Protein AF-A0A2E9JC69-F1 (afdb_monomer_lite)

Sequence (501 aa):
MHRLLLLTHRYLGIALGIVFVLWFASGFAIMYTGGMPALTESERLAHLPDLDLSQVQITSQQAAELAGSSAVPRLHSIMDRPAYEFPGRRPRIVFADNGAILESTMVNSRELAARFSGVTADTVTRVGRIEEVDQWTIGLRNELPLEKFSISDEWATEIYVSPGSAQVVLATTRQDRLLAWLGAIPHWLYFVDLRKRGALWSGSVIWLASLGSFLTVLGLVMLFTQMRRVKPFSPSKAIPYRGLMRWHYLSGLIFGVITLTWVFSGLLSMEPYSWNTVRGLSNPRDALQGGQVDLLAFSGFTQTDTQQRLHRIAGEANIKEVNFKRVLDGHFYQLVMSSQDSPWGFDRLLIGATSLLPQSALFSEADIAQRLQLHAGSNTLISAQVLSDYDNYYYSRTSRVAPTAPLPVLRVQFDDPMQTWYYADLRGGELVYQSHRWGRLERWLYNGLHSLDFGFWYRSRPLWDIAVILLLSGGLLLSLLGVTMGLRRLRRDSRRMLRGS

pLDDT: mean 91.63, std 7.27, range [48.66, 98.38]

Secondary structure (DSSP, 8-state):
-HHHHHHHHHHHHHHHHHHHHHHHHHHHHHHHH-SS----HHHHHHSSPP--GGG--S-HHHHHHHHT--SPPEEEEETTEEEEEE-SSS-EEEETTT-PBP-GGG--HHHHHHHHTTS-GGGEEEEEEESS--SS-TT-GGG-SEEEEEE-STT--EEEEETTTTEEEEEE-HHHHHHHHHTHHHHHT--HHHHTSHHHHHHHHHHHHHHHHHHHHHHHHHHHHH----SS--HHHH----HHHHHHHHHHHHHHHHHHHHHHHHHHTT-GGGTT----S--THHHHHTSS--GGGGGGGGSHHHHHHHHHHHTTSPEEEEEEEEETTEEEEEEEEE-SSSTTSEEEEEEETTT--B--SPPPHHHHHHHHHHHHTTSPEEEEEEESS--SSS-----SSSPPPPSSEEEEEE-STT--EEEEETTT-SEEEEE-HHHHHHIIIIIITTT---HHHHTSTTHHHHHHHHHHHHHHHHHHHHHHHHHHHHHHHHHHHTTT-

Radius of gyration: 28.0 Å; chains: 1; bounding box: 66×50×77 Å

Foldseek 3Di:
DVVVLVVLLQVLLQVLLVLLLLQLQQLLLCLPLVAAAWQAPLLQLVLFDFDDLLLQQAFQVLLCVLQVHLAFWKWFDFPNFTWTWGDDLQTWIAGRNPRDTQDLVVAPQLCQVQSSVVHDSVQKAWPAWAQDDDLRCLVVRSLPTWTWIFGPDPFRKIWTARSRRSHTGGIDGPVSVVSNVSHRCSNQVSHPVQSVVVVSSLVVLLVSLVSQLVSLVSLVVCLVVQFDDDPPDDPVNRHPDDDLVSVLSVLSVVQSVLSNLQSVLSSVVSCVVVPLVDDFQPFCQCLQLVHRQDSVLLRCSSPPVLSVLVCVVCPPWGFGMWGWGRGLNFTWTWTWTADPPFPSRTDIWTAGSPVRHTQPDFADQVSLQVSVQVSNPPWDWPDKDWDQDDDLQGFDDPDSHDDGQDDGWIWIWTPTPFGKIWTAHRSRSGTRDIDTNSNVVSSCSHCCSNVVDDPVPPPPPPRSVVVSVVSSVSSSSSSVSSNVVSVVVVVVVVVVVVVVD

Structure (mmCIF, N/CA/C/O backbone):
data_AF-A0A2E9JC69-F1
#
_entry.id   AF-A0A2E9JC69-F1
#
loop_
_atom_site.group_PDB
_atom_site.id
_atom_site.type_symbol
_atom_site.label_atom_id
_atom_site.label_alt_id
_atom_site.label_comp_id
_atom_site.label_asym_id
_atom_site.label_entity_id
_atom_site.label_seq_id
_atom_site.pdbx_PDB_ins_code
_atom_site.Cartn_x
_atom_site.Cartn_y
_atom_site.Cartn_z
_atom_site.occupancy
_atom_site.B_iso_or_equiv
_atom_site.auth_seq_id
_atom_site.auth_comp_id
_atom_site.auth_asym_id
_atom_site.auth_atom_id
_atom_site.pdbx_PDB_model_num
ATOM 1 N N . MET A 1 1 ? 37.980 -0.527 -28.355 1.00 63.38 1 MET A N 1
ATOM 2 C CA . MET A 1 1 ? 36.879 -0.011 -27.502 1.00 63.38 1 MET A CA 1
ATOM 3 C C . MET A 1 1 ? 35.557 0.154 -28.262 1.00 63.38 1 MET A C 1
ATOM 5 O O . MET A 1 1 ? 34.596 -0.502 -27.888 1.00 63.38 1 MET A O 1
ATOM 9 N N . HIS A 1 2 ? 35.496 0.907 -29.372 1.00 80.06 2 HIS A N 1
ATOM 10 C CA . HIS A 1 2 ? 34.248 1.130 -30.137 1.00 80.06 2 HIS A CA 1
ATOM 11 C C . HIS A 1 2 ? 33.534 -0.157 -30.605 1.00 80.06 2 HIS A C 1
ATOM 13 O O . HIS A 1 2 ? 32.319 -0.271 -30.481 1.00 80.06 2 HIS A O 1
ATOM 19 N N . ARG A 1 3 ? 34.275 -1.161 -31.100 1.00 86.62 3 ARG A N 1
ATOM 20 C CA . ARG A 1 3 ? 33.688 -2.438 -31.554 1.00 86.62 3 ARG A CA 1
ATOM 21 C C . ARG A 1 3 ? 33.044 -3.237 -30.417 1.00 86.62 3 ARG A C 1
ATOM 23 O O . ARG A 1 3 ? 31.969 -3.787 -30.620 1.00 86.62 3 ARG A O 1
ATOM 30 N N . LEU A 1 4 ? 33.688 -3.290 -29.249 1.00 90.56 4 LEU A N 1
ATOM 31 C CA . LEU A 1 4 ? 33.164 -3.997 -28.077 1.00 90.56 4 LEU A CA 1
ATOM 32 C C . LEU A 1 4 ? 31.845 -3.364 -27.631 1.00 90.56 4 LEU A C 1
ATOM 34 O O . LEU A 1 4 ? 30.850 -4.062 -27.524 1.00 90.56 4 LEU A O 1
ATOM 38 N N . LEU A 1 5 ? 31.818 -2.036 -27.508 1.00 90.75 5 LEU A N 1
ATOM 39 C CA . LEU A 1 5 ? 30.632 -1.270 -27.129 1.00 90.75 5 LEU A CA 1
ATOM 40 C C . LEU A 1 5 ? 29.435 -1.568 -28.057 1.00 90.75 5 LEU A C 1
ATOM 42 O O . LEU A 1 5 ? 28.357 -1.932 -27.589 1.00 90.75 5 LEU A O 1
ATOM 46 N N . LEU A 1 6 ? 29.656 -1.519 -29.377 1.00 90.25 6 LEU A N 1
ATOM 47 C CA . LEU A 1 6 ? 28.636 -1.840 -30.384 1.00 90.25 6 LEU A CA 1
ATOM 48 C C . LEU A 1 6 ? 28.120 -3.281 -30.285 1.00 90.25 6 LEU A C 1
ATOM 50 O O . LEU A 1 6 ? 26.933 -3.524 -30.502 1.00 90.25 6 LEU A O 1
ATOM 54 N N . LEU A 1 7 ? 29.008 -4.247 -30.037 1.00 92.75 7 LEU A N 1
ATOM 55 C CA . LEU A 1 7 ? 28.636 -5.659 -29.941 1.00 92.75 7 LEU A CA 1
ATOM 56 C C . LEU A 1 7 ? 27.883 -5.943 -28.642 1.00 92.75 7 LEU A C 1
ATOM 58 O O . LEU A 1 7 ? 26.849 -6.604 -28.696 1.00 92.75 7 LEU A O 1
ATOM 62 N N . THR A 1 8 ? 28.349 -5.400 -27.517 1.00 94.38 8 THR A N 1
ATOM 63 C CA . THR A 1 8 ? 27.701 -5.552 -26.212 1.00 94.38 8 THR A CA 1
ATOM 64 C C . THR A 1 8 ? 26.294 -4.971 -26.239 1.00 94.38 8 THR A C 1
ATOM 66 O O . THR A 1 8 ? 25.347 -5.702 -25.970 1.00 94.38 8 THR A O 1
ATOM 69 N N . HIS A 1 9 ? 26.124 -3.709 -26.658 1.00 95.88 9 HIS A N 1
ATOM 70 C CA . HIS A 1 9 ? 24.795 -3.096 -26.760 1.00 95.88 9 HIS A CA 1
ATOM 71 C C . HIS A 1 9 ? 23.875 -3.892 -27.695 1.00 95.88 9 HIS A C 1
ATOM 73 O O . HIS A 1 9 ? 22.715 -4.136 -27.377 1.00 95.88 9 HIS A O 1
ATOM 79 N N . ARG A 1 10 ? 24.400 -4.365 -28.833 1.00 94.44 10 ARG A N 1
ATOM 80 C CA . ARG A 1 10 ? 23.617 -5.148 -29.794 1.00 94.44 10 ARG A CA 1
ATOM 81 C C . ARG A 1 10 ? 23.107 -6.459 -29.207 1.00 94.44 10 ARG A C 1
ATOM 83 O O . ARG A 1 10 ? 21.918 -6.728 -29.316 1.00 94.44 10 ARG A O 1
ATOM 90 N N . TYR A 1 11 ? 23.985 -7.304 -28.673 1.00 94.69 11 TYR A N 1
ATOM 91 C CA . TYR A 1 11 ? 23.576 -8.637 -28.219 1.00 94.69 11 TYR A CA 1
ATOM 92 C C . TYR A 1 11 ? 22.780 -8.579 -26.920 1.00 94.69 11 TYR A C 1
ATOM 94 O O . TYR A 1 11 ? 21.808 -9.317 -26.779 1.00 94.69 11 TYR A O 1
ATOM 102 N N . LEU A 1 12 ? 23.109 -7.639 -26.033 1.00 95.81 12 LEU A N 1
ATOM 103 C CA . LEU A 1 12 ? 22.301 -7.377 -24.850 1.00 95.81 12 LEU A CA 1
ATOM 104 C C . LEU A 1 12 ? 20.908 -6.854 -25.235 1.00 95.81 12 LEU A C 1
ATOM 106 O O . LEU A 1 12 ? 19.908 -7.318 -24.698 1.00 95.81 12 LEU A O 1
ATOM 110 N N . GLY A 1 13 ? 20.824 -5.968 -26.233 1.00 96.38 13 GLY A N 1
ATOM 111 C CA . GLY A 1 13 ? 19.555 -5.478 -26.773 1.00 96.38 13 GLY A CA 1
ATOM 112 C C . GLY A 1 13 ? 18.724 -6.557 -27.470 1.00 96.38 13 GLY A C 1
ATOM 113 O O . GLY A 1 13 ? 17.501 -6.532 -27.380 1.00 96.38 13 GLY A O 1
ATOM 114 N N . ILE A 1 14 ? 19.358 -7.540 -28.119 1.00 95.38 14 ILE A N 1
ATOM 115 C CA . ILE A 1 14 ? 18.657 -8.709 -28.676 1.00 95.38 14 ILE A CA 1
ATOM 116 C C . ILE A 1 14 ? 18.033 -9.550 -27.555 1.00 95.38 14 ILE A C 1
ATOM 118 O O . ILE A 1 14 ? 16.879 -9.947 -27.680 1.00 95.38 14 ILE A O 1
ATOM 122 N N . ALA A 1 15 ? 18.776 -9.801 -26.473 1.00 95.50 15 ALA A N 1
ATOM 123 C CA . ALA A 1 15 ? 18.301 -10.612 -25.355 1.00 95.50 15 ALA A CA 1
ATOM 124 C C . ALA A 1 15 ? 17.185 -9.916 -24.553 1.00 95.50 15 ALA A C 1
ATOM 126 O O . ALA A 1 15 ? 16.165 -10.527 -24.251 1.00 95.50 15 ALA A O 1
ATOM 127 N N . LEU A 1 16 ? 17.359 -8.630 -24.234 1.00 96.88 16 LEU A N 1
ATOM 128 C CA . LEU A 1 16 ? 16.442 -7.880 -23.366 1.00 96.88 16 LEU A CA 1
ATOM 129 C C . LEU A 1 16 ? 15.320 -7.161 -24.116 1.00 96.88 16 LEU A C 1
ATOM 131 O O . LEU A 1 16 ? 14.369 -6.699 -23.491 1.00 96.88 16 LEU A O 1
ATOM 135 N N . GLY A 1 17 ? 15.405 -7.042 -25.442 1.00 96.44 17 GLY A N 1
ATOM 136 C CA . GLY A 1 17 ? 14.480 -6.213 -26.210 1.00 96.44 17 GLY A CA 1
ATOM 137 C C . GLY A 1 17 ? 13.016 -6.616 -26.024 1.00 96.44 17 GLY A C 1
ATOM 138 O O . GLY A 1 17 ? 12.168 -5.745 -25.854 1.00 96.44 17 GLY A O 1
ATOM 139 N N . ILE A 1 18 ? 12.715 -7.921 -26.002 1.00 96.75 18 ILE A N 1
ATOM 140 C CA . ILE A 1 18 ? 11.342 -8.404 -25.788 1.00 96.75 18 ILE A CA 1
ATOM 141 C C . ILE A 1 18 ? 10.844 -8.097 -24.370 1.00 96.75 18 ILE A C 1
ATOM 143 O O . ILE A 1 18 ? 9.685 -7.732 -24.201 1.00 96.75 18 ILE A O 1
ATOM 147 N N . VAL A 1 19 ? 11.733 -8.162 -23.372 1.00 97.31 19 VAL A N 1
ATOM 148 C CA . VAL A 1 19 ? 11.420 -7.813 -21.980 1.00 97.31 19 VAL A CA 1
ATOM 149 C C . VAL A 1 19 ? 11.028 -6.341 -21.897 1.00 97.31 19 VAL A C 1
ATOM 151 O O . VAL A 1 19 ? 9.991 -6.023 -21.333 1.00 97.31 19 VAL A O 1
ATOM 154 N N . PHE A 1 20 ? 11.790 -5.450 -22.536 1.00 97.81 20 PHE A N 1
ATOM 155 C CA . PHE A 1 20 ? 11.480 -4.019 -22.578 1.00 97.81 20 PHE A CA 1
ATOM 156 C C . PHE A 1 20 ? 10.185 -3.712 -23.339 1.00 97.81 20 PHE A C 1
ATOM 158 O O . PHE A 1 20 ? 9.418 -2.859 -22.903 1.00 97.81 20 PHE A O 1
ATOM 165 N N . VAL A 1 21 ? 9.904 -4.416 -24.443 1.00 98.38 21 VAL A N 1
ATOM 166 C CA . VAL A 1 21 ? 8.621 -4.285 -25.156 1.00 98.38 21 VAL A CA 1
ATOM 167 C C . VAL A 1 21 ? 7.455 -4.646 -24.236 1.00 98.38 21 VAL A C 1
ATOM 169 O O . VAL A 1 21 ? 6.520 -3.858 -24.120 1.00 98.38 21 VAL A O 1
ATOM 172 N N . LEU A 1 22 ? 7.519 -5.794 -23.556 1.00 97.88 22 LEU A N 1
ATOM 173 C CA . LEU A 1 22 ? 6.472 -6.230 -22.625 1.00 97.88 22 LEU A CA 1
ATOM 174 C C . LEU A 1 22 ? 6.350 -5.298 -21.414 1.00 97.88 22 LEU A C 1
ATOM 176 O O . LEU A 1 22 ? 5.245 -5.018 -20.958 1.00 97.88 22 LEU A O 1
ATOM 180 N N . TRP A 1 23 ? 7.471 -4.792 -20.908 1.00 97.75 23 TRP A N 1
ATOM 181 C CA . TRP A 1 23 ? 7.516 -3.888 -19.763 1.00 97.75 23 TRP A CA 1
ATOM 182 C C . TRP A 1 23 ? 6.920 -2.506 -20.079 1.00 97.75 23 TRP A C 1
ATOM 184 O O . TRP A 1 23 ? 6.085 -2.013 -19.324 1.00 97.75 23 TRP A O 1
ATOM 194 N N . PHE A 1 24 ? 7.245 -1.909 -21.231 1.00 97.88 24 PHE A N 1
ATOM 195 C CA . PHE A 1 24 ? 6.602 -0.664 -21.666 1.00 97.88 24 PHE A CA 1
ATOM 196 C C . PHE A 1 24 ? 5.127 -0.867 -22.029 1.00 97.88 24 PHE A C 1
ATOM 198 O O . PHE A 1 24 ? 4.294 -0.043 -21.663 1.00 97.88 24 PHE A O 1
ATOM 205 N N . ALA A 1 25 ? 4.784 -1.962 -22.718 1.00 97.69 25 ALA A N 1
ATOM 206 C CA . ALA A 1 25 ? 3.395 -2.265 -23.065 1.00 97.69 25 ALA A CA 1
ATOM 207 C C . ALA A 1 25 ? 2.520 -2.450 -21.814 1.00 97.69 25 ALA A C 1
ATOM 209 O O . ALA A 1 25 ? 1.386 -1.978 -21.776 1.00 97.69 25 ALA A O 1
ATOM 210 N N . SER A 1 26 ? 3.059 -3.075 -20.768 1.00 97.44 26 SER A N 1
ATOM 211 C CA . SER A 1 26 ? 2.329 -3.299 -19.521 1.00 97.44 26 SER A CA 1
ATOM 212 C C . SER A 1 26 ? 2.158 -2.055 -18.656 1.00 97.44 26 SER A C 1
ATOM 214 O O . SER A 1 26 ? 1.175 -1.951 -17.917 1.00 97.44 26 SER A O 1
ATOM 216 N N . GLY A 1 27 ? 3.043 -1.064 -18.807 1.00 95.25 27 GLY A N 1
ATOM 217 C CA . GLY A 1 27 ? 2.911 0.234 -18.146 1.00 95.25 27 GLY A CA 1
ATOM 218 C C . GLY A 1 27 ? 1.597 0.953 -18.479 1.00 95.25 27 GLY A C 1
ATOM 219 O O . GLY A 1 27 ? 1.028 1.601 -17.605 1.00 95.25 27 GLY A O 1
ATOM 220 N N . PHE A 1 28 ? 1.055 0.765 -19.691 1.00 95.06 28 PHE A N 1
ATOM 221 C CA . PHE A 1 28 ? -0.251 1.322 -20.072 1.00 95.06 28 PHE A CA 1
ATOM 222 C C . PHE A 1 28 ? -1.397 0.782 -19.207 1.00 95.06 28 PHE A C 1
ATOM 224 O O . PHE A 1 28 ? -2.288 1.538 -18.835 1.00 95.06 28 PHE A O 1
ATOM 231 N N . ALA A 1 29 ? -1.377 -0.512 -18.872 1.00 92.75 29 ALA A N 1
ATOM 232 C CA . ALA A 1 29 ? -2.428 -1.136 -18.072 1.00 92.75 29 ALA A CA 1
ATOM 233 C C . ALA A 1 29 ? -2.298 -0.781 -16.580 1.00 92.75 29 ALA A C 1
ATOM 235 O O . ALA A 1 29 ? -3.286 -0.391 -15.957 1.00 92.75 29 ALA A O 1
ATOM 236 N N . ILE A 1 30 ? -1.084 -0.843 -16.013 1.00 91.00 30 ILE A N 1
ATOM 237 C CA . ILE A 1 30 ? -0.851 -0.548 -14.581 1.00 91.00 30 ILE A CA 1
ATOM 238 C C . ILE A 1 30 ? -1.218 0.888 -14.224 1.00 91.00 30 ILE A C 1
ATOM 240 O O . ILE A 1 30 ? -1.695 1.137 -13.117 1.00 91.00 30 ILE A O 1
ATOM 244 N N . MET A 1 31 ? -1.050 1.819 -15.167 1.00 88.19 31 MET A N 1
ATOM 245 C CA . MET A 1 31 ? -1.428 3.219 -14.990 1.00 88.19 31 MET A CA 1
ATOM 246 C C . MET A 1 31 ? -2.892 3.396 -14.553 1.00 88.19 31 MET A C 1
ATOM 248 O O . MET A 1 31 ? -3.189 4.346 -13.832 1.00 88.19 31 MET A O 1
ATOM 252 N N . TYR A 1 32 ? -3.782 2.481 -14.955 1.00 84.94 32 TYR A N 1
ATOM 253 C CA . TYR A 1 32 ? -5.210 2.530 -14.634 1.00 84.94 32 TYR A CA 1
ATOM 254 C C . TYR A 1 32 ? -5.650 1.496 -13.597 1.00 84.94 32 TYR A C 1
ATOM 256 O O . TYR A 1 32 ? -6.631 1.726 -12.894 1.00 84.94 32 TYR A O 1
ATOM 264 N N . THR A 1 33 ? -4.960 0.358 -13.494 1.00 82.50 33 THR A N 1
ATOM 265 C CA . THR A 1 33 ? -5.388 -0.729 -12.598 1.00 82.50 33 THR A CA 1
ATOM 266 C C . THR A 1 33 ? -4.821 -0.603 -11.194 1.00 82.50 33 THR A C 1
ATOM 268 O O . THR A 1 33 ? -5.403 -1.134 -10.255 1.00 82.50 33 THR A O 1
ATOM 271 N N . GLY A 1 34 ? -3.675 0.063 -11.032 1.00 74.00 34 GLY A N 1
ATOM 272 C CA . GLY A 1 34 ? -2.994 0.176 -9.741 1.00 74.00 34 GLY A CA 1
ATOM 273 C C . GLY A 1 34 ? -2.299 -1.106 -9.263 1.00 74.00 34 GLY A C 1
ATOM 274 O O . GLY A 1 34 ? -1.665 -1.078 -8.211 1.00 74.00 34 GLY A O 1
ATOM 275 N N . GLY A 1 35 ? -2.351 -2.207 -10.024 1.00 85.62 35 GLY A N 1
ATOM 276 C CA . GLY A 1 35 ? -1.610 -3.433 -9.719 1.00 85.62 35 GLY A CA 1
ATOM 277 C C . GLY A 1 35 ? -2.411 -4.721 -9.895 1.00 85.62 35 GLY A C 1
ATOM 278 O O . GLY A 1 35 ? -3.173 -4.868 -10.852 1.00 85.62 35 GLY A O 1
ATOM 279 N N . MET A 1 36 ? -2.156 -5.677 -8.996 1.00 91.06 36 MET A N 1
ATOM 280 C CA . MET A 1 36 ? -2.915 -6.926 -8.903 1.00 91.06 36 MET A CA 1
ATOM 281 C C . MET A 1 36 ? -4.307 -6.653 -8.316 1.00 91.06 36 MET A C 1
ATOM 283 O O . MET A 1 36 ? -4.424 -5.758 -7.478 1.00 91.06 36 MET A O 1
ATOM 287 N N . PRO A 1 37 ? -5.335 -7.434 -8.691 1.00 90.94 37 PRO A N 1
ATOM 288 C CA . PRO A 1 37 ? -6.652 -7.338 -8.075 1.00 90.94 37 PRO A CA 1
ATOM 289 C C . PRO A 1 37 ? -6.562 -7.611 -6.570 1.00 90.94 37 PRO A C 1
ATOM 291 O O . PRO A 1 37 ? -5.860 -8.531 -6.145 1.00 90.94 37 PRO A O 1
ATOM 294 N N . ALA A 1 38 ? -7.267 -6.813 -5.779 1.00 89.75 38 ALA A N 1
ATOM 295 C CA . ALA A 1 38 ? -7.356 -6.947 -4.333 1.00 89.75 38 ALA A CA 1
ATOM 296 C C . ALA A 1 38 ? -8.722 -6.437 -3.879 1.00 89.75 38 ALA A C 1
ATOM 298 O O . ALA A 1 38 ? -9.250 -5.511 -4.492 1.00 89.75 38 ALA A O 1
ATOM 299 N N . LEU A 1 39 ? -9.258 -7.016 -2.804 1.00 89.56 39 LEU A N 1
ATOM 300 C CA . LEU A 1 39 ? -10.433 -6.464 -2.146 1.00 89.56 39 LEU A CA 1
ATOM 301 C C . LEU A 1 39 ? -10.010 -5.218 -1.366 1.00 89.56 39 LEU A C 1
ATOM 303 O O . LEU A 1 39 ? -9.137 -5.276 -0.497 1.00 89.56 39 LEU A O 1
ATOM 307 N N . THR A 1 40 ? -10.591 -4.084 -1.721 1.00 85.94 40 THR A N 1
ATOM 308 C CA . THR A 1 40 ? -10.295 -2.797 -1.093 1.00 85.94 40 THR A CA 1
ATOM 309 C C . THR A 1 40 ? -11.004 -2.683 0.255 1.00 85.94 40 THR A C 1
ATOM 311 O O . THR A 1 40 ? -12.018 -3.338 0.496 1.00 85.94 40 THR A O 1
ATOM 314 N N . GLU A 1 41 ? -10.505 -1.828 1.148 1.00 84.44 41 GLU A N 1
ATOM 315 C CA . GLU A 1 41 ? -11.139 -1.639 2.461 1.00 84.44 41 GLU A CA 1
ATOM 316 C C . GLU A 1 41 ? -12.565 -1.078 2.339 1.00 84.44 41 GLU A C 1
ATOM 318 O O . GLU A 1 41 ? -13.453 -1.480 3.084 1.00 84.44 41 GLU A O 1
ATOM 323 N N . SER A 1 42 ? -12.803 -0.193 1.366 1.00 84.56 42 SER A N 1
ATOM 324 C CA . SER A 1 42 ? -14.139 0.322 1.053 1.00 84.56 42 SER A CA 1
ATOM 325 C C . SER A 1 42 ? -15.085 -0.767 0.563 1.00 84.56 42 SER A C 1
ATOM 327 O O . SER A 1 42 ? -16.214 -0.830 1.033 1.00 84.56 42 SER A O 1
ATOM 329 N N . GLU A 1 43 ? -14.636 -1.653 -0.332 1.00 87.88 43 GLU A N 1
ATOM 330 C CA . GLU A 1 43 ? -15.454 -2.787 -0.781 1.00 87.88 43 GLU A CA 1
ATOM 331 C C . GLU A 1 43 ? -15.739 -3.735 0.387 1.00 87.88 43 GLU A C 1
ATOM 333 O O . GLU A 1 43 ? -16.885 -4.119 0.606 1.00 87.88 43 GLU A O 1
ATOM 338 N N . ARG A 1 44 ? -14.722 -4.060 1.195 1.00 89.88 44 ARG A N 1
ATOM 339 C CA . ARG A 1 44 ? -14.886 -4.912 2.377 1.00 89.88 44 ARG A CA 1
ATOM 340 C C . ARG A 1 44 ? -15.934 -4.343 3.337 1.00 89.88 44 ARG A C 1
ATOM 342 O O . ARG A 1 44 ? -16.817 -5.081 3.757 1.00 89.88 44 ARG A O 1
ATOM 349 N N . LEU A 1 45 ? -15.856 -3.050 3.659 1.00 89.81 45 LEU A N 1
ATOM 350 C CA . LEU A 1 45 ? -16.805 -2.376 4.552 1.00 89.81 45 LEU A CA 1
ATOM 351 C C . LEU A 1 45 ? -18.208 -2.247 3.942 1.00 89.81 45 LEU A C 1
ATOM 353 O O . LEU A 1 45 ? -19.194 -2.380 4.665 1.00 89.81 45 LEU A O 1
ATOM 357 N N . ALA A 1 46 ? -18.313 -2.023 2.629 1.00 89.12 46 ALA A N 1
ATOM 358 C CA . ALA A 1 46 ? -19.596 -1.954 1.933 1.00 89.12 46 ALA A CA 1
ATOM 359 C C . ALA A 1 46 ? -20.345 -3.297 1.964 1.00 89.12 46 ALA A C 1
ATOM 361 O O . ALA A 1 46 ? -21.562 -3.315 2.134 1.00 89.12 46 ALA A O 1
ATOM 362 N N . HIS A 1 47 ? -19.616 -4.412 1.853 1.00 90.06 47 HIS A N 1
ATOM 363 C CA . HIS A 1 47 ? -20.173 -5.767 1.916 1.00 90.06 47 HIS A CA 1
ATOM 364 C C . HIS A 1 47 ? -20.300 -6.329 3.339 1.00 90.06 47 HIS A C 1
ATOM 366 O O . HIS A 1 47 ? -20.840 -7.422 3.522 1.00 90.06 47 HIS A O 1
ATOM 372 N N . LEU A 1 48 ? -19.805 -5.615 4.350 1.00 90.69 48 LEU A N 1
ATOM 373 C CA . LEU A 1 48 ? -19.914 -6.043 5.737 1.00 90.69 48 LEU A CA 1
ATOM 374 C C . LEU A 1 48 ? -21.355 -5.833 6.234 1.00 90.69 48 LEU A C 1
ATOM 376 O O . LEU A 1 48 ? -21.898 -4.736 6.043 1.00 90.69 48 LEU A O 1
ATOM 380 N N . PRO A 1 49 ? -21.987 -6.830 6.881 1.00 92.25 49 PRO A N 1
ATOM 381 C CA . PRO A 1 49 ? -23.285 -6.632 7.513 1.00 92.25 49 PRO A CA 1
ATOM 382 C C . PRO A 1 49 ? -23.223 -5.537 8.577 1.00 92.25 49 PRO A C 1
ATOM 384 O O . PRO A 1 49 ? -22.171 -5.281 9.166 1.00 92.25 49 PRO A O 1
ATOM 387 N N . ASP A 1 50 ? -24.363 -4.905 8.831 1.00 94.44 50 ASP A N 1
ATOM 388 C CA . ASP A 1 50 ? -24.469 -3.917 9.900 1.00 94.44 50 ASP A CA 1
ATOM 389 C C . ASP A 1 50 ? -24.232 -4.586 11.261 1.00 94.44 50 ASP A C 1
ATOM 391 O O . ASP A 1 50 ? -24.573 -5.753 11.481 1.00 94.44 50 ASP A O 1
ATOM 395 N N . LEU A 1 51 ? -23.591 -3.855 12.167 1.00 96.69 51 LEU A N 1
ATOM 396 C CA . LEU A 1 51 ? -23.262 -4.311 13.507 1.00 96.69 51 LEU A CA 1
ATOM 397 C C . LEU A 1 51 ? -24.375 -3.931 14.480 1.00 96.69 51 LEU A C 1
ATOM 399 O O . LEU A 1 51 ? -24.518 -2.769 14.865 1.00 96.69 51 LEU A O 1
ATOM 403 N N . ASP A 1 52 ? -25.116 -4.938 14.933 1.00 95.94 52 ASP A N 1
ATOM 404 C CA . ASP A 1 52 ? -26.100 -4.782 15.998 1.00 95.94 52 ASP A CA 1
ATOM 405 C C . ASP A 1 52 ? -25.410 -4.784 17.370 1.00 95.94 52 ASP A C 1
ATOM 407 O O . ASP A 1 52 ? -25.040 -5.825 17.920 1.00 95.94 52 ASP A O 1
ATOM 411 N N . LEU A 1 53 ? -25.241 -3.585 17.934 1.00 96.31 53 LEU A N 1
ATOM 412 C CA . LEU A 1 53 ? -24.624 -3.402 19.246 1.00 96.31 53 LEU A CA 1
ATOM 413 C C . LEU A 1 53 ? -25.430 -4.045 20.382 1.00 96.31 53 LEU A C 1
ATOM 415 O O . LEU A 1 53 ? -24.834 -4.406 21.392 1.00 96.31 53 LEU A O 1
ATOM 419 N N . SER A 1 54 ? -26.750 -4.206 20.234 1.00 95.81 54 SER A N 1
ATOM 420 C CA . SER A 1 54 ? -27.615 -4.742 21.297 1.00 95.81 54 SER A CA 1
ATOM 421 C C . SER A 1 54 ? -27.392 -6.234 21.560 1.00 95.81 54 SER A C 1
ATOM 423 O O . SER A 1 54 ? -27.692 -6.740 22.642 1.00 95.81 54 SER A O 1
ATOM 425 N N . GLN A 1 55 ? -26.810 -6.937 20.586 1.00 96.81 55 GLN A N 1
ATOM 426 C CA . GLN A 1 55 ? -26.450 -8.346 20.703 1.00 96.81 55 GLN A CA 1
ATOM 427 C C . GLN A 1 55 ? -25.111 -8.565 21.415 1.00 96.81 55 GLN A C 1
ATOM 429 O O . GLN A 1 55 ? -24.761 -9.706 21.698 1.00 96.81 55 GLN A O 1
ATOM 434 N N . VAL A 1 56 ? -24.349 -7.513 21.725 1.00 97.69 56 VAL A N 1
ATOM 435 C CA . VAL A 1 56 ? -23.051 -7.646 22.398 1.00 97.69 56 VAL A CA 1
ATOM 436 C C . VAL A 1 56 ? -23.259 -7.862 23.897 1.00 97.69 56 VAL A C 1
ATOM 438 O O . VAL A 1 56 ? -23.668 -6.950 24.613 1.00 97.69 56 VAL A O 1
ATOM 441 N N . GLN A 1 57 ? -22.952 -9.069 24.372 1.00 97.56 57 GLN A N 1
ATOM 442 C CA . GLN A 1 57 ? -23.160 -9.508 25.757 1.00 97.56 57 GLN A CA 1
ATOM 443 C C . GLN A 1 57 ? -21.857 -9.686 26.544 1.00 97.56 57 GLN A C 1
ATOM 445 O O . GLN A 1 57 ? -21.856 -9.545 27.767 1.00 97.56 57 GLN A O 1
ATOM 450 N N . ILE A 1 58 ? -20.741 -9.978 25.871 1.00 97.88 58 ILE A N 1
ATOM 451 C CA . ILE A 1 58 ? -19.429 -10.117 26.515 1.00 97.88 58 ILE A CA 1
ATOM 452 C C . ILE A 1 58 ? -18.530 -8.918 26.224 1.00 97.88 58 ILE A C 1
ATOM 454 O O . ILE A 1 58 ? -18.614 -8.286 25.174 1.00 97.88 58 ILE A O 1
ATOM 458 N N . THR A 1 59 ? -17.659 -8.597 27.176 1.00 97.62 59 THR A N 1
ATOM 459 C CA . THR A 1 59 ? -16.697 -7.496 27.048 1.00 97.62 59 THR A CA 1
ATOM 460 C C . THR A 1 59 ? -15.515 -7.884 26.158 1.00 97.62 59 THR A C 1
ATOM 462 O O . THR A 1 59 ? -15.186 -9.064 26.010 1.00 97.62 59 THR A O 1
ATOM 465 N N . SER A 1 60 ? -14.807 -6.885 25.622 1.00 97.06 60 SER A N 1
ATOM 466 C CA . SER A 1 60 ? -13.567 -7.104 24.863 1.00 97.06 60 SER A CA 1
ATOM 467 C C . SER A 1 60 ? -12.488 -7.814 25.691 1.00 97.06 60 SER A C 1
ATOM 469 O O . SER A 1 60 ? -11.763 -8.642 25.147 1.00 97.06 60 SER A O 1
ATOM 471 N N . GLN A 1 61 ? -12.415 -7.551 27.002 1.00 97.19 61 GLN A N 1
ATOM 472 C CA . GLN A 1 61 ? -11.507 -8.242 27.923 1.00 97.19 61 GLN A CA 1
ATOM 473 C C . GLN A 1 61 ? -11.856 -9.732 28.070 1.00 97.19 61 GLN A C 1
ATOM 475 O O . GLN A 1 61 ? -10.983 -10.582 27.921 1.00 97.19 61 GLN A O 1
ATOM 480 N N . GLN A 1 62 ? -13.129 -10.069 28.305 1.00 97.69 62 GLN A N 1
ATOM 481 C CA . GLN A 1 62 ? -13.566 -11.471 28.384 1.00 97.69 62 GLN A CA 1
ATOM 482 C C . GLN A 1 62 ? -13.310 -12.212 27.066 1.00 97.69 62 GLN A C 1
ATOM 484 O O . GLN A 1 62 ? -12.836 -13.346 27.063 1.00 97.69 62 GLN A O 1
ATOM 489 N N . ALA A 1 63 ? -13.576 -11.558 25.932 1.00 97.88 63 ALA A N 1
ATOM 490 C CA . ALA A 1 63 ? -13.268 -12.114 24.621 1.00 97.88 63 ALA A CA 1
ATOM 491 C C . ALA A 1 63 ? -11.759 -12.358 24.437 1.00 97.88 63 ALA A C 1
ATOM 493 O O . ALA A 1 63 ? -11.371 -13.374 23.863 1.00 97.88 63 ALA A O 1
ATOM 494 N N . ALA A 1 64 ? -10.907 -11.465 24.949 1.00 97.44 64 ALA A N 1
ATOM 495 C CA . ALA A 1 64 ? -9.453 -11.598 24.881 1.00 97.44 64 ALA A CA 1
ATOM 496 C C . ALA A 1 64 ? -8.948 -12.801 25.693 1.00 97.44 64 ALA A C 1
ATOM 498 O O . ALA A 1 64 ? -8.105 -13.563 25.212 1.00 97.44 64 ALA A O 1
ATOM 499 N N . GLU A 1 65 ? -9.521 -13.021 26.878 1.00 97.12 65 GLU A N 1
ATOM 500 C CA . GLU A 1 65 ? -9.245 -14.185 27.727 1.00 97.12 65 GLU A CA 1
ATOM 501 C C . GLU A 1 65 ? -9.647 -15.496 27.038 1.00 97.12 65 GLU A C 1
ATOM 503 O O . GLU A 1 65 ? -8.839 -16.422 26.965 1.00 97.12 65 GLU A O 1
ATOM 508 N N . LEU A 1 66 ? -10.847 -15.551 26.449 1.00 97.62 66 LEU A N 1
ATOM 509 C CA . LEU A 1 66 ? -11.322 -16.709 25.678 1.00 97.62 66 LEU A CA 1
ATOM 510 C C . LEU A 1 66 ? -10.450 -16.980 24.443 1.00 97.62 66 LEU A C 1
ATOM 512 O O . LEU A 1 66 ? -10.142 -18.130 24.127 1.00 97.62 66 LEU A O 1
ATOM 516 N N . ALA A 1 67 ? -10.020 -15.925 23.747 1.00 96.00 67 ALA A N 1
ATOM 517 C CA . ALA A 1 67 ? -9.138 -16.034 22.590 1.00 96.00 67 ALA A CA 1
ATOM 518 C C . ALA A 1 67 ? -7.700 -16.440 22.963 1.00 96.00 67 ALA A C 1
ATOM 520 O O . ALA A 1 67 ? -6.965 -16.924 22.093 1.00 96.00 67 ALA A O 1
ATOM 521 N N . GLY A 1 68 ? -7.290 -16.227 24.220 1.00 95.56 68 GLY A N 1
ATOM 522 C CA . GLY A 1 68 ? -5.899 -16.320 24.660 1.00 95.56 68 GLY A CA 1
ATOM 523 C C . GLY A 1 68 ? -5.006 -15.275 23.982 1.00 95.56 68 GLY A C 1
ATOM 524 O O . GLY A 1 68 ? -3.875 -15.585 23.609 1.00 95.56 68 GLY A O 1
ATOM 525 N N . SER A 1 69 ? -5.532 -14.068 23.750 1.00 93.00 69 SER A N 1
ATOM 526 C CA . SER A 1 69 ? -4.868 -12.998 22.999 1.00 93.00 69 SER A CA 1
ATOM 527 C C . SER A 1 69 ? -4.697 -11.745 23.852 1.00 93.00 69 SER A C 1
ATOM 529 O O . SER A 1 69 ? -5.602 -11.356 24.576 1.00 93.00 69 SER A O 1
ATOM 531 N N . SER A 1 70 ? -3.550 -11.078 23.726 1.00 90.00 70 SER A N 1
ATOM 532 C CA . SER A 1 70 ? -3.313 -9.735 24.277 1.00 90.00 70 SER A CA 1
ATOM 533 C C . SER A 1 70 ? -3.453 -8.631 23.224 1.00 90.00 70 SER A C 1
ATOM 535 O O . SER A 1 70 ? -3.185 -7.462 23.501 1.00 90.00 70 SER A O 1
ATOM 537 N N . ALA A 1 71 ? -3.825 -8.992 21.993 1.00 92.75 71 ALA A N 1
ATOM 538 C CA . ALA A 1 71 ? -4.042 -8.027 20.930 1.00 92.75 71 ALA A CA 1
ATOM 539 C C . ALA A 1 71 ? -5.355 -7.263 21.141 1.00 92.75 71 ALA A C 1
ATOM 541 O O . ALA A 1 71 ? -6.309 -7.770 21.725 1.00 92.75 71 ALA A O 1
ATOM 542 N N . VAL A 1 72 ? -5.420 -6.050 20.604 1.00 94.38 72 VAL A N 1
ATOM 543 C CA . VAL A 1 72 ? -6.647 -5.252 20.612 1.00 94.38 72 VAL A CA 1
ATOM 544 C C . VAL A 1 72 ? -7.585 -5.780 19.526 1.00 94.38 72 VAL A C 1
ATOM 546 O O . VAL A 1 72 ? -7.154 -5.852 18.369 1.00 94.38 72 VAL A O 1
ATOM 549 N N . PRO A 1 73 ? -8.831 -6.165 19.856 1.00 96.94 73 PRO A N 1
ATOM 550 C CA . PRO A 1 73 ? -9.747 -6.695 18.864 1.00 96.94 73 PRO A CA 1
ATOM 551 C C . PRO A 1 73 ? -10.377 -5.584 18.025 1.00 96.94 73 PRO A C 1
ATOM 553 O O . PRO A 1 73 ? -10.457 -4.423 18.432 1.00 96.94 73 PRO A O 1
ATOM 556 N N . ARG A 1 74 ? -10.913 -5.979 16.877 1.00 96.94 74 ARG A N 1
ATOM 557 C CA . ARG A 1 74 ? -11.937 -5.235 16.144 1.00 96.94 74 ARG A CA 1
ATOM 558 C C . ARG A 1 74 ? -13.284 -5.900 16.392 1.00 96.94 74 ARG A C 1
ATOM 560 O O . ARG A 1 74 ? -13.373 -7.118 16.294 1.00 96.94 74 ARG A O 1
ATOM 567 N N . LEU A 1 75 ? -14.322 -5.130 16.701 1.00 98.25 75 LEU A N 1
ATOM 568 C CA . LEU A 1 75 ? -15.687 -5.643 16.807 1.00 98.25 75 LEU A CA 1
ATOM 569 C C . LEU A 1 75 ? -16.446 -5.356 15.513 1.00 98.25 75 LEU A C 1
ATOM 571 O O . LEU A 1 75 ? -16.526 -4.205 15.089 1.00 98.25 75 LEU A O 1
ATOM 575 N N . HIS A 1 76 ? -17.004 -6.390 14.897 1.00 97.44 76 HIS A N 1
ATOM 576 C CA . HIS A 1 76 ? -17.765 -6.279 13.657 1.00 97.44 76 HIS A CA 1
ATOM 577 C C . HIS A 1 76 ? -18.645 -7.515 13.435 1.00 97.44 76 HIS A C 1
ATOM 579 O O . HIS A 1 76 ? -18.566 -8.479 14.196 1.00 97.44 76 HIS A O 1
ATOM 585 N N . SER A 1 77 ? -19.509 -7.480 12.421 1.00 96.00 77 SER A N 1
ATOM 586 C CA . SER A 1 77 ? -20.427 -8.583 12.132 1.00 96.00 77 SER A CA 1
ATOM 587 C C . SER A 1 77 ? -19.751 -9.708 11.350 1.00 96.00 77 SER A C 1
ATOM 589 O O . SER A 1 77 ? -19.187 -9.489 10.278 1.00 96.00 77 SER A O 1
ATOM 591 N N . ILE A 1 78 ? -19.868 -10.933 11.859 1.00 94.25 78 ILE A N 1
ATOM 592 C CA . ILE A 1 78 ? -19.455 -12.174 11.200 1.00 94.25 78 ILE A CA 1
ATOM 593 C C . ILE A 1 78 ? -20.644 -13.131 11.228 1.00 94.25 78 ILE A C 1
ATOM 595 O O . ILE A 1 78 ? -21.171 -13.428 12.295 1.00 94.25 78 ILE A O 1
ATOM 599 N N . MET A 1 79 ? -21.071 -13.628 10.062 1.00 91.44 79 MET A N 1
ATOM 600 C CA . MET A 1 79 ? -22.257 -14.498 9.949 1.00 91.44 79 MET A CA 1
ATOM 601 C C . MET A 1 79 ? -23.502 -13.890 10.638 1.00 91.44 79 MET A C 1
ATOM 603 O O . MET A 1 79 ? -24.198 -14.580 11.377 1.00 91.44 79 MET A O 1
ATOM 607 N N . ASP A 1 80 ? -23.729 -12.586 10.429 1.00 91.44 80 ASP A N 1
ATOM 608 C CA . ASP A 1 80 ? -24.793 -11.758 11.038 1.00 91.44 80 ASP A CA 1
ATOM 609 C C . ASP A 1 80 ? -24.781 -11.676 12.573 1.00 91.44 80 ASP A C 1
ATOM 611 O O . ASP A 1 80 ? -25.766 -11.269 13.184 1.00 91.44 80 ASP A O 1
ATOM 615 N N . ARG A 1 81 ? -23.670 -12.053 13.210 1.00 95.81 81 ARG A N 1
ATOM 616 C CA . ARG A 1 81 ? -23.493 -11.997 14.663 1.00 95.81 81 ARG A CA 1
ATOM 617 C C . ARG A 1 81 ? -22.339 -11.060 15.007 1.00 95.81 81 ARG A C 1
ATOM 619 O O . ARG A 1 81 ? -21.333 -11.064 14.292 1.00 95.81 81 ARG A O 1
ATOM 626 N N . PRO A 1 82 ? -22.424 -10.277 16.094 1.00 97.75 82 PRO A N 1
ATOM 627 C CA . PRO A 1 82 ? -21.304 -9.447 16.511 1.00 97.75 82 PRO A CA 1
ATOM 628 C C . PRO A 1 82 ? -20.143 -10.341 16.963 1.00 97.75 82 PRO A C 1
ATOM 630 O O . PRO A 1 82 ? -20.344 -11.310 17.695 1.00 97.75 82 PRO A O 1
ATOM 633 N N . ALA A 1 83 ? -18.919 -10.030 16.545 1.00 98.06 83 ALA A N 1
ATOM 634 C CA . ALA A 1 83 ? -17.739 -10.809 16.893 1.00 98.06 83 ALA A CA 1
ATOM 635 C C . ALA A 1 83 ? -16.496 -9.932 17.082 1.00 98.06 83 ALA A C 1
ATOM 637 O O . ALA A 1 83 ? -16.262 -8.973 16.346 1.00 98.06 83 ALA A O 1
ATOM 638 N N . TYR A 1 84 ? -15.688 -10.289 18.078 1.00 98.38 84 TYR A N 1
ATOM 639 C CA . TYR A 1 84 ? -14.364 -9.731 18.311 1.00 98.38 84 TYR A CA 1
ATOM 640 C C . TYR A 1 84 ? -13.334 -10.498 17.482 1.00 98.38 84 TYR A C 1
ATOM 642 O O . TYR A 1 84 ? -13.060 -11.666 17.761 1.00 98.38 84 TYR A O 1
ATOM 650 N N . GLU A 1 85 ? -12.743 -9.842 16.487 1.00 97.06 85 GLU A N 1
ATOM 651 C CA . GLU A 1 85 ? -11.619 -10.354 15.706 1.00 97.06 85 GLU A CA 1
ATOM 652 C C . GLU A 1 85 ? -10.299 -9.853 16.303 1.00 97.06 85 GLU A C 1
ATOM 654 O O . GLU A 1 85 ? -9.977 -8.663 16.261 1.00 97.06 85 GLU A O 1
ATOM 659 N N . PHE A 1 86 ? -9.513 -10.777 16.850 1.00 96.31 86 PHE A N 1
ATOM 660 C CA . PHE A 1 86 ? -8.166 -10.516 17.339 1.00 96.31 86 PHE A CA 1
ATOM 661 C C . PHE A 1 86 ? -7.152 -10.740 16.213 1.00 96.31 86 PHE A C 1
ATOM 663 O O . PHE A 1 86 ? -7.066 -11.859 15.688 1.00 96.31 86 PHE A O 1
ATOM 670 N N . PRO A 1 87 ? -6.348 -9.721 15.857 1.00 91.75 87 PRO A N 1
ATOM 671 C CA . PRO A 1 87 ? -5.395 -9.838 14.766 1.00 91.75 87 PRO A CA 1
ATOM 672 C C . PRO A 1 87 ? -4.272 -10.819 15.112 1.00 91.75 87 PRO A C 1
ATOM 674 O O . PRO A 1 87 ? -3.840 -10.948 16.257 1.00 91.75 87 PRO A O 1
ATOM 677 N N . GLY A 1 88 ? -3.748 -11.489 14.091 1.00 85.44 88 GLY A N 1
ATOM 678 C CA . GLY A 1 88 ? -2.642 -12.430 14.219 1.00 85.44 88 GLY A CA 1
ATOM 679 C C . GLY A 1 88 ? -2.355 -13.121 12.892 1.00 85.44 88 GLY A C 1
ATOM 680 O O . GLY A 1 88 ? -3.030 -12.878 11.898 1.00 85.44 88 GLY A O 1
ATOM 681 N N . ARG A 1 89 ? -1.364 -14.023 12.862 1.00 78.69 89 ARG A N 1
ATOM 682 C CA . ARG A 1 89 ? -1.095 -14.838 11.658 1.00 78.69 89 ARG A CA 1
ATOM 683 C C . ARG A 1 89 ? -2.310 -15.685 11.258 1.00 78.69 89 ARG A C 1
ATOM 685 O O . ARG A 1 89 ? -2.495 -15.960 10.081 1.00 78.69 89 ARG A O 1
ATOM 692 N N . ARG A 1 90 ? -3.079 -16.132 12.249 1.00 82.06 90 ARG A N 1
ATOM 693 C CA . ARG A 1 90 ? -4.430 -16.667 12.090 1.00 82.06 90 ARG A CA 1
ATOM 694 C C . ARG A 1 90 ? -5.302 -15.884 13.063 1.00 82.06 90 ARG A C 1
ATOM 696 O O . ARG A 1 90 ? -5.027 -15.994 14.263 1.00 82.06 90 ARG A O 1
ATOM 703 N N . PRO A 1 91 ? -6.251 -15.069 12.583 1.00 88.88 91 PRO A N 1
ATOM 704 C CA . PRO A 1 91 ? -7.094 -14.295 13.475 1.00 88.88 91 PRO A CA 1
ATOM 705 C C . PRO A 1 91 ? -7.870 -15.234 14.399 1.00 88.88 91 PRO A C 1
ATOM 707 O O . PRO A 1 91 ? -8.212 -16.361 14.030 1.00 88.88 91 PRO A O 1
ATOM 710 N N . ARG A 1 92 ? -8.095 -14.788 15.634 1.00 95.00 92 ARG A N 1
ATOM 711 C CA . ARG A 1 92 ? -8.955 -15.484 16.594 1.00 95.00 92 ARG A CA 1
ATOM 712 C C . ARG A 1 92 ? -10.238 -14.693 16.707 1.00 95.00 92 ARG A C 1
ATOM 714 O O . ARG A 1 92 ? -10.186 -13.508 17.008 1.00 95.00 92 ARG A O 1
ATOM 721 N N . ILE A 1 93 ? -11.361 -15.342 16.443 1.00 97.12 93 ILE A N 1
ATOM 722 C CA . ILE A 1 93 ? -12.666 -14.693 16.428 1.00 97.12 93 ILE A CA 1
ATOM 723 C C . ILE A 1 93 ? -13.502 -15.273 17.558 1.00 97.12 93 ILE A C 1
ATOM 725 O O . ILE A 1 93 ? -13.638 -16.492 17.667 1.00 97.12 93 ILE A O 1
ATOM 729 N N . VAL A 1 94 ? -14.043 -14.391 18.390 1.00 98.12 94 VAL A N 1
ATOM 730 C CA . VAL A 1 94 ? -14.925 -14.738 19.506 1.00 98.12 94 VAL A CA 1
ATOM 731 C C . VAL A 1 94 ? -16.240 -14.004 19.310 1.00 98.12 94 VAL A C 1
ATOM 733 O O . VAL A 1 94 ? -16.255 -12.775 19.248 1.00 98.12 94 VAL A O 1
ATOM 736 N N . PHE A 1 95 ? -17.344 -14.737 19.201 1.00 98.38 95 PHE A N 1
ATOM 737 C CA . PHE A 1 95 ? -18.661 -14.130 19.073 1.00 98.38 95 PHE A CA 1
ATOM 738 C C . PHE A 1 95 ? -19.020 -13.363 20.350 1.00 98.38 95 PHE A C 1
ATOM 740 O O . PHE A 1 95 ? -18.903 -13.873 21.463 1.00 98.38 95 PHE A O 1
ATOM 747 N N . ALA A 1 96 ? -19.428 -12.112 20.180 1.00 98.12 96 ALA A N 1
ATOM 748 C CA . ALA A 1 96 ? -19.657 -11.166 21.261 1.00 98.12 96 ALA A CA 1
ATOM 749 C C . ALA A 1 96 ? -21.010 -11.376 21.967 1.00 98.12 96 ALA A C 1
ATOM 751 O O . ALA A 1 96 ? -21.232 -10.811 23.034 1.00 98.12 96 ALA A O 1
ATOM 752 N N . ASP A 1 97 ? -21.901 -12.185 21.393 1.00 97.75 97 ASP A N 1
ATOM 753 C CA . ASP A 1 97 ? -23.217 -12.534 21.941 1.00 97.75 97 ASP A CA 1
ATOM 754 C C . ASP A 1 97 ? -23.159 -13.660 22.988 1.00 97.75 97 ASP A C 1
ATOM 756 O O . ASP A 1 97 ? -23.954 -13.669 23.925 1.00 97.75 97 ASP A O 1
ATOM 760 N N . ASN A 1 98 ? -22.226 -14.608 22.856 1.00 97.00 98 ASN A N 1
ATOM 761 C CA . ASN A 1 98 ? -22.156 -15.784 23.728 1.00 97.00 98 ASN A CA 1
ATOM 762 C C . ASN A 1 98 ? -20.741 -16.270 24.082 1.00 97.00 98 ASN A C 1
ATOM 764 O O . ASN A 1 98 ? -20.606 -17.213 24.860 1.00 97.00 98 ASN A O 1
ATOM 768 N N . GLY A 1 99 ? -19.688 -15.669 23.526 1.00 97.38 99 GLY A N 1
ATOM 769 C CA . GLY A 1 99 ? -18.301 -16.068 23.773 1.00 97.38 99 GLY A CA 1
ATOM 770 C C . GLY A 1 99 ? -17.835 -17.323 23.030 1.00 97.38 99 GLY A C 1
ATOM 771 O O . GLY A 1 99 ? -16.730 -17.800 23.285 1.00 97.38 99 GLY A O 1
ATOM 772 N N . ALA A 1 100 ? -18.626 -17.870 22.104 1.00 97.44 100 ALA A N 1
ATOM 773 C CA . ALA A 1 100 ? -18.188 -18.996 21.284 1.00 97.44 100 ALA A CA 1
ATOM 774 C C . ALA A 1 100 ? -17.029 -18.583 20.361 1.00 97.44 100 ALA A C 1
ATOM 776 O O . ALA A 1 100 ? -17.057 -17.520 19.740 1.00 97.44 100 ALA A O 1
ATOM 777 N N . ILE A 1 101 ? -16.018 -19.443 20.242 1.00 96.94 101 ILE A N 1
ATOM 778 C CA . ILE A 1 101 ? -14.893 -19.238 19.323 1.00 96.94 101 ILE A CA 1
ATOM 779 C C . ILE A 1 101 ? -15.305 -19.724 17.932 1.00 96.94 101 ILE A C 1
ATOM 781 O O . ILE A 1 101 ? -15.867 -20.810 17.796 1.00 96.94 101 ILE A O 1
ATOM 785 N N . LEU A 1 102 ? -15.014 -18.935 16.896 1.00 96.00 102 LEU A N 1
ATOM 786 C CA . LEU A 1 102 ? -15.245 -19.347 15.515 1.00 96.00 102 LEU A CA 1
ATOM 787 C C . LEU A 1 102 ? -14.344 -20.533 15.157 1.00 96.00 102 LEU A C 1
ATOM 789 O O . LEU A 1 102 ? -13.116 -20.449 15.227 1.00 96.00 102 LEU A O 1
ATOM 793 N N . GLU A 1 103 ? -14.959 -21.605 14.673 1.00 93.94 103 GLU A N 1
ATOM 794 C CA . GLU A 1 103 ? -14.260 -22.704 14.018 1.00 93.94 103 GLU A CA 1
ATOM 795 C C . GLU A 1 103 ? -14.594 -22.713 12.528 1.00 93.94 103 GLU A C 1
ATOM 797 O O . GLU A 1 103 ? -15.728 -22.455 12.126 1.00 93.94 103 GLU A O 1
ATOM 802 N N . SER A 1 104 ? -13.630 -23.084 11.685 1.00 88.19 104 SER A N 1
ATOM 803 C CA . SER A 1 104 ? -13.838 -23.135 10.231 1.00 88.19 104 SER A CA 1
ATOM 804 C C . SER A 1 104 ? -14.946 -24.106 9.804 1.00 88.19 104 SER A C 1
ATOM 806 O O . SER A 1 104 ? -15.482 -23.983 8.710 1.00 88.19 104 SER A O 1
ATOM 808 N N . THR A 1 105 ? -15.281 -25.083 10.650 1.00 90.94 105 THR A N 1
ATOM 809 C CA . THR A 1 105 ? -16.389 -26.040 10.474 1.00 90.94 105 THR A CA 1
ATOM 810 C C . THR A 1 105 ? -17.765 -25.381 10.568 1.00 90.94 105 THR A C 1
ATOM 812 O O . THR A 1 105 ? -18.718 -25.895 9.990 1.00 90.94 105 THR A O 1
ATOM 815 N N . MET A 1 106 ? -17.871 -24.239 11.255 1.00 92.38 106 MET A N 1
ATOM 816 C CA . MET A 1 106 ? -19.103 -23.450 11.358 1.00 92.38 106 MET A CA 1
ATOM 817 C C . MET A 1 106 ? -19.376 -22.641 10.082 1.00 92.38 106 MET A C 1
ATOM 819 O O . MET A 1 106 ? -20.490 -22.164 9.872 1.00 92.38 106 MET A O 1
ATOM 823 N N . VAL A 1 107 ? -18.361 -22.461 9.232 1.00 93.81 107 VAL A N 1
ATOM 824 C CA . VAL A 1 107 ? -18.408 -21.532 8.104 1.00 93.81 107 VAL A CA 1
ATOM 825 C C . VAL A 1 107 ? -18.936 -22.217 6.851 1.00 93.81 107 VAL A C 1
ATOM 827 O O . VAL A 1 107 ? -18.278 -23.067 6.252 1.00 93.81 107 VAL A O 1
ATOM 830 N N . ASN A 1 108 ? -20.096 -21.765 6.377 1.00 94.88 108 ASN A N 1
ATOM 831 C CA . ASN A 1 108 ? -20.564 -22.089 5.034 1.00 94.88 108 ASN A CA 1
ATOM 832 C C . ASN A 1 108 ? -19.980 -21.089 4.025 1.00 94.88 108 ASN A C 1
ATOM 834 O O . ASN A 1 108 ? -20.553 -20.035 3.752 1.00 94.88 108 ASN A O 1
ATOM 838 N N . SER A 1 109 ? -18.822 -21.421 3.452 1.00 96.12 109 SER A N 1
ATOM 839 C CA . SER A 1 109 ? -18.132 -20.525 2.519 1.00 96.12 109 SER A CA 1
ATOM 840 C C . SER A 1 109 ? -18.922 -20.236 1.238 1.00 96.12 109 SER A C 1
ATOM 842 O O . SER A 1 109 ? -18.769 -19.157 0.672 1.00 96.12 109 SER A O 1
ATOM 844 N N . ARG A 1 110 ? -19.789 -21.157 0.784 1.00 96.19 110 ARG A N 1
ATOM 845 C CA . ARG A 1 110 ? -20.637 -20.914 -0.396 1.00 96.19 110 ARG A CA 1
ATOM 846 C C . ARG A 1 110 ? -21.663 -19.822 -0.110 1.00 96.19 110 ARG A C 1
ATOM 848 O O . ARG A 1 110 ? -21.857 -18.948 -0.945 1.00 96.19 110 ARG A O 1
ATOM 855 N N . GLU A 1 111 ? -22.275 -19.868 1.069 1.00 94.56 111 GLU A N 1
ATOM 856 C CA . GLU A 1 111 ? -23.248 -18.869 1.514 1.00 94.56 111 GLU A CA 1
ATOM 857 C C . GLU A 1 111 ? -22.604 -17.483 1.651 1.00 94.56 111 GLU A C 1
ATOM 859 O O . GLU A 1 111 ? -23.153 -16.496 1.170 1.00 94.56 111 GLU A O 1
ATOM 864 N N . LEU A 1 112 ? -21.395 -17.408 2.220 1.00 94.88 112 LEU A N 1
ATOM 865 C CA . LEU A 1 112 ? -20.641 -16.151 2.298 1.00 94.88 112 LEU A CA 1
ATOM 866 C C . LEU A 1 112 ? -20.337 -15.569 0.912 1.00 94.88 112 LEU A C 1
ATOM 868 O O . LEU A 1 112 ? -20.528 -14.375 0.693 1.00 94.88 112 LEU A O 1
ATOM 872 N N . ALA A 1 113 ? -19.898 -16.408 -0.031 1.00 95.62 113 ALA A N 1
ATOM 873 C CA . ALA A 1 113 ? -19.648 -15.979 -1.405 1.00 95.62 113 ALA A CA 1
ATOM 874 C C . ALA A 1 113 ? -20.933 -15.497 -2.103 1.00 95.62 113 ALA A C 1
ATOM 876 O O . ALA A 1 113 ? -20.912 -14.486 -2.801 1.00 95.62 113 ALA A O 1
ATOM 877 N N . ALA A 1 114 ? -22.054 -16.189 -1.886 1.00 94.62 114 ALA A N 1
ATOM 878 C CA . ALA A 1 114 ? -23.351 -15.835 -2.455 1.00 94.62 114 ALA A CA 1
ATOM 879 C C . ALA A 1 114 ? -23.838 -14.469 -1.959 1.00 94.62 114 ALA A C 1
ATOM 881 O O . ALA A 1 114 ? -24.147 -13.588 -2.763 1.00 94.62 114 ALA A O 1
ATOM 882 N N . ARG A 1 115 ? -23.805 -14.261 -0.638 1.00 92.44 115 ARG A N 1
ATOM 883 C CA . ARG A 1 115 ? -24.185 -12.993 -0.004 1.00 92.44 115 ARG A CA 1
ATOM 884 C C . ARG A 1 115 ? -23.309 -11.837 -0.448 1.00 92.44 115 ARG A C 1
ATOM 886 O O . ARG A 1 115 ? -23.838 -10.781 -0.776 1.00 92.44 115 ARG A O 1
ATOM 893 N N . PHE A 1 116 ? -21.994 -12.045 -0.501 1.00 92.50 116 PHE A N 1
ATOM 894 C CA . PHE A 1 116 ? -21.058 -11.020 -0.957 1.00 92.50 116 PHE A CA 1
ATOM 895 C C . PHE A 1 116 ? -21.410 -10.521 -2.364 1.00 92.50 116 PHE A C 1
ATOM 897 O O . PHE A 1 116 ? -21.395 -9.322 -2.612 1.00 92.50 116 PHE A O 1
ATOM 904 N N . SER A 1 117 ? -21.802 -11.419 -3.268 1.00 91.75 117 SER A N 1
ATOM 905 C CA . SER A 1 117 ? -22.202 -11.050 -4.630 1.00 91.75 117 SER A CA 1
ATOM 906 C C . SER A 1 117 ? -23.677 -10.709 -4.815 1.00 91.75 117 SER A C 1
ATOM 908 O O . SER A 1 117 ? -24.083 -10.432 -5.940 1.00 91.75 117 SER A O 1
ATOM 910 N N . GLY A 1 118 ? -24.487 -10.728 -3.754 1.00 91.81 118 GLY A N 1
ATOM 911 C CA . GLY A 1 118 ? -25.925 -10.469 -3.853 1.00 91.81 118 GLY A CA 1
ATOM 912 C C . GLY A 1 118 ? -26.681 -11.509 -4.689 1.00 91.81 118 GLY A C 1
ATOM 913 O O . GLY A 1 118 ? -27.705 -11.187 -5.287 1.00 91.81 118 GLY A O 1
ATOM 914 N N . VAL A 1 119 ? -26.178 -12.746 -4.757 1.00 92.12 119 VAL A N 1
ATOM 915 C CA . VAL A 1 119 ? -26.788 -13.855 -5.506 1.00 92.12 119 VAL A CA 1
ATOM 916 C C . VAL A 1 119 ? -27.209 -14.987 -4.571 1.00 92.12 119 VAL A C 1
ATOM 918 O O . VAL A 1 119 ? -26.787 -15.066 -3.421 1.00 92.12 119 VAL A O 1
ATOM 921 N N . THR A 1 120 ? -28.035 -15.908 -5.062 1.00 91.25 120 THR A N 1
ATOM 922 C CA . THR A 1 120 ? -28.413 -17.120 -4.319 1.00 91.25 120 THR A CA 1
ATOM 923 C C . THR A 1 120 ? -27.301 -18.166 -4.367 1.00 91.25 120 THR A C 1
ATOM 925 O O . THR A 1 120 ? -26.684 -18.355 -5.421 1.00 91.25 120 THR A O 1
ATOM 928 N N . ALA A 1 121 ? -27.103 -18.918 -3.279 1.00 90.38 121 ALA A N 1
ATOM 929 C CA . ALA A 1 121 ? -26.058 -19.941 -3.164 1.00 90.38 121 ALA A CA 1
ATOM 930 C C . ALA A 1 121 ? -26.055 -20.990 -4.295 1.00 90.38 121 ALA A C 1
ATOM 932 O O . ALA A 1 121 ? -24.988 -21.478 -4.662 1.00 90.38 121 ALA A O 1
ATOM 933 N N . ASP A 1 122 ? -27.208 -21.286 -4.898 1.00 88.06 122 ASP A N 1
ATOM 934 C CA . ASP A 1 122 ? -27.347 -22.256 -5.997 1.00 88.06 122 ASP A CA 1
ATOM 935 C C . ASP A 1 122 ? -26.658 -21.811 -7.298 1.00 88.06 122 ASP A C 1
ATOM 937 O O . ASP A 1 122 ? -26.291 -22.636 -8.132 1.00 88.06 122 ASP A O 1
ATOM 941 N N . THR A 1 123 ? -26.432 -20.503 -7.456 1.00 88.94 123 THR A N 1
ATOM 942 C CA . THR A 1 123 ? -25.717 -19.920 -8.608 1.00 88.94 123 THR A CA 1
ATOM 943 C C . THR A 1 123 ? -24.200 -19.879 -8.408 1.00 88.94 123 THR A C 1
ATOM 945 O O . THR A 1 123 ? -23.446 -19.605 -9.346 1.00 88.94 123 THR A O 1
ATOM 948 N N . VAL A 1 124 ? -23.735 -20.185 -7.192 1.00 95.56 124 VAL A N 1
ATOM 949 C CA . VAL A 1 124 ? -22.325 -20.155 -6.810 1.00 95.56 124 VAL A CA 1
ATOM 950 C C . VAL A 1 124 ? -21.725 -21.549 -6.955 1.00 95.56 124 VAL A C 1
ATOM 952 O O . VAL A 1 124 ? -21.978 -22.464 -6.167 1.00 95.56 124 VAL A O 1
ATOM 955 N N . THR A 1 125 ? -20.862 -21.714 -7.955 1.00 97.19 125 THR A N 1
ATOM 956 C CA . THR A 1 125 ? -20.190 -22.991 -8.212 1.00 97.19 125 THR A CA 1
ATOM 957 C C . THR A 1 125 ? -18.880 -23.056 -7.438 1.00 97.19 125 THR A C 1
ATOM 959 O O . THR A 1 125 ? -18.027 -22.176 -7.550 1.00 97.19 125 THR A O 1
ATOM 962 N N . ARG A 1 126 ? -18.690 -24.115 -6.645 1.00 97.12 126 ARG A N 1
ATOM 963 C CA . ARG A 1 126 ? -17.416 -24.359 -5.956 1.00 97.12 126 ARG A CA 1
ATOM 964 C C . ARG A 1 126 ? -16.368 -24.817 -6.967 1.00 97.12 126 ARG A C 1
ATOM 966 O O . ARG A 1 126 ? -16.546 -25.851 -7.601 1.00 97.12 126 ARG A O 1
ATOM 973 N N . VAL A 1 127 ? -15.265 -24.081 -7.058 1.00 97.31 127 VAL A N 1
ATOM 974 C CA . VAL A 1 127 ? -14.124 -24.419 -7.921 1.00 97.31 127 VAL A CA 1
ATOM 975 C C . VAL A 1 127 ? -13.177 -25.374 -7.199 1.00 97.31 127 VAL A C 1
ATOM 977 O O . VAL A 1 127 ? -12.704 -26.342 -7.788 1.00 97.31 127 VAL A O 1
ATOM 980 N N . GLY A 1 128 ? -12.912 -25.134 -5.913 1.00 96.44 128 GLY A N 1
ATOM 981 C CA . GLY A 1 128 ? -12.056 -26.001 -5.108 1.00 96.44 128 GLY A CA 1
ATOM 982 C C . GLY A 1 128 ? -11.408 -25.283 -3.932 1.00 96.44 128 GLY A C 1
ATOM 983 O O . GLY A 1 128 ? -11.681 -24.112 -3.673 1.00 96.44 128 GLY A O 1
ATOM 984 N N . ARG A 1 129 ? -10.530 -26.004 -3.233 1.00 96.69 129 ARG A N 1
ATOM 985 C CA . ARG A 1 129 ? -9.759 -25.487 -2.101 1.00 96.69 129 ARG A CA 1
ATOM 986 C C . ARG A 1 129 ? -8.351 -25.105 -2.543 1.00 96.69 129 ARG A C 1
ATOM 988 O O . ARG A 1 129 ? -7.700 -25.851 -3.270 1.00 96.69 129 ARG A O 1
ATOM 995 N N . ILE A 1 130 ? -7.892 -23.949 -2.091 1.00 97.12 130 ILE A N 1
ATOM 996 C CA . ILE A 1 130 ? -6.585 -23.373 -2.387 1.00 97.12 130 ILE A CA 1
ATOM 997 C C . ILE A 1 130 ? -5.704 -23.574 -1.155 1.00 97.12 130 ILE A C 1
ATOM 999 O O . ILE A 1 130 ? -5.826 -22.855 -0.165 1.00 97.12 130 ILE A O 1
ATOM 1003 N N . GLU A 1 131 ? -4.847 -24.591 -1.211 1.00 95.50 131 GLU A N 1
ATOM 1004 C CA . GLU A 1 131 ? -3.900 -24.943 -0.136 1.00 95.50 131 GLU A CA 1
ATOM 1005 C C . GLU A 1 131 ? -2.571 -24.182 -0.272 1.00 95.50 131 GLU A C 1
ATOM 1007 O O . GLU A 1 131 ? -1.893 -23.879 0.709 1.00 95.50 131 GLU A O 1
ATOM 1012 N N . GLU A 1 132 ? -2.208 -23.826 -1.504 1.00 94.50 132 GLU A N 1
ATOM 1013 C CA . GLU A 1 132 ? -1.055 -22.994 -1.824 1.00 94.50 132 GLU A CA 1
ATOM 1014 C C . GLU A 1 132 ? -1.493 -21.793 -2.651 1.00 94.50 132 GLU A C 1
ATOM 1016 O O . GLU A 1 132 ? -2.414 -21.902 -3.455 1.00 94.50 132 GLU A O 1
ATOM 1021 N N . VAL A 1 133 ? -0.774 -20.674 -2.515 1.00 94.44 133 VAL A N 1
ATOM 1022 C CA . VAL A 1 133 ? -1.055 -19.467 -3.302 1.00 94.44 133 VAL A CA 1
ATOM 1023 C C . VAL A 1 133 ? -1.108 -19.778 -4.801 1.00 94.44 133 VAL A C 1
ATOM 1025 O O . VAL A 1 133 ? -0.203 -20.409 -5.361 1.00 94.44 133 VAL A O 1
ATOM 1028 N N . ASP A 1 134 ? -2.164 -19.298 -5.441 1.00 95.44 134 ASP A N 1
ATOM 1029 C CA . ASP A 1 134 ? -2.333 -19.263 -6.887 1.00 95.44 134 ASP A CA 1
ATOM 1030 C C . ASP A 1 134 ? -1.931 -17.885 -7.448 1.00 95.44 134 ASP A C 1
ATOM 1032 O O . ASP A 1 134 ? -1.342 -17.054 -6.751 1.00 95.44 134 ASP A O 1
ATOM 1036 N N . GLN A 1 135 ? -2.222 -17.635 -8.728 1.00 95.75 135 GLN A N 1
ATOM 1037 C CA . GLN A 1 135 ? -1.867 -16.384 -9.405 1.00 95.75 135 GLN A CA 1
ATOM 1038 C C . GLN A 1 135 ? -2.491 -15.135 -8.756 1.00 95.75 135 GLN A C 1
ATOM 1040 O O . GLN A 1 135 ? -1.920 -14.049 -8.870 1.00 95.75 135 GLN A O 1
ATOM 1045 N N . TRP A 1 136 ? -3.627 -15.279 -8.072 1.00 95.56 136 TRP A N 1
ATOM 1046 C CA . TRP A 1 136 ? -4.408 -14.165 -7.525 1.00 95.56 136 TRP A CA 1
ATOM 1047 C C . TRP A 1 136 ? -4.206 -13.997 -6.016 1.00 95.56 136 TRP A C 1
ATOM 1049 O O . TRP A 1 136 ? -4.307 -12.896 -5.488 1.00 95.56 136 TRP A O 1
ATOM 1059 N N . THR A 1 137 ? -3.815 -15.066 -5.327 1.00 95.12 137 THR A N 1
ATOM 1060 C CA . THR A 1 137 ? -3.672 -15.117 -3.863 1.00 95.12 137 THR A CA 1
ATOM 1061 C C . THR A 1 137 ? -2.219 -14.993 -3.380 1.00 95.12 137 THR A C 1
ATOM 1063 O O . THR A 1 137 ? -1.924 -15.250 -2.215 1.00 95.12 137 THR A O 1
ATOM 1066 N N . ILE A 1 138 ? -1.287 -14.537 -4.233 1.00 92.31 138 ILE A N 1
ATOM 1067 C CA . ILE A 1 138 ? 0.146 -14.345 -3.900 1.00 92.31 138 ILE A CA 1
ATOM 1068 C C . ILE A 1 138 ? 0.338 -13.480 -2.638 1.00 92.31 138 ILE A C 1
ATOM 1070 O O . ILE A 1 138 ? 1.241 -13.749 -1.842 1.00 92.31 138 ILE A O 1
ATOM 1074 N N . GLY A 1 139 ? -0.507 -12.459 -2.448 1.00 88.75 139 GLY A N 1
ATOM 1075 C CA . GLY A 1 139 ? -0.508 -11.572 -1.276 1.00 88.75 139 GLY A CA 1
ATOM 1076 C C . GLY A 1 139 ? -1.267 -12.108 -0.054 1.00 88.75 139 GLY A C 1
ATOM 1077 O O . GLY A 1 139 ? -1.175 -11.517 1.014 1.00 88.75 139 GLY A O 1
ATOM 1078 N N . LEU A 1 140 ? -1.972 -13.234 -0.186 1.00 92.06 140 LEU A N 1
ATOM 1079 C CA . LEU A 1 140 ? -2.904 -13.775 0.812 1.00 92.06 140 LEU A CA 1
ATOM 1080 C C . LEU A 1 140 ? -2.390 -15.070 1.456 1.00 92.06 140 LEU A C 1
ATOM 1082 O O . LEU A 1 140 ? -3.158 -15.895 1.935 1.00 92.06 140 LEU A O 1
ATOM 1086 N N . ARG A 1 141 ? -1.066 -15.269 1.495 1.00 90.31 141 ARG A N 1
ATOM 1087 C CA . ARG A 1 141 ? -0.452 -16.488 2.053 1.00 90.31 141 ARG A CA 1
ATOM 1088 C C . ARG A 1 141 ? -0.852 -16.758 3.512 1.00 90.31 141 ARG A C 1
ATOM 1090 O O . ARG A 1 141 ? -0.883 -17.916 3.915 1.00 90.31 141 ARG A O 1
ATOM 1097 N N . ASN A 1 142 ? -1.128 -15.710 4.289 1.00 89.31 142 ASN A N 1
ATOM 1098 C CA . ASN A 1 142 ? -1.542 -15.833 5.690 1.00 89.31 142 ASN A CA 1
ATOM 1099 C C . ASN A 1 142 ? -3.016 -16.244 5.852 1.00 89.31 142 ASN A C 1
ATOM 1101 O O . ASN A 1 142 ? -3.367 -16.756 6.907 1.00 89.31 142 ASN A O 1
ATOM 1105 N N . GLU A 1 143 ? -3.832 -16.093 4.806 1.00 90.94 143 GLU A N 1
ATOM 1106 C CA . GLU A 1 143 ? -5.255 -16.466 4.800 1.00 90.94 143 GLU A CA 1
ATOM 1107 C C . GLU A 1 143 ? -5.490 -17.927 4.385 1.00 90.94 143 GLU A C 1
ATOM 1109 O O . GLU A 1 143 ? -6.607 -18.426 4.458 1.00 90.94 143 GLU A O 1
ATOM 1114 N N . LEU A 1 144 ? -4.451 -18.632 3.921 1.00 92.25 144 LEU A N 1
ATOM 1115 C CA . LEU A 1 144 ? -4.587 -20.013 3.462 1.00 92.25 144 LEU A CA 1
ATOM 1116 C C . LEU A 1 144 ? -4.932 -20.976 4.620 1.00 92.25 144 LEU A C 1
ATOM 1118 O O . LEU A 1 144 ? -4.364 -20.857 5.716 1.00 92.25 144 LEU A O 1
ATOM 1122 N N . PRO A 1 145 ? -5.763 -22.006 4.365 1.00 94.69 145 PRO A N 1
ATOM 1123 C CA . PRO A 1 145 ? -6.357 -22.362 3.070 1.00 94.69 145 PRO A CA 1
ATOM 1124 C C . PRO A 1 145 ? -7.621 -21.557 2.731 1.00 94.69 145 PRO A C 1
ATOM 1126 O O . PRO A 1 145 ? -8.383 -21.190 3.621 1.00 94.69 145 PRO A O 1
ATOM 1129 N N . LEU A 1 146 ? -7.876 -21.353 1.435 1.00 96.94 146 LEU A N 1
ATOM 1130 C CA . LEU A 1 146 ? -9.043 -20.613 0.930 1.00 96.94 146 LEU A CA 1
ATOM 1131 C C . LEU A 1 146 ? -10.011 -21.525 0.172 1.00 96.94 146 LEU A C 1
ATOM 1133 O O . LEU A 1 146 ? -9.596 -22.476 -0.487 1.00 96.94 146 LEU A O 1
ATOM 1137 N N . GLU A 1 147 ? -11.297 -21.203 0.204 1.00 97.75 147 GLU A N 1
ATOM 1138 C CA . GLU A 1 147 ? -12.318 -21.814 -0.648 1.00 97.75 147 GLU A CA 1
ATOM 1139 C C . GLU A 1 147 ? -12.595 -20.900 -1.844 1.00 97.75 147 GLU A C 1
ATOM 1141 O O . GLU A 1 147 ? -12.905 -19.719 -1.675 1.00 97.75 147 GLU A O 1
ATOM 1146 N N . LYS A 1 148 ? -12.462 -21.441 -3.058 1.00 98.12 148 LYS A N 1
ATOM 1147 C CA . LYS A 1 148 ? -12.657 -20.704 -4.305 1.00 98.12 148 LYS A CA 1
ATOM 1148 C C . LYS A 1 148 ? -14.009 -21.031 -4.924 1.00 98.12 148 LYS A C 1
ATOM 1150 O O . LYS A 1 148 ? -14.352 -22.200 -5.129 1.00 98.12 148 LYS A O 1
ATOM 1155 N N . PHE A 1 149 ? -14.717 -19.984 -5.322 1.00 98.19 149 PHE A N 1
ATOM 1156 C CA . PHE A 1 149 ? -16.004 -20.056 -5.994 1.00 98.19 149 PHE A CA 1
ATOM 1157 C C . PHE A 1 149 ? -15.994 -19.257 -7.296 1.00 98.19 149 PHE A C 1
ATOM 1159 O O . PHE A 1 149 ? -15.254 -18.284 -7.437 1.00 98.19 149 PHE A O 1
ATOM 1166 N N . SER A 1 150 ? -16.829 -19.676 -8.240 1.00 97.38 150 SER A N 1
ATOM 1167 C CA . SER A 1 150 ? -17.108 -18.971 -9.487 1.00 97.38 150 SER A CA 1
ATOM 1168 C C . SER A 1 150 ? -18.595 -18.669 -9.586 1.00 97.38 150 SER A C 1
ATOM 1170 O O . SER A 1 150 ? -19.424 -19.536 -9.286 1.00 97.38 150 SER A O 1
ATOM 1172 N N . ILE A 1 151 ? -18.919 -17.473 -10.058 1.00 95.38 151 ILE A N 1
ATOM 1173 C CA . ILE A 1 151 ? -20.285 -17.016 -10.293 1.00 95.38 151 ILE A CA 1
ATOM 1174 C C . ILE A 1 151 ? -20.492 -16.914 -11.800 1.00 95.38 151 ILE A C 1
ATOM 1176 O O . ILE A 1 151 ? -19.637 -16.403 -12.523 1.00 95.38 151 ILE A O 1
ATOM 1180 N N . SER A 1 152 ? -21.620 -17.439 -12.276 1.00 88.69 152 SER A N 1
ATOM 1181 C CA . SER A 1 152 ? -21.992 -17.396 -13.697 1.00 88.69 152 SER A CA 1
ATOM 1182 C C . SER A 1 152 ? -22.684 -16.073 -14.044 1.00 88.69 152 SER A C 1
ATOM 1184 O O . SER A 1 152 ? -23.811 -16.068 -14.531 1.00 88.69 152 SER A O 1
ATOM 1186 N N . ASP A 1 153 ? -22.028 -14.956 -13.738 1.00 91.50 153 ASP A N 1
ATOM 1187 C CA . ASP A 1 153 ? -22.464 -13.602 -14.085 1.00 91.50 153 ASP A CA 1
ATOM 1188 C C . ASP A 1 153 ? -21.791 -13.111 -15.382 1.00 91.50 153 ASP A C 1
ATOM 1190 O O . ASP A 1 153 ? -20.945 -13.785 -15.978 1.00 91.50 153 ASP A O 1
ATOM 1194 N N . GLU A 1 154 ? -22.161 -11.914 -15.842 1.00 93.06 154 GLU A N 1
ATOM 1195 C CA . GLU A 1 154 ? -21.581 -11.315 -17.052 1.00 93.06 154 GLU A CA 1
ATOM 1196 C C . GLU A 1 154 ? -20.084 -10.978 -16.913 1.00 93.06 154 GLU A C 1
ATOM 1198 O O . GLU A 1 154 ? -19.360 -10.893 -17.911 1.00 93.06 154 GLU A O 1
ATOM 1203 N N . TRP A 1 155 ? -19.594 -10.844 -15.678 1.00 93.94 155 TRP A N 1
ATOM 1204 C CA . TRP A 1 155 ? -18.208 -10.497 -15.364 1.00 93.94 155 TRP A CA 1
ATOM 1205 C C . TRP A 1 155 ? -17.304 -11.716 -15.136 1.00 93.94 155 TRP A C 1
ATOM 1207 O O . TRP A 1 155 ? -16.083 -11.552 -15.029 1.00 93.94 155 TRP A O 1
ATOM 1217 N N . ALA A 1 156 ? -17.869 -12.927 -15.109 1.00 94.62 156 ALA A N 1
ATOM 1218 C CA . ALA A 1 156 ? -17.219 -14.168 -14.696 1.00 94.62 156 ALA A CA 1
ATOM 1219 C C . ALA A 1 156 ? -16.469 -14.004 -13.362 1.00 94.62 156 ALA A C 1
ATOM 1221 O O . ALA A 1 156 ? -15.242 -14.167 -13.286 1.00 94.62 156 ALA A O 1
ATOM 1222 N N . THR A 1 157 ? -17.200 -13.612 -12.322 1.00 96.06 157 THR A N 1
ATOM 1223 C CA . THR A 1 157 ? -16.649 -13.316 -10.999 1.00 96.06 157 THR A CA 1
ATOM 1224 C C . THR A 1 157 ? -16.090 -14.572 -10.325 1.00 96.06 157 THR A C 1
ATOM 1226 O O . THR A 1 157 ? -16.708 -15.637 -10.307 1.00 96.06 157 THR A O 1
ATOM 1229 N N . GLU A 1 158 ? -14.892 -14.447 -9.753 1.00 97.19 158 GLU A N 1
ATOM 1230 C CA . GLU A 1 158 ? -14.250 -15.463 -8.916 1.00 97.19 158 GLU A CA 1
ATOM 1231 C C . GLU A 1 158 ? -14.053 -14.905 -7.506 1.00 97.19 158 GLU A C 1
ATOM 1233 O O . GLU A 1 158 ? -13.479 -13.825 -7.349 1.00 97.19 158 GLU A O 1
ATOM 1238 N N . ILE A 1 159 ? -14.490 -15.655 -6.493 1.00 97.38 159 ILE A N 1
ATOM 1239 C CA . ILE A 1 159 ? -14.453 -15.263 -5.078 1.00 97.38 159 ILE A CA 1
ATOM 1240 C C . ILE A 1 159 ? -13.607 -16.245 -4.287 1.00 97.38 159 ILE A C 1
ATOM 1242 O O . ILE A 1 159 ? -13.707 -17.460 -4.468 1.00 97.38 159 ILE A O 1
ATOM 1246 N N . TYR A 1 160 ? -12.813 -15.704 -3.373 1.00 97.81 160 TYR A N 1
ATOM 1247 C CA . TYR A 1 160 ? -12.013 -16.448 -2.418 1.00 97.81 160 TYR A CA 1
ATOM 1248 C C . TYR A 1 160 ? -12.500 -16.138 -1.009 1.00 97.81 160 TYR A C 1
ATOM 1250 O O . TYR A 1 160 ? -12.473 -14.990 -0.561 1.00 97.81 160 TYR A O 1
ATOM 1258 N N . VAL A 1 161 ? -12.924 -17.183 -0.311 1.00 97.00 161 VAL A N 1
ATOM 1259 C CA . VAL A 1 161 ? -13.399 -17.115 1.069 1.00 97.00 161 VAL A CA 1
ATOM 1260 C C . VAL A 1 161 ? -12.353 -17.742 1.973 1.00 97.00 161 VAL A C 1
ATOM 1262 O O . VAL A 1 161 ? -11.878 -18.841 1.689 1.00 97.00 161 VAL A O 1
ATOM 1265 N N . SER A 1 162 ? -12.011 -17.063 3.063 1.00 95.12 162 SER A N 1
ATOM 1266 C CA . SER A 1 162 ? -11.205 -17.612 4.152 1.00 95.12 162 SER A CA 1
ATOM 1267 C C . SER A 1 162 ? -12.137 -18.233 5.193 1.00 95.12 162 SER A C 1
ATOM 1269 O O . SER A 1 162 ? -12.856 -17.507 5.884 1.00 95.12 162 SER A O 1
ATOM 1271 N N . PRO A 1 163 ? -12.164 -19.572 5.345 1.00 93.44 163 P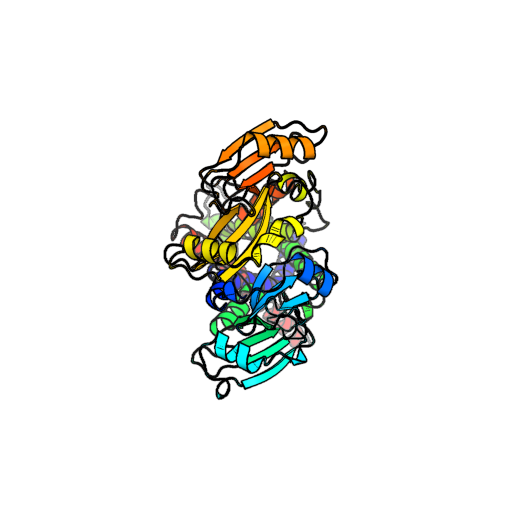RO A N 1
ATOM 1272 C CA . PRO A 1 163 ? -12.951 -20.211 6.397 1.00 93.44 163 PRO A CA 1
ATOM 1273 C C . PRO A 1 163 ? -12.422 -19.889 7.799 1.00 93.44 163 PRO A C 1
ATOM 1275 O O . PRO A 1 163 ? -13.157 -20.021 8.768 1.00 93.44 163 PRO A O 1
ATOM 1278 N N . GLY A 1 164 ? -11.149 -19.491 7.922 1.00 90.56 164 GLY A N 1
ATOM 1279 C CA . GLY A 1 164 ? -10.536 -19.142 9.205 1.00 90.56 164 GLY A CA 1
ATOM 1280 C C . GLY A 1 164 ? -11.007 -17.797 9.760 1.00 90.56 164 GLY A C 1
ATOM 1281 O O . GLY A 1 164 ? -11.098 -17.653 10.974 1.00 90.56 164 GLY A O 1
ATOM 1282 N N . SER A 1 165 ? -11.328 -16.840 8.885 1.00 90.19 165 SER A N 1
ATOM 1283 C CA . SER A 1 165 ? -11.867 -15.528 9.266 1.00 90.19 165 SER A CA 1
ATOM 1284 C C . SER A 1 165 ? -13.356 -15.353 8.951 1.00 90.19 165 SER A C 1
ATOM 1286 O O . SER A 1 165 ? -13.923 -14.316 9.277 1.00 90.19 165 SER A O 1
ATOM 1288 N N . ALA A 1 166 ? -13.992 -16.356 8.330 1.00 93.25 166 ALA A N 1
ATOM 1289 C CA . ALA A 1 166 ? -15.367 -16.294 7.824 1.00 93.25 166 ALA A CA 1
ATOM 1290 C C . ALA A 1 166 ? -15.626 -15.071 6.919 1.00 93.25 166 ALA A C 1
ATOM 1292 O O . ALA A 1 166 ? -16.707 -14.483 6.942 1.00 93.25 166 ALA A O 1
ATOM 1293 N N . GLN A 1 167 ? -14.633 -14.697 6.108 1.00 92.19 167 GLN A N 1
ATOM 1294 C CA . GLN A 1 167 ? -14.671 -13.502 5.264 1.00 92.19 167 GLN A CA 1
ATOM 1295 C C . GLN A 1 167 ? -14.308 -13.807 3.813 1.00 92.19 167 GLN A C 1
ATOM 1297 O O . GLN A 1 167 ? -13.505 -14.695 3.512 1.00 92.19 167 GLN A O 1
ATOM 1302 N N . VAL A 1 168 ? -14.877 -13.018 2.903 1.00 95.62 168 VAL A N 1
ATOM 1303 C CA . VAL A 1 168 ? -14.363 -12.895 1.538 1.00 95.62 168 VAL A CA 1
ATOM 1304 C C . VAL A 1 168 ? -13.092 -12.056 1.591 1.00 95.62 168 VAL A C 1
ATOM 1306 O O . VAL A 1 168 ? -13.113 -10.925 2.063 1.00 95.62 168 VAL A O 1
ATOM 1309 N N . VAL A 1 169 ? -11.987 -12.616 1.104 1.00 94.56 169 VAL A N 1
ATOM 1310 C CA . VAL A 1 169 ? -10.667 -11.960 1.126 1.00 94.56 169 VAL A CA 1
ATOM 1311 C C . VAL A 1 169 ? -10.236 -11.457 -0.251 1.00 94.56 169 VAL A C 1
ATOM 1313 O O . VAL A 1 169 ? -9.318 -10.647 -0.363 1.00 94.56 169 VAL A O 1
ATOM 1316 N N . LEU A 1 170 ? -10.884 -11.942 -1.313 1.00 95.81 170 LEU A N 1
ATOM 1317 C CA . LEU A 1 170 ? -10.638 -11.510 -2.683 1.00 95.81 170 LEU A CA 1
ATOM 1318 C C . LEU A 1 170 ? -11.854 -11.804 -3.562 1.00 95.81 170 LEU A C 1
ATOM 1320 O O . LEU A 1 170 ? -12.375 -12.918 -3.551 1.00 95.81 170 LEU A O 1
ATOM 1324 N N . ALA A 1 171 ? -12.232 -10.831 -4.382 1.00 95.56 171 ALA A N 1
ATOM 1325 C CA . ALA A 1 171 ? -13.140 -11.005 -5.506 1.00 95.56 171 ALA A CA 1
ATOM 1326 C C . ALA A 1 171 ? -12.460 -10.460 -6.767 1.00 95.56 171 ALA A C 1
ATOM 1328 O O . ALA A 1 171 ? -11.783 -9.434 -6.715 1.00 95.56 171 ALA A O 1
ATOM 1329 N N . THR A 1 172 ? -12.581 -11.166 -7.890 1.00 95.44 172 THR A N 1
ATOM 1330 C CA . THR A 1 172 ? -12.013 -10.720 -9.170 1.00 95.44 172 THR A CA 1
ATOM 1331 C C . THR A 1 172 ? -12.980 -10.959 -10.313 1.00 95.44 172 THR A C 1
ATOM 1333 O O . THR A 1 172 ? -13.612 -12.013 -10.387 1.00 95.44 172 THR A O 1
ATOM 1336 N N . THR A 1 173 ? -13.022 -10.034 -11.264 1.00 95.50 173 THR A N 1
ATOM 1337 C CA . THR A 1 173 ? -13.726 -10.207 -12.539 1.00 95.50 173 THR A CA 1
ATOM 1338 C C . THR A 1 173 ? -12.770 -10.649 -13.648 1.00 95.50 173 THR A C 1
ATOM 1340 O O . THR A 1 173 ? -11.542 -10.559 -13.535 1.00 95.50 173 THR A O 1
ATOM 1343 N N . ARG A 1 174 ? -13.315 -11.092 -14.785 1.00 95.50 174 ARG A N 1
ATOM 1344 C CA . ARG A 1 174 ? -12.531 -11.374 -15.996 1.00 95.50 174 ARG A CA 1
ATOM 1345 C C . ARG A 1 174 ? -11.725 -10.161 -16.453 1.00 95.50 174 ARG A C 1
ATOM 1347 O O . ARG A 1 174 ? -10.605 -10.334 -16.936 1.00 95.50 174 ARG A O 1
ATOM 1354 N N . GLN A 1 175 ? -12.279 -8.957 -16.313 1.00 94.44 175 GLN A N 1
ATOM 1355 C CA . GLN A 1 175 ? -11.598 -7.723 -16.690 1.00 94.44 175 GLN A CA 1
ATOM 1356 C C . GLN A 1 175 ? -10.401 -7.455 -15.774 1.00 94.44 175 GLN A C 1
ATOM 1358 O O . GLN A 1 175 ? -9.315 -7.185 -16.285 1.00 94.44 175 GLN A O 1
ATOM 1363 N N . ASP A 1 176 ? -10.559 -7.620 -14.459 1.00 93.31 176 ASP A N 1
ATOM 1364 C CA . ASP A 1 176 ? -9.457 -7.464 -13.500 1.00 93.31 176 ASP A CA 1
ATOM 1365 C C . ASP A 1 176 ? -8.316 -8.433 -13.815 1.00 93.31 176 ASP A C 1
ATOM 1367 O O . ASP A 1 176 ? -7.148 -8.042 -13.905 1.00 93.31 176 ASP A O 1
ATOM 1371 N N . ARG A 1 177 ? -8.662 -9.702 -14.070 1.00 95.50 177 ARG A N 1
ATOM 1372 C CA . ARG A 1 177 ? -7.695 -10.747 -14.421 1.00 95.50 177 ARG A CA 1
ATOM 1373 C C . ARG A 1 177 ? -6.989 -10.451 -15.748 1.00 95.50 177 ARG A C 1
ATOM 1375 O O . ARG A 1 177 ? -5.769 -10.587 -15.827 1.00 95.50 177 ARG A O 1
ATOM 1382 N N . LEU A 1 178 ? -7.716 -10.018 -16.782 1.00 95.62 178 LEU A N 1
ATOM 1383 C CA . LEU A 1 178 ? -7.136 -9.652 -18.080 1.00 95.62 178 LEU A CA 1
ATOM 1384 C C . LEU A 1 178 ? -6.180 -8.461 -17.954 1.00 95.62 178 LEU A C 1
ATOM 1386 O O . LEU A 1 178 ? -5.062 -8.504 -18.465 1.00 95.62 178 LEU A O 1
ATOM 1390 N N . LEU A 1 179 ? -6.603 -7.406 -17.259 1.00 94.88 179 LEU A N 1
ATOM 1391 C CA . LEU A 1 179 ? -5.795 -6.208 -17.076 1.00 94.88 179 LEU A CA 1
ATOM 1392 C C . LEU A 1 179 ? -4.542 -6.482 -16.234 1.00 94.88 179 LEU A C 1
ATOM 1394 O O . LEU A 1 179 ? -3.482 -5.933 -16.530 1.00 94.88 179 LEU A O 1
ATOM 1398 N N . ALA A 1 180 ? -4.613 -7.380 -15.250 1.00 95.19 180 ALA A N 1
ATOM 1399 C CA . ALA A 1 180 ? -3.441 -7.839 -14.509 1.00 95.19 180 ALA A CA 1
ATOM 1400 C C . ALA A 1 180 ? -2.447 -8.606 -15.401 1.00 95.19 180 ALA A C 1
ATOM 1402 O O . ALA A 1 180 ? -1.241 -8.366 -15.310 1.00 95.19 180 ALA A O 1
ATOM 1403 N N . TRP A 1 181 ? -2.936 -9.470 -16.302 1.00 96.31 181 TRP A N 1
ATOM 1404 C CA . TRP A 1 181 ? -2.111 -10.187 -17.287 1.00 96.31 181 TRP A CA 1
ATOM 1405 C C . TRP A 1 181 ? -1.462 -9.272 -18.324 1.00 96.31 181 TRP A C 1
ATOM 1407 O O . TRP A 1 181 ? -0.354 -9.555 -18.775 1.00 96.31 181 TRP A O 1
ATOM 1417 N N . LEU A 1 182 ? -2.124 -8.175 -18.688 1.00 96.56 182 LEU A N 1
ATOM 1418 C CA . LEU A 1 182 ? -1.558 -7.159 -19.574 1.00 96.56 182 LEU A CA 1
ATOM 1419 C C . LEU A 1 182 ? -0.647 -6.176 -18.829 1.00 96.56 182 LEU A C 1
ATOM 1421 O O . LEU A 1 182 ? 0.238 -5.602 -19.451 1.00 96.56 182 LEU A O 1
ATOM 1425 N N . GLY A 1 183 ? -0.850 -5.991 -17.523 1.00 96.06 183 GLY A N 1
ATOM 1426 C CA . GLY A 1 183 ? -0.194 -4.988 -16.688 1.00 96.06 183 GLY A CA 1
ATOM 1427 C C . GLY A 1 183 ? 0.739 -5.577 -15.632 1.00 96.06 183 GLY A C 1
ATOM 1428 O O . GLY A 1 183 ? 1.898 -5.887 -15.904 1.00 96.06 183 GLY A O 1
ATOM 1429 N N . ALA A 1 184 ? 0.242 -5.685 -14.398 1.00 94.31 184 ALA A N 1
ATOM 1430 C CA . ALA A 1 184 ? 1.032 -6.006 -13.204 1.00 94.31 184 ALA A CA 1
ATOM 1431 C C . ALA A 1 184 ? 1.912 -7.257 -13.357 1.00 94.31 184 ALA A C 1
ATOM 1433 O O . ALA A 1 184 ? 3.079 -7.245 -12.958 1.00 94.31 184 ALA A O 1
ATOM 1434 N N . ILE A 1 185 ? 1.379 -8.321 -13.967 1.00 96.56 185 ILE A N 1
ATOM 1435 C CA . ILE A 1 185 ? 2.070 -9.608 -14.084 1.00 96.56 185 ILE A CA 1
ATOM 1436 C C . ILE A 1 185 ? 3.351 -9.496 -14.927 1.00 96.56 185 ILE A C 1
ATOM 1438 O O . ILE A 1 185 ? 4.420 -9.793 -14.387 1.00 96.56 185 ILE A O 1
ATOM 1442 N N . PRO A 1 186 ? 3.315 -9.055 -16.199 1.00 96.44 186 PRO A N 1
ATOM 1443 C CA . PRO A 1 186 ? 4.529 -8.904 -16.999 1.00 96.44 186 PRO A CA 1
ATOM 1444 C C . PRO A 1 186 ? 5.438 -7.761 -16.530 1.00 96.44 186 PRO A C 1
ATOM 1446 O O . PRO A 1 186 ? 6.650 -7.864 -16.702 1.00 96.44 186 PRO A O 1
ATOM 1449 N N . HIS A 1 187 ? 4.898 -6.692 -15.934 1.00 96.44 187 HIS A N 1
ATOM 1450 C CA . HIS A 1 187 ? 5.711 -5.549 -15.506 1.00 96.44 187 HIS A CA 1
ATOM 1451 C C . HIS A 1 187 ? 6.575 -5.863 -14.280 1.00 96.44 187 HIS A C 1
ATOM 1453 O O . HIS A 1 187 ? 7.747 -5.495 -14.239 1.00 96.44 187 HIS A O 1
ATOM 1459 N N . TRP A 1 188 ? 6.004 -6.557 -13.288 1.00 94.88 188 TRP A N 1
ATOM 1460 C CA . TRP A 1 188 ? 6.685 -6.919 -12.039 1.00 94.88 188 TRP A CA 1
ATOM 1461 C C . TRP A 1 188 ? 7.157 -8.378 -12.001 1.00 94.88 188 TRP A C 1
ATOM 1463 O O . TRP A 1 188 ? 7.716 -8.819 -10.998 1.00 94.88 188 TRP A O 1
ATOM 1473 N N . LEU A 1 189 ? 6.936 -9.144 -13.075 1.00 95.88 189 LEU A N 1
ATOM 1474 C CA . LEU A 1 189 ? 7.214 -10.583 -13.163 1.00 95.88 189 LEU A CA 1
ATOM 1475 C C . LEU A 1 189 ? 6.490 -11.393 -12.074 1.00 95.88 189 LEU A C 1
ATOM 1477 O O . LEU A 1 189 ? 7.056 -12.310 -11.477 1.00 95.88 189 LEU A O 1
ATOM 1481 N N . TYR A 1 190 ? 5.222 -11.065 -11.810 1.00 94.94 190 TYR A N 1
ATOM 1482 C CA . TYR A 1 190 ? 4.396 -11.699 -10.771 1.00 94.94 190 TYR A CA 1
ATOM 1483 C C . TYR A 1 190 ? 3.845 -13.079 -11.163 1.00 94.94 190 TYR A C 1
ATOM 1485 O O . TYR A 1 190 ? 2.786 -13.490 -10.697 1.00 94.94 190 TYR A O 1
ATOM 1493 N N . PHE A 1 191 ? 4.566 -13.832 -11.990 1.00 96.19 191 PHE A N 1
ATOM 1494 C CA . PHE A 1 191 ? 4.218 -15.216 -12.300 1.00 96.19 191 PHE A CA 1
ATOM 1495 C C . PHE A 1 191 ? 4.268 -16.061 -11.023 1.00 96.19 191 PHE A C 1
ATOM 1497 O O . PHE A 1 191 ? 5.268 -16.027 -10.299 1.00 96.19 191 PHE A O 1
ATOM 1504 N N . VAL A 1 192 ? 3.202 -16.814 -10.741 1.00 95.44 192 VAL A N 1
ATOM 1505 C CA . VAL A 1 192 ? 3.041 -17.540 -9.469 1.00 95.44 192 VAL A CA 1
ATOM 1506 C C . VAL A 1 192 ? 4.236 -18.441 -9.124 1.00 95.44 192 VAL A C 1
ATOM 1508 O O . VAL A 1 192 ? 4.748 -18.362 -8.007 1.00 95.44 192 VAL A O 1
ATOM 1511 N N . ASP A 1 193 ? 4.758 -19.217 -10.076 1.00 94.31 193 ASP A N 1
ATOM 1512 C CA . ASP A 1 193 ? 5.879 -20.143 -9.837 1.00 94.31 193 ASP A CA 1
ATOM 1513 C C . ASP A 1 193 ? 7.174 -19.421 -9.445 1.00 94.31 193 ASP A C 1
ATOM 1515 O O . ASP A 1 193 ? 7.965 -19.919 -8.637 1.00 94.31 193 ASP A O 1
ATOM 1519 N N . LEU A 1 194 ? 7.363 -18.210 -9.975 1.00 95.50 194 LEU A N 1
ATOM 1520 C CA . LEU A 1 194 ? 8.474 -17.337 -9.625 1.00 95.50 194 LEU A CA 1
ATOM 1521 C C . LEU A 1 194 ? 8.223 -16.661 -8.270 1.00 95.50 194 LEU A C 1
ATOM 1523 O O . LEU A 1 194 ? 9.093 -16.684 -7.401 1.00 95.50 194 LEU A O 1
ATOM 1527 N N . ARG A 1 195 ? 7.022 -16.112 -8.038 1.00 93.12 195 ARG A N 1
ATOM 1528 C CA . ARG A 1 195 ? 6.677 -15.390 -6.797 1.00 93.12 195 ARG A CA 1
ATOM 1529 C C . ARG A 1 195 ? 6.558 -16.275 -5.568 1.00 93.12 195 ARG A C 1
ATOM 1531 O O . ARG A 1 195 ? 6.779 -1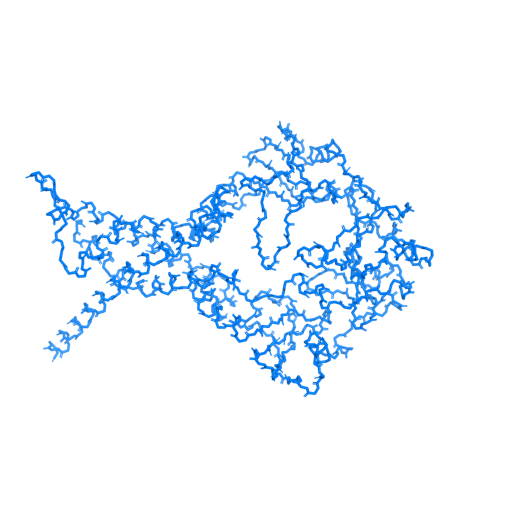5.770 -4.466 1.00 93.12 195 ARG A O 1
ATOM 1538 N N . LYS A 1 196 ? 6.282 -17.573 -5.730 1.00 92.19 196 LYS A N 1
ATOM 1539 C CA . LYS A 1 196 ? 6.422 -18.567 -4.653 1.00 92.19 196 LYS A CA 1
ATOM 1540 C C . LYS A 1 196 ? 7.855 -18.597 -4.103 1.00 92.19 196 LYS A C 1
ATOM 1542 O O . LYS A 1 196 ? 8.042 -18.879 -2.924 1.00 92.19 196 LYS A O 1
ATOM 1547 N N . ARG A 1 197 ? 8.855 -18.250 -4.922 1.00 94.06 197 ARG A N 1
ATOM 1548 C CA . ARG A 1 197 ? 10.285 -18.219 -4.582 1.00 94.06 197 ARG A CA 1
ATOM 1549 C C . ARG A 1 197 ? 10.780 -16.772 -4.497 1.00 94.06 197 ARG A C 1
ATOM 1551 O O . ARG A 1 197 ? 11.475 -16.293 -5.388 1.00 94.06 197 ARG A O 1
ATOM 1558 N N . GLY A 1 198 ? 10.442 -16.078 -3.407 1.00 91.88 198 GLY A N 1
ATOM 1559 C CA . GLY A 1 198 ? 10.681 -14.633 -3.249 1.00 91.88 198 GLY A CA 1
ATOM 1560 C C . GLY A 1 198 ? 12.108 -14.163 -3.576 1.00 91.88 198 GLY A C 1
ATOM 1561 O O . GLY A 1 198 ? 12.271 -13.171 -4.281 1.00 91.88 198 GLY A O 1
ATOM 1562 N N . ALA A 1 199 ? 13.135 -14.906 -3.150 1.00 93.38 199 ALA A N 1
ATOM 1563 C CA . ALA A 1 199 ? 14.533 -14.581 -3.454 1.00 93.38 199 ALA A CA 1
ATOM 1564 C C . ALA A 1 199 ? 14.872 -14.712 -4.952 1.00 93.38 199 ALA A C 1
ATOM 1566 O O . ALA A 1 199 ? 15.556 -13.855 -5.507 1.00 93.38 199 ALA A O 1
ATOM 1567 N N . LEU A 1 200 ? 14.359 -15.753 -5.622 1.00 96.06 200 LEU A N 1
ATOM 1568 C CA . LEU A 1 200 ? 14.553 -15.950 -7.061 1.00 96.06 200 LEU A CA 1
ATOM 1569 C C . LEU A 1 200 ? 13.837 -14.861 -7.863 1.00 96.06 200 LEU A C 1
ATOM 1571 O O . LEU A 1 200 ? 14.407 -14.326 -8.813 1.00 96.06 200 LEU A O 1
ATOM 1575 N N . TRP A 1 201 ? 12.608 -14.517 -7.468 1.00 95.94 201 TRP A N 1
ATOM 1576 C CA . TRP A 1 201 ? 11.856 -13.416 -8.064 1.00 95.94 201 TRP A CA 1
ATOM 1577 C C . TRP A 1 201 ? 12.617 -12.091 -7.945 1.00 95.94 201 TRP A C 1
ATOM 1579 O O . TRP A 1 201 ? 12.928 -11.479 -8.966 1.00 95.94 201 TRP A O 1
ATOM 1589 N N . SER A 1 202 ? 12.977 -11.694 -6.719 1.00 94.69 202 SER A N 1
ATOM 1590 C CA . SER A 1 202 ? 13.679 -10.432 -6.463 1.00 94.69 202 SER A CA 1
ATOM 1591 C C . SER A 1 202 ? 15.009 -10.371 -7.222 1.00 94.69 202 SER A C 1
ATOM 1593 O O . SER A 1 202 ? 15.259 -9.420 -7.963 1.00 94.69 202 SER A O 1
ATOM 1595 N N . GLY A 1 203 ? 15.812 -11.441 -7.159 1.00 95.62 203 GLY A N 1
ATOM 1596 C CA . GLY A 1 203 ? 17.063 -11.538 -7.909 1.00 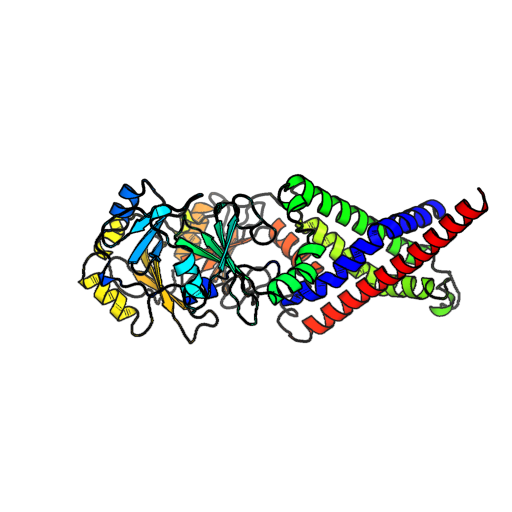95.62 203 GLY A CA 1
ATOM 1597 C C . GLY A 1 203 ? 16.871 -11.415 -9.424 1.00 95.62 203 GLY A C 1
ATOM 1598 O O . GLY A 1 203 ? 17.644 -10.722 -10.080 1.00 95.62 203 GLY A O 1
ATOM 1599 N N . SER A 1 204 ? 15.823 -12.026 -9.986 1.00 96.12 204 SER A N 1
ATOM 1600 C CA . SER A 1 204 ? 15.526 -11.944 -11.425 1.00 96.12 204 SER A CA 1
ATOM 1601 C C . SER A 1 204 ? 15.204 -10.514 -11.859 1.00 96.12 204 SER A C 1
ATOM 1603 O O . SER A 1 204 ? 15.745 -10.044 -12.861 1.00 96.12 204 SER A O 1
ATOM 1605 N N . VAL A 1 205 ? 14.369 -9.805 -11.092 1.00 96.19 205 VAL A N 1
ATOM 1606 C CA . VAL A 1 205 ? 14.027 -8.400 -11.364 1.00 96.19 205 VAL A CA 1
ATOM 1607 C C . VAL A 1 205 ? 15.275 -7.519 -11.265 1.00 96.19 205 VAL A C 1
ATOM 1609 O O . VAL A 1 205 ? 15.553 -6.756 -12.189 1.00 96.19 205 VAL A O 1
ATOM 1612 N N . ILE A 1 206 ? 16.073 -7.673 -10.201 1.00 95.81 206 ILE A N 1
ATOM 1613 C CA . ILE A 1 206 ? 17.312 -6.907 -9.990 1.00 95.81 206 ILE A CA 1
ATOM 1614 C C . ILE A 1 206 ? 18.293 -7.118 -11.149 1.00 95.81 206 ILE A C 1
ATOM 1616 O O . ILE A 1 206 ? 18.819 -6.143 -11.690 1.00 95.81 206 ILE A O 1
ATOM 1620 N N . TRP A 1 207 ? 18.530 -8.363 -11.574 1.00 96.25 207 TRP A N 1
ATOM 1621 C CA . TRP A 1 207 ? 19.443 -8.658 -12.682 1.00 96.25 207 TRP A CA 1
ATOM 1622 C C . TRP A 1 207 ? 18.943 -8.098 -14.015 1.00 96.25 207 TRP A C 1
ATOM 1624 O O . TRP A 1 207 ? 19.717 -7.465 -14.737 1.00 96.25 207 TRP A O 1
ATOM 1634 N N . LEU A 1 208 ? 17.660 -8.280 -14.337 1.00 96.94 208 LEU A N 1
ATOM 1635 C CA . LEU A 1 208 ? 17.073 -7.753 -15.571 1.00 96.94 208 LEU A CA 1
ATOM 1636 C C . LEU A 1 208 ? 17.115 -6.222 -15.610 1.00 96.94 208 LEU A C 1
ATOM 1638 O O . LEU A 1 208 ? 17.524 -5.652 -16.623 1.00 96.94 208 LEU A O 1
ATOM 1642 N N . ALA A 1 209 ? 16.767 -5.554 -14.508 1.00 96.88 209 ALA A N 1
ATOM 1643 C CA . ALA A 1 209 ? 16.794 -4.098 -14.418 1.00 96.88 209 ALA A CA 1
ATOM 1644 C C . ALA A 1 209 ? 18.230 -3.541 -14.418 1.00 96.88 209 ALA A C 1
ATOM 1646 O O . ALA A 1 209 ? 18.494 -2.518 -15.053 1.00 96.88 209 ALA A O 1
ATOM 1647 N N . SER A 1 210 ? 19.192 -4.238 -13.802 1.00 97.19 210 SER A N 1
ATOM 1648 C CA . SER A 1 210 ? 20.619 -3.873 -13.846 1.00 97.19 210 SER A CA 1
ATOM 1649 C C . SER A 1 210 ? 21.184 -3.973 -15.261 1.00 97.19 210 SER A C 1
ATOM 1651 O O . SER A 1 210 ? 21.790 -3.026 -15.767 1.00 97.19 210 SER A O 1
ATOM 1653 N N . LEU A 1 211 ? 20.941 -5.095 -15.945 1.00 97.94 211 LEU A N 1
ATOM 1654 C CA . LEU A 1 211 ? 21.367 -5.283 -17.330 1.00 97.94 211 LEU A CA 1
ATOM 1655 C C . LEU A 1 211 ? 20.643 -4.320 -18.283 1.00 97.94 211 LEU A C 1
ATOM 1657 O O . LEU A 1 211 ? 21.258 -3.815 -19.221 1.00 97.94 211 LEU A O 1
ATOM 1661 N N . GLY A 1 212 ? 19.370 -4.012 -18.030 1.00 97.75 212 GLY A N 1
ATOM 1662 C CA . GLY A 1 212 ? 18.602 -3.009 -18.768 1.00 97.75 212 GLY A CA 1
ATOM 1663 C C . GLY A 1 212 ? 19.129 -1.581 -18.579 1.00 97.75 212 GLY A C 1
ATOM 1664 O O . GLY A 1 212 ? 19.284 -0.835 -19.549 1.00 97.75 212 GLY A O 1
ATOM 1665 N N . SER A 1 213 ? 19.489 -1.213 -17.350 1.00 97.69 213 SER A N 1
ATOM 1666 C CA . SER A 1 213 ? 20.155 0.061 -17.040 1.00 97.69 213 SER A CA 1
ATOM 1667 C C . SER A 1 213 ? 21.500 0.153 -17.761 1.00 97.69 213 SER A C 1
ATOM 1669 O O . SER A 1 213 ? 21.801 1.140 -18.426 1.00 97.69 213 SER A O 1
ATOM 1671 N N . PHE A 1 214 ? 22.292 -0.920 -17.735 1.00 98.00 214 PHE A N 1
ATOM 1672 C CA . PHE A 1 214 ? 23.555 -0.969 -18.464 1.00 98.00 214 PHE A CA 1
ATOM 1673 C C . PHE A 1 214 ? 23.356 -0.865 -19.987 1.00 98.00 214 PHE A C 1
ATOM 1675 O O . PHE A 1 214 ? 24.044 -0.090 -20.653 1.00 98.00 214 PHE A O 1
ATOM 1682 N N . LEU A 1 215 ? 22.376 -1.582 -20.549 1.00 98.00 215 LEU A N 1
ATOM 1683 C CA . LEU A 1 215 ? 22.024 -1.529 -21.971 1.00 98.00 215 LEU A CA 1
ATOM 1684 C C . LEU A 1 215 ? 21.684 -0.105 -22.430 1.00 98.00 215 LEU A C 1
ATOM 1686 O O . LEU A 1 215 ? 22.154 0.333 -23.487 1.00 98.00 215 LEU A O 1
ATOM 1690 N N . THR A 1 216 ? 20.872 0.603 -21.646 1.00 97.44 216 THR A N 1
ATOM 1691 C CA . THR A 1 216 ? 20.425 1.969 -21.948 1.00 97.44 216 THR A CA 1
ATOM 1692 C C . THR A 1 216 ? 21.567 2.974 -21.824 1.00 97.44 216 THR A C 1
ATOM 1694 O O . THR A 1 216 ? 21.736 3.788 -22.732 1.00 97.44 216 THR A O 1
ATOM 1697 N N . VAL A 1 217 ? 22.435 2.850 -20.810 1.00 97.81 217 VAL A N 1
ATOM 1698 C CA . VAL A 1 217 ? 23.681 3.636 -20.704 1.00 97.81 217 VAL A CA 1
ATOM 1699 C C . VAL A 1 217 ? 24.562 3.440 -21.937 1.00 97.81 217 VAL A C 1
ATOM 1701 O O . VAL A 1 217 ? 24.997 4.423 -22.540 1.00 97.81 217 VAL A O 1
ATOM 1704 N N . LEU A 1 218 ? 24.790 2.195 -22.372 1.00 97.00 218 LEU A N 1
ATOM 1705 C CA . LEU A 1 218 ? 25.558 1.927 -23.592 1.00 97.00 218 LEU A CA 1
ATOM 1706 C C . LEU A 1 218 ? 24.923 2.596 -24.818 1.00 97.00 218 LEU A C 1
ATOM 1708 O O . LEU A 1 218 ? 25.637 3.185 -25.628 1.00 97.00 218 LEU A O 1
ATOM 1712 N N . GLY A 1 219 ? 23.594 2.540 -24.936 1.00 95.94 219 GLY A N 1
ATOM 1713 C CA . GLY A 1 219 ? 22.850 3.202 -26.008 1.00 95.94 219 GLY A CA 1
ATOM 1714 C C . GLY A 1 219 ? 23.049 4.719 -26.006 1.00 95.94 219 GLY A C 1
ATOM 1715 O O . GLY A 1 219 ? 23.362 5.296 -27.045 1.00 95.94 219 GLY A O 1
ATOM 1716 N N . LEU A 1 220 ? 22.958 5.359 -24.837 1.00 95.94 220 LEU A N 1
ATOM 1717 C CA . LEU A 1 220 ? 23.175 6.799 -24.681 1.00 95.94 220 LEU A CA 1
ATOM 1718 C C . LEU A 1 220 ? 24.614 7.208 -25.018 1.00 95.94 220 LEU A C 1
ATOM 1720 O O 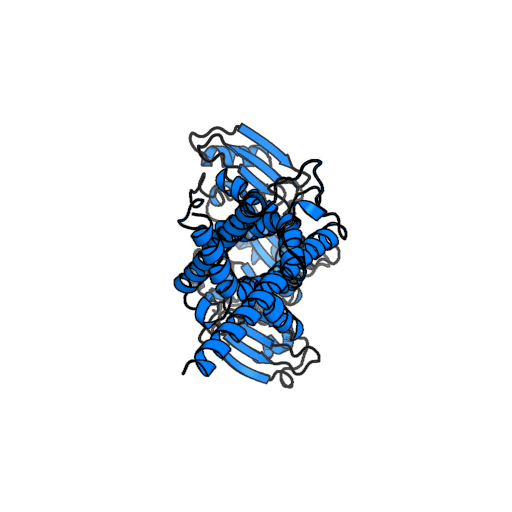. LEU A 1 220 ? 24.824 8.158 -25.769 1.00 95.94 220 LEU A O 1
ATOM 1724 N N . VAL A 1 221 ? 25.616 6.454 -24.557 1.00 95.19 221 VAL A N 1
ATOM 1725 C CA . VAL A 1 221 ? 27.025 6.674 -24.935 1.00 95.19 221 VAL A CA 1
ATOM 1726 C C . VAL A 1 221 ? 27.221 6.501 -26.449 1.00 95.19 221 VAL A C 1
ATOM 1728 O O . VAL A 1 221 ? 27.988 7.237 -27.081 1.00 95.19 221 VAL A O 1
ATOM 1731 N N . MET A 1 222 ? 26.502 5.562 -27.075 1.00 92.50 222 MET A N 1
ATOM 1732 C CA . MET A 1 222 ? 26.524 5.372 -28.529 1.00 92.50 222 MET A CA 1
ATOM 1733 C C . MET A 1 222 ? 25.961 6.554 -29.308 1.00 92.50 222 MET A C 1
ATOM 1735 O O . MET A 1 222 ? 26.454 6.806 -30.407 1.00 92.50 222 MET A O 1
ATOM 1739 N N . LEU A 1 223 ? 24.992 7.298 -28.768 1.00 90.62 223 LEU A N 1
ATOM 1740 C CA . LEU A 1 223 ? 24.490 8.505 -29.428 1.00 90.62 223 LEU A CA 1
ATOM 1741 C C . LEU A 1 223 ? 25.635 9.498 -29.661 1.00 90.62 223 LEU A C 1
ATOM 1743 O O . LEU A 1 223 ? 25.858 9.952 -30.776 1.00 90.62 223 LEU A O 1
ATOM 1747 N N . PHE A 1 224 ? 26.449 9.772 -28.646 1.00 88.31 224 PHE A N 1
ATOM 1748 C CA . PHE A 1 224 ? 27.527 10.754 -28.783 1.00 88.31 224 PHE A CA 1
ATOM 1749 C C . PHE A 1 224 ? 28.719 10.227 -29.585 1.00 88.31 224 PHE A C 1
ATOM 1751 O O . PHE A 1 224 ? 29.291 10.955 -30.394 1.00 88.31 224 PHE A O 1
ATOM 1758 N N . THR A 1 225 ? 29.085 8.956 -29.402 1.00 87.88 225 THR A N 1
ATOM 1759 C CA . THR A 1 225 ? 30.260 8.370 -30.075 1.00 87.88 225 THR A CA 1
ATOM 1760 C C . THR A 1 225 ? 30.028 8.059 -31.555 1.00 87.88 225 THR A C 1
ATOM 1762 O O . THR A 1 225 ? 30.984 8.029 -32.325 1.00 87.88 225 THR A O 1
ATOM 1765 N N . GLN A 1 226 ? 28.779 7.834 -31.977 1.00 87.00 226 GLN A N 1
ATOM 1766 C CA . GLN A 1 226 ? 28.442 7.551 -33.378 1.00 87.00 226 GLN A CA 1
ATOM 1767 C C . GLN A 1 226 ? 28.040 8.803 -34.169 1.00 87.00 226 GLN A C 1
ATOM 1769 O O . GLN A 1 226 ? 27.948 8.745 -35.396 1.00 87.00 226 GLN A O 1
ATOM 1774 N N . MET A 1 227 ? 27.806 9.937 -33.504 1.00 87.06 227 MET A N 1
ATOM 1775 C CA . MET A 1 227 ? 27.476 11.188 -34.178 1.00 87.06 227 MET A CA 1
ATOM 1776 C C . MET A 1 227 ? 28.657 11.681 -35.026 1.00 87.06 227 MET A C 1
ATOM 1778 O O . MET A 1 227 ? 29.779 11.846 -34.545 1.00 87.06 227 MET A O 1
ATOM 1782 N N . ARG A 1 228 ? 28.408 11.957 -36.310 1.00 84.62 228 ARG A N 1
ATOM 1783 C CA . ARG A 1 228 ? 29.414 12.535 -37.205 1.00 84.62 228 ARG A CA 1
ATOM 1784 C C . ARG A 1 228 ? 29.620 14.006 -36.868 1.00 84.62 228 ARG A C 1
ATOM 1786 O O . ARG A 1 228 ? 28.666 14.779 -36.806 1.00 84.62 228 ARG A O 1
ATOM 1793 N N . ARG A 1 229 ? 30.882 14.412 -36.737 1.00 83.44 229 ARG A N 1
ATOM 1794 C CA . ARG A 1 229 ? 31.258 15.827 -36.661 1.00 83.44 229 ARG A CA 1
ATOM 1795 C C . ARG A 1 229 ? 31.137 16.437 -38.059 1.00 83.44 229 ARG A C 1
ATOM 1797 O O . ARG A 1 229 ? 31.893 16.074 -38.953 1.00 83.44 229 ARG A O 1
ATOM 1804 N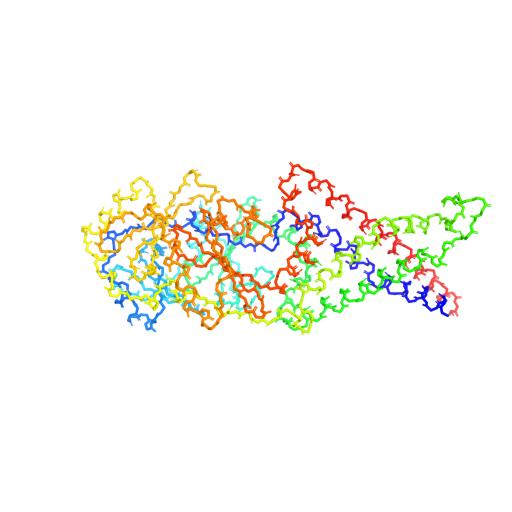 N . VAL A 1 230 ? 30.173 17.335 -38.247 1.00 84.50 230 VAL A N 1
ATOM 1805 C CA . VAL A 1 230 ? 29.916 18.043 -39.514 1.00 84.50 230 VAL A CA 1
ATOM 1806 C C . VAL A 1 230 ? 29.969 19.556 -39.284 1.00 84.50 230 VAL A C 1
ATOM 1808 O O . VAL A 1 230 ? 29.498 20.032 -38.252 1.00 84.50 230 VAL A O 1
ATOM 1811 N N . LYS A 1 231 ? 30.555 20.308 -40.225 1.00 81.50 231 LYS A N 1
ATOM 1812 C CA . LYS A 1 231 ? 30.608 21.781 -40.212 1.00 81.50 231 LYS A CA 1
ATOM 1813 C C . LYS A 1 231 ? 30.091 22.330 -41.560 1.00 81.50 231 LYS A C 1
ATOM 1815 O O . LYS A 1 231 ? 30.628 21.905 -42.581 1.00 81.50 231 LYS A O 1
ATOM 1820 N N . PRO A 1 232 ? 29.085 23.233 -41.586 1.00 84.69 232 PRO A N 1
ATOM 1821 C CA . PRO A 1 232 ? 28.255 23.664 -40.454 1.00 84.69 232 PRO A CA 1
ATOM 1822 C C . PRO A 1 232 ? 27.420 22.504 -39.883 1.00 84.69 232 PRO A C 1
ATOM 1824 O O . PRO A 1 232 ? 27.168 21.506 -40.567 1.00 84.69 232 PRO A O 1
ATOM 1827 N N . PHE A 1 233 ? 27.021 22.611 -38.612 1.00 83.94 233 PHE A N 1
ATOM 1828 C CA . PHE A 1 233 ? 26.246 21.559 -37.958 1.00 83.94 233 PHE A CA 1
ATOM 1829 C C . PHE A 1 233 ? 24.880 21.397 -38.634 1.00 83.94 233 PHE A C 1
ATOM 1831 O O . PHE A 1 233 ? 24.141 22.360 -38.816 1.00 83.94 233 PHE A O 1
ATOM 1838 N N . SER A 1 234 ? 24.535 20.163 -38.995 1.00 83.88 234 SER A N 1
ATOM 1839 C CA . SER A 1 234 ? 23.205 19.815 -39.490 1.00 83.88 234 SER A CA 1
ATOM 1840 C C . SER A 1 234 ? 22.785 18.475 -38.885 1.00 83.88 234 SER A C 1
ATOM 1842 O O . SER A 1 234 ? 23.462 17.476 -39.152 1.00 83.88 234 SER A O 1
ATOM 1844 N N . PRO A 1 235 ? 21.668 18.401 -38.132 1.00 77.44 235 PRO A N 1
ATOM 1845 C CA . PRO A 1 235 ? 21.197 17.153 -37.523 1.00 77.44 235 PRO A CA 1
ATOM 1846 C C . PRO A 1 235 ? 21.011 16.023 -38.544 1.00 77.44 235 PRO A C 1
ATOM 1848 O O . PRO A 1 235 ? 21.334 14.864 -38.287 1.00 77.44 235 PRO A O 1
ATOM 1851 N N . SER A 1 236 ? 20.547 16.366 -39.751 1.00 80.06 236 SER A N 1
ATOM 1852 C CA . SER A 1 236 ? 20.345 15.404 -40.838 1.00 80.06 236 SER A CA 1
ATOM 1853 C C . SER A 1 236 ? 21.647 14.735 -41.299 1.00 80.06 236 SER A C 1
ATOM 1855 O O . SER A 1 236 ? 21.633 13.533 -41.569 1.00 80.06 236 SER A O 1
ATOM 1857 N N . LYS A 1 237 ? 22.756 15.493 -41.327 1.00 79.44 237 LYS A N 1
ATOM 1858 C CA . LYS A 1 237 ? 24.096 15.061 -41.763 1.00 79.44 237 LYS A CA 1
ATOM 1859 C C . LYS A 1 237 ? 24.933 14.466 -40.623 1.00 79.44 237 LYS A C 1
ATOM 1861 O O . LYS A 1 237 ? 25.796 13.628 -40.879 1.00 79.44 237 LYS A O 1
ATOM 1866 N N . ALA A 1 238 ? 24.679 14.886 -39.383 1.00 84.31 238 ALA A N 1
ATOM 1867 C CA . ALA A 1 238 ? 25.368 14.404 -38.187 1.00 84.31 238 ALA A CA 1
ATOM 1868 C C . ALA A 1 238 ? 24.963 12.965 -37.814 1.00 84.31 238 ALA A C 1
ATOM 1870 O O . ALA A 1 238 ? 25.792 12.198 -37.329 1.00 84.31 238 ALA A O 1
ATOM 1871 N N . ILE A 1 239 ? 23.712 12.568 -38.074 1.00 86.81 239 ILE A N 1
ATOM 1872 C CA . ILE A 1 239 ? 23.226 11.205 -37.812 1.00 86.81 239 ILE A CA 1
ATOM 1873 C C . ILE A 1 239 ? 23.640 10.281 -38.976 1.00 86.81 239 ILE A C 1
ATOM 1875 O O . ILE A 1 239 ? 23.098 10.420 -40.075 1.00 86.81 239 ILE A O 1
ATOM 1879 N N . PRO A 1 240 ? 24.554 9.307 -38.773 1.00 83.50 240 PRO A N 1
ATOM 1880 C CA . PRO A 1 240 ? 25.120 8.494 -39.858 1.00 83.50 240 PRO A CA 1
ATOM 1881 C C . PRO A 1 240 ? 24.169 7.413 -40.400 1.00 83.50 240 PRO A C 1
ATOM 1883 O O . PRO A 1 240 ? 24.499 6.738 -41.376 1.00 83.50 240 PRO A O 1
ATOM 1886 N N . TYR A 1 241 ? 23.022 7.204 -39.750 1.00 88.50 241 TYR A N 1
ATOM 1887 C CA . TYR A 1 241 ? 22.131 6.070 -39.983 1.00 88.50 241 TYR A CA 1
ATOM 1888 C C . TYR A 1 241 ? 20.953 6.405 -40.912 1.00 88.50 241 TYR A C 1
ATOM 1890 O O . TYR A 1 241 ? 20.481 7.544 -40.980 1.00 88.50 241 TYR A O 1
ATOM 1898 N N . ARG A 1 242 ? 20.443 5.374 -41.604 1.00 87.94 242 ARG A N 1
ATOM 1899 C CA . ARG A 1 242 ? 19.249 5.406 -42.473 1.00 87.94 242 ARG A CA 1
ATOM 1900 C C . ARG A 1 242 ? 18.252 4.307 -42.074 1.00 87.94 242 ARG A C 1
ATOM 1902 O O . ARG A 1 242 ? 18.615 3.363 -41.371 1.00 87.94 242 ARG A O 1
ATOM 1909 N N . GLY A 1 243 ? 17.004 4.422 -42.533 1.00 92.56 243 GLY A N 1
ATOM 1910 C CA . GLY A 1 243 ? 15.945 3.434 -42.283 1.00 92.56 243 GLY A CA 1
ATOM 1911 C C . GLY A 1 243 ? 15.630 3.251 -40.793 1.00 92.56 243 GLY A C 1
ATOM 1912 O O . GLY A 1 243 ? 15.686 4.208 -40.025 1.00 92.56 243 GLY A O 1
ATOM 1913 N N . LEU A 1 244 ? 15.338 2.014 -40.373 1.00 93.56 244 LEU A N 1
ATOM 1914 C CA . LEU A 1 244 ? 14.979 1.699 -38.979 1.00 93.56 244 LEU A CA 1
ATOM 1915 C C . LEU A 1 244 ? 16.053 2.106 -37.965 1.00 93.56 244 LEU A C 1
ATOM 1917 O O . LEU A 1 244 ? 15.718 2.565 -36.881 1.00 93.56 244 LEU A O 1
ATOM 1921 N N . MET A 1 245 ? 17.335 2.004 -38.325 1.00 93.44 245 MET A N 1
ATOM 1922 C CA . MET A 1 245 ? 18.427 2.388 -37.426 1.00 93.44 245 MET A CA 1
ATOM 1923 C C . MET A 1 245 ? 18.453 3.900 -37.174 1.00 93.44 245 MET A C 1
ATOM 1925 O O . MET A 1 245 ? 18.818 4.336 -36.088 1.00 93.44 245 MET A O 1
ATOM 1929 N N . ARG A 1 246 ? 18.030 4.710 -38.157 1.00 93.19 246 ARG A N 1
ATOM 1930 C CA . ARG A 1 246 ? 17.873 6.160 -37.971 1.00 93.19 246 ARG A CA 1
ATOM 1931 C C . ARG A 1 246 ? 16.765 6.462 -36.971 1.00 93.19 246 ARG A C 1
ATOM 1933 O O . ARG A 1 246 ? 16.966 7.293 -36.094 1.00 93.19 246 ARG A O 1
ATOM 1940 N N . TRP A 1 247 ? 15.628 5.782 -37.102 1.00 95.31 247 TRP A N 1
ATOM 1941 C CA . TRP A 1 247 ? 14.507 5.941 -36.181 1.00 95.31 247 TRP A CA 1
ATOM 1942 C C . TRP A 1 247 ? 14.859 5.468 -34.777 1.00 95.31 247 TRP A C 1
ATOM 1944 O O . TRP A 1 247 ? 14.598 6.202 -33.839 1.00 95.31 247 TRP A O 1
ATOM 1954 N N . HIS A 1 248 ? 15.542 4.329 -34.642 1.00 95.75 248 HIS A N 1
ATOM 1955 C CA . HIS A 1 248 ? 16.008 3.828 -33.349 1.00 95.75 248 HIS A CA 1
ATOM 1956 C C . HIS A 1 248 ? 16.993 4.798 -32.685 1.00 95.75 248 HIS A C 1
ATOM 1958 O O . HIS A 1 248 ? 16.912 5.049 -31.488 1.00 95.75 248 HIS A O 1
ATOM 1964 N N . TYR A 1 249 ? 17.896 5.391 -33.471 1.00 94.38 249 TYR A N 1
ATOM 1965 C CA . TYR A 1 249 ? 18.815 6.416 -32.984 1.00 94.38 249 TYR A CA 1
ATOM 1966 C C . TYR A 1 249 ? 18.072 7.680 -32.525 1.00 94.38 249 TYR A C 1
ATOM 1968 O O . TYR A 1 249 ? 18.364 8.208 -31.458 1.00 94.38 249 TYR A O 1
ATOM 1976 N N . LEU A 1 250 ? 17.103 8.167 -33.308 1.00 93.12 250 LEU A N 1
ATOM 1977 C CA . LEU A 1 250 ? 16.343 9.376 -32.976 1.00 93.12 250 LEU A CA 1
ATOM 1978 C C . LEU A 1 250 ? 15.420 9.162 -31.769 1.00 93.12 250 LEU A C 1
ATOM 1980 O O . LEU A 1 250 ? 15.395 9.995 -30.867 1.00 93.12 250 LEU A O 1
ATOM 1984 N N . SER A 1 251 ? 14.710 8.032 -31.712 1.00 95.75 251 SER A N 1
ATOM 1985 C CA . SER A 1 251 ? 13.919 7.660 -30.539 1.00 95.75 251 SER A CA 1
ATOM 1986 C C . SER A 1 251 ? 14.816 7.440 -29.324 1.00 95.75 251 SER A C 1
ATOM 1988 O O . SER A 1 251 ? 14.437 7.813 -28.225 1.00 95.75 251 SER A O 1
ATOM 1990 N N . GLY A 1 252 ? 16.022 6.896 -29.504 1.00 95.88 252 GLY A N 1
ATOM 1991 C CA . GLY A 1 252 ? 17.008 6.740 -28.434 1.00 95.88 252 GLY A CA 1
ATOM 1992 C C . GLY A 1 252 ? 17.522 8.080 -27.910 1.00 95.88 252 GLY A C 1
ATOM 1993 O O . GLY A 1 252 ? 17.719 8.228 -26.711 1.00 95.88 252 GLY A O 1
ATOM 1994 N N . LEU A 1 253 ? 17.675 9.079 -28.782 1.00 92.62 253 LEU A N 1
ATOM 1995 C CA . LEU A 1 253 ? 18.056 10.436 -28.390 1.00 92.62 253 LEU A CA 1
ATOM 1996 C C . LEU A 1 253 ? 16.995 11.114 -27.518 1.00 92.62 253 LEU A C 1
ATOM 1998 O O . LEU A 1 253 ? 17.348 11.776 -26.549 1.00 92.62 253 LEU A O 1
ATOM 2002 N N . ILE A 1 254 ? 15.717 10.937 -27.853 1.00 91.62 254 ILE A N 1
ATOM 2003 C CA . ILE A 1 254 ? 14.603 11.581 -27.143 1.00 91.62 254 ILE A CA 1
ATOM 2004 C C . ILE A 1 254 ? 14.210 10.779 -25.893 1.00 91.62 254 ILE A C 1
ATOM 2006 O O . ILE A 1 254 ? 14.113 11.326 -24.800 1.00 91.62 254 ILE A O 1
ATOM 2010 N N . PHE A 1 255 ? 14.013 9.469 -26.040 1.00 97.38 255 PHE A N 1
ATOM 2011 C CA . PHE A 1 255 ? 13.436 8.600 -25.010 1.00 97.38 255 PHE A CA 1
ATOM 2012 C C . PHE A 1 255 ? 14.464 7.734 -24.280 1.00 97.38 255 PHE A C 1
ATOM 2014 O O . PHE A 1 255 ? 14.110 7.075 -23.307 1.00 97.38 255 PHE A O 1
ATOM 2021 N N . GLY A 1 256 ? 15.732 7.709 -24.700 1.00 97.00 256 GLY A N 1
ATOM 2022 C CA . GLY A 1 256 ? 16.763 6.894 -24.048 1.00 97.00 256 GLY A CA 1
ATOM 2023 C C . GLY A 1 256 ? 17.054 7.337 -22.616 1.00 97.00 256 GLY A C 1
ATOM 2024 O O . GLY A 1 256 ? 17.225 6.487 -21.748 1.00 97.00 256 GLY A O 1
ATOM 2025 N N . VAL A 1 257 ? 17.043 8.651 -22.352 1.00 96.06 257 VAL A N 1
ATOM 2026 C CA . VAL A 1 257 ? 17.194 9.193 -20.990 1.00 96.06 257 VAL A CA 1
ATOM 2027 C C . VAL A 1 257 ? 16.005 8.784 -20.129 1.00 96.06 257 VAL A C 1
ATOM 2029 O O . VAL A 1 257 ? 16.209 8.262 -19.045 1.00 96.06 257 VAL A O 1
ATOM 2032 N N . ILE A 1 258 ? 14.780 8.917 -20.643 1.00 96.06 258 ILE A N 1
ATOM 2033 C CA . ILE A 1 258 ? 13.562 8.489 -19.939 1.00 96.06 258 ILE A CA 1
ATOM 2034 C C . ILE A 1 258 ? 13.588 6.987 -19.654 1.00 96.06 258 ILE A C 1
ATOM 2036 O O . ILE A 1 258 ? 13.313 6.562 -18.539 1.00 96.06 258 ILE A O 1
ATOM 2040 N N . THR A 1 259 ? 13.994 6.187 -20.641 1.00 97.75 259 THR A N 1
ATOM 2041 C CA . THR A 1 259 ? 14.127 4.735 -20.494 1.00 97.75 259 THR A CA 1
ATOM 2042 C C . THR A 1 259 ? 15.132 4.393 -19.396 1.00 97.75 259 THR A C 1
ATOM 2044 O O . THR A 1 259 ? 14.821 3.565 -18.545 1.00 97.75 259 THR A O 1
ATOM 2047 N N . LEU A 1 260 ? 16.305 5.046 -19.382 1.00 97.56 260 LEU A N 1
ATOM 2048 C CA . LEU A 1 260 ? 17.303 4.886 -18.323 1.00 97.56 260 LEU A CA 1
ATOM 2049 C C . LEU A 1 260 ? 16.726 5.289 -16.964 1.00 97.56 260 LEU A C 1
ATOM 2051 O O . LEU A 1 260 ? 16.818 4.526 -16.011 1.00 97.56 260 LEU A O 1
ATOM 2055 N N . THR A 1 261 ? 16.106 6.464 -16.883 1.00 96.12 261 THR A N 1
ATOM 2056 C CA . THR A 1 261 ? 15.491 6.985 -15.664 1.00 96.12 261 THR A CA 1
ATOM 2057 C C . THR A 1 261 ? 14.463 6.008 -15.100 1.00 96.12 261 THR A C 1
ATOM 2059 O O . THR A 1 261 ? 14.496 5.731 -13.905 1.00 96.12 261 THR A O 1
ATOM 2062 N N . TRP A 1 262 ? 13.592 5.430 -15.928 1.00 97.06 262 TRP A N 1
ATOM 2063 C CA . TRP A 1 262 ? 12.567 4.490 -15.475 1.00 97.06 262 TRP A CA 1
ATOM 2064 C C . TRP A 1 262 ? 13.128 3.119 -15.087 1.00 97.06 262 TRP A C 1
ATOM 2066 O O . TRP A 1 262 ? 12.792 2.611 -14.021 1.00 97.06 262 TRP A O 1
ATOM 2076 N N . VAL A 1 263 ? 14.011 2.516 -15.892 1.00 97.44 263 VAL A N 1
ATOM 2077 C CA . VAL A 1 263 ? 14.576 1.200 -15.535 1.00 97.44 263 VAL A CA 1
ATOM 2078 C C . VAL A 1 263 ? 15.487 1.290 -14.307 1.00 97.44 263 VAL A C 1
ATOM 2080 O O . VAL A 1 263 ? 15.446 0.413 -13.448 1.00 97.44 263 VAL A O 1
ATOM 2083 N N . PHE A 1 264 ? 16.262 2.370 -14.178 1.00 96.25 264 PHE A N 1
ATOM 2084 C CA . PHE A 1 264 ? 17.145 2.583 -13.034 1.00 96.25 264 PHE A CA 1
ATOM 2085 C C . PHE A 1 264 ? 16.360 2.914 -11.761 1.00 96.25 264 PHE A C 1
ATOM 2087 O O . PHE A 1 264 ? 16.654 2.370 -10.703 1.00 96.25 264 PHE A O 1
ATOM 2094 N N . SER A 1 265 ? 15.322 3.749 -11.848 1.00 95.38 265 SER A N 1
ATOM 2095 C CA . SER A 1 265 ? 14.441 4.011 -10.700 1.00 95.38 265 SER A CA 1
ATOM 2096 C C . SER A 1 265 ? 13.706 2.758 -10.225 1.00 95.38 265 SER A C 1
ATOM 2098 O O . SER A 1 265 ? 13.640 2.521 -9.022 1.00 95.38 265 SER A O 1
ATOM 2100 N N . GLY A 1 266 ? 13.220 1.923 -11.151 1.00 93.31 266 GLY A N 1
ATOM 2101 C CA . GLY A 1 266 ? 12.609 0.632 -10.820 1.00 93.31 266 GLY A CA 1
ATOM 2102 C C . GLY A 1 266 ? 13.608 -0.378 -10.240 1.00 93.31 266 GLY A C 1
ATOM 2103 O O . GLY A 1 266 ? 13.248 -1.190 -9.395 1.00 93.31 266 GLY A O 1
ATOM 2104 N N . LEU A 1 267 ? 14.886 -0.316 -10.636 1.00 94.50 267 LEU A N 1
ATOM 2105 C CA . LEU A 1 267 ? 15.950 -1.082 -9.978 1.00 94.50 267 LEU A CA 1
ATOM 2106 C C . LEU A 1 267 ? 16.129 -0.634 -8.523 1.00 94.50 267 LEU A C 1
ATOM 2108 O O . LEU A 1 267 ? 16.240 -1.477 -7.640 1.00 94.50 267 LEU A O 1
ATOM 2112 N N . LEU A 1 268 ? 16.160 0.674 -8.262 1.00 91.75 268 LEU A N 1
ATOM 2113 C CA . LEU A 1 268 ? 16.383 1.201 -6.914 1.00 91.75 268 LEU A CA 1
ATOM 2114 C C . LEU A 1 268 ? 15.238 0.887 -5.946 1.00 91.75 268 LEU A C 1
ATOM 2116 O O . LEU A 1 268 ? 15.518 0.664 -4.768 1.00 91.75 268 LEU A O 1
ATOM 2120 N N . SER A 1 269 ? 13.993 0.805 -6.431 1.00 88.50 269 SER A N 1
ATOM 2121 C CA . SER A 1 269 ? 12.831 0.411 -5.618 1.00 88.50 269 SER A CA 1
ATOM 2122 C C . SER A 1 269 ? 12.829 -1.063 -5.213 1.00 88.50 269 SER A C 1
ATOM 2124 O O . SER A 1 269 ? 12.050 -1.462 -4.359 1.00 88.50 269 SER A O 1
ATOM 2126 N N . MET A 1 270 ? 13.683 -1.889 -5.826 1.00 90.25 270 MET A N 1
ATOM 2127 C CA . MET A 1 270 ? 13.927 -3.263 -5.372 1.00 90.25 270 MET A CA 1
ATOM 2128 C C . MET A 1 270 ? 14.933 -3.328 -4.214 1.00 90.25 270 MET A C 1
ATOM 2130 O O . MET A 1 270 ? 15.298 -4.425 -3.796 1.00 90.25 270 MET A O 1
ATOM 2134 N N . GLU A 1 271 ? 15.411 -2.171 -3.737 1.00 85.81 271 GLU A N 1
ATOM 2135 C CA . GLU A 1 271 ? 16.373 -2.028 -2.642 1.00 85.81 271 GLU A CA 1
ATOM 2136 C C . GLU A 1 271 ? 17.598 -2.951 -2.790 1.00 85.81 271 GLU A C 1
ATOM 2138 O O . GLU A 1 271 ? 17.914 -3.733 -1.886 1.00 85.81 271 GLU A O 1
ATOM 2143 N N . PRO A 1 272 ? 18.325 -2.901 -3.928 1.00 79.38 272 PRO A N 1
ATOM 2144 C CA . PRO A 1 272 ? 19.481 -3.761 -4.124 1.00 79.38 272 PRO A CA 1
ATOM 2145 C C . PRO A 1 272 ? 20.501 -3.499 -3.013 1.00 79.38 272 PRO A C 1
ATOM 2147 O O . PRO A 1 272 ? 20.868 -2.352 -2.749 1.00 79.38 272 PRO A O 1
ATOM 2150 N N . TYR A 1 273 ? 20.940 -4.572 -2.352 1.00 77.62 273 TYR A N 1
ATOM 2151 C CA . TYR A 1 273 ? 21.865 -4.523 -1.213 1.00 77.62 273 TYR A CA 1
ATOM 2152 C C . TYR A 1 273 ? 21.352 -3.721 -0.005 1.00 77.62 273 TYR A C 1
ATOM 2154 O O . TYR A 1 273 ? 22.156 -3.292 0.819 1.00 77.62 273 TYR A O 1
ATOM 2162 N N . SER A 1 274 ? 20.032 -3.522 0.107 1.00 79.00 274 SER A N 1
ATOM 2163 C CA . SER A 1 274 ? 19.397 -2.876 1.262 1.00 79.00 274 SER A CA 1
ATOM 2164 C C . SER A 1 274 ? 19.904 -1.445 1.517 1.00 79.00 274 SER A C 1
ATOM 2166 O O . SER A 1 274 ? 20.077 -1.012 2.654 1.00 79.00 274 SER A O 1
ATOM 2168 N N . TRP A 1 275 ? 20.156 -0.690 0.442 1.00 78.81 275 TRP A N 1
ATOM 2169 C CA . TRP A 1 275 ? 20.797 0.633 0.486 1.00 78.81 275 TRP A CA 1
ATOM 2170 C C . TRP A 1 275 ? 20.042 1.698 1.311 1.00 78.81 275 TRP A C 1
ATOM 2172 O O . TRP A 1 275 ? 20.644 2.685 1.732 1.00 78.81 275 TRP A O 1
ATOM 2182 N N . ASN A 1 276 ? 18.744 1.507 1.552 1.00 74.12 276 ASN A N 1
ATOM 2183 C CA . ASN A 1 276 ? 17.851 2.414 2.278 1.00 74.12 276 ASN A CA 1
ATOM 2184 C C . ASN A 1 276 ? 17.290 1.816 3.588 1.00 74.12 276 ASN A C 1
ATOM 2186 O O . ASN A 1 276 ? 16.558 2.518 4.283 1.00 74.12 276 ASN A O 1
ATOM 2190 N N . THR A 1 277 ? 17.645 0.583 3.989 1.00 66.31 277 THR A N 1
ATOM 2191 C CA . THR A 1 277 ? 17.039 -0.111 5.154 1.00 66.31 277 THR A CA 1
ATOM 2192 C C . THR A 1 277 ? 17.510 0.407 6.520 1.00 66.31 277 THR A C 1
ATOM 2194 O O . THR A 1 277 ? 17.392 -0.279 7.540 1.00 66.31 277 THR A O 1
ATOM 2197 N N . VAL A 1 278 ? 18.069 1.614 6.572 1.00 66.88 278 VAL A N 1
ATOM 2198 C CA . VAL A 1 278 ? 18.474 2.254 7.823 1.00 66.88 278 VAL A CA 1
ATOM 2199 C C . VAL A 1 278 ? 17.227 2.815 8.492 1.00 66.88 278 VAL A C 1
ATOM 2201 O O . VAL A 1 278 ? 16.611 3.758 7.994 1.00 66.88 278 VAL A O 1
ATOM 2204 N N . ARG A 1 279 ? 16.852 2.226 9.629 1.00 64.00 279 ARG A N 1
ATOM 2205 C CA . ARG A 1 279 ? 15.735 2.716 10.436 1.00 64.00 279 ARG A CA 1
ATOM 2206 C C . ARG A 1 279 ? 16.147 4.040 11.084 1.00 64.00 279 ARG A C 1
ATOM 2208 O O . ARG A 1 279 ? 17.230 4.126 11.657 1.00 64.00 279 ARG A O 1
ATOM 2215 N N . GLY A 1 280 ? 15.303 5.063 10.949 1.00 68.62 280 GLY A N 1
ATOM 2216 C CA . GLY A 1 280 ? 15.411 6.285 11.748 1.00 68.62 280 GLY A CA 1
ATOM 2217 C C . GLY A 1 280 ? 15.038 6.014 13.205 1.00 68.62 280 GLY A C 1
ATOM 2218 O O . GLY A 1 280 ? 15.194 4.896 13.702 1.00 68.62 280 GLY A O 1
ATOM 2219 N N . LEU A 1 281 ? 14.483 7.016 13.882 1.00 76.69 281 LEU A N 1
ATOM 2220 C CA . LEU A 1 281 ? 13.860 6.794 15.188 1.00 76.69 281 LEU A CA 1
ATOM 2221 C C . LEU A 1 281 ? 12.806 5.666 15.100 1.00 76.69 281 LEU A C 1
ATOM 2223 O O . LEU A 1 281 ? 12.154 5.481 14.068 1.00 76.69 281 LEU A O 1
ATOM 2227 N N . SER A 1 282 ? 12.669 4.861 16.156 1.00 79.50 282 SER A N 1
ATOM 2228 C CA . SER A 1 282 ? 11.694 3.761 16.186 1.00 79.50 282 SER A CA 1
ATOM 2229 C C . SER A 1 282 ? 10.267 4.295 16.058 1.00 79.50 282 SER A C 1
ATOM 2231 O O . SER A 1 282 ? 9.997 5.420 16.460 1.00 79.50 282 SER A O 1
ATOM 2233 N N . ASN A 1 283 ? 9.344 3.496 15.517 1.00 77.31 283 ASN A N 1
ATOM 2234 C CA . ASN A 1 283 ? 7.956 3.914 15.328 1.00 77.31 283 ASN A CA 1
ATOM 2235 C C . ASN A 1 283 ? 7.284 4.226 16.691 1.00 77.31 283 ASN A C 1
ATOM 2237 O O . ASN A 1 283 ? 7.094 3.299 17.479 1.00 77.31 283 ASN A O 1
ATOM 2241 N N . PRO A 1 284 ? 6.888 5.484 16.964 1.00 76.31 284 PRO A N 1
ATOM 2242 C CA . PRO A 1 284 ? 6.339 5.928 18.245 1.00 76.31 284 PRO A CA 1
ATOM 2243 C C . PRO A 1 284 ? 4.850 5.596 18.422 1.00 76.31 284 PRO A C 1
ATOM 2245 O O . PRO A 1 284 ? 4.166 6.297 19.166 1.00 76.31 284 PRO A O 1
ATOM 2248 N N . ARG A 1 285 ? 4.303 4.577 17.739 1.00 76.00 285 ARG A N 1
ATOM 2249 C CA . ARG A 1 285 ? 2.882 4.193 17.884 1.00 76.00 285 ARG A CA 1
ATOM 2250 C C . ARG A 1 285 ? 2.485 4.060 19.353 1.00 76.00 285 ARG A C 1
ATOM 2252 O O . ARG A 1 285 ? 1.504 4.672 19.761 1.00 76.00 285 ARG A O 1
ATOM 2259 N N . ASP A 1 286 ? 3.306 3.382 20.144 1.00 75.69 286 ASP A N 1
ATOM 2260 C CA . ASP A 1 286 ? 3.065 3.202 21.578 1.00 75.69 286 ASP A CA 1
ATOM 2261 C C . ASP A 1 286 ? 3.148 4.530 22.354 1.00 75.69 286 ASP A C 1
ATOM 2263 O O . ASP A 1 286 ? 2.406 4.738 23.314 1.00 75.69 286 ASP A O 1
ATOM 2267 N N . ALA A 1 287 ? 4.003 5.464 21.918 1.00 79.75 287 ALA A N 1
ATOM 2268 C CA . ALA A 1 287 ? 4.173 6.766 22.564 1.00 79.75 287 ALA A CA 1
ATOM 2269 C C . ALA A 1 287 ? 2.950 7.679 22.381 1.00 79.75 287 ALA A C 1
ATOM 2271 O O . ALA A 1 287 ? 2.575 8.379 23.320 1.00 79.75 287 ALA A O 1
ATOM 2272 N N . LEU A 1 288 ? 2.304 7.653 21.208 1.00 86.06 288 LEU A N 1
ATOM 2273 C CA . LEU A 1 288 ? 1.052 8.390 20.977 1.00 86.06 288 LEU A CA 1
ATOM 2274 C C . LEU A 1 288 ? -0.168 7.684 21.578 1.00 86.06 288 LEU A C 1
ATOM 2276 O O . LEU A 1 288 ? -1.099 8.351 22.026 1.00 86.06 288 LEU A O 1
ATOM 2280 N N . GLN A 1 289 ? -0.153 6.351 21.649 1.00 83.75 289 GLN A N 1
ATOM 2281 C CA . GLN A 1 289 ? -1.185 5.599 22.366 1.00 83.75 289 GLN A CA 1
ATOM 2282 C C . GLN A 1 289 ? -1.120 5.836 23.884 1.00 83.75 289 GLN A C 1
ATOM 2284 O O . GLN A 1 289 ? -2.145 5.783 24.558 1.00 83.75 289 GLN A O 1
ATOM 2289 N N . GLY A 1 290 ? 0.060 6.150 24.430 1.00 77.56 290 GLY A N 1
ATOM 2290 C CA . GLY A 1 290 ? 0.274 6.248 25.877 1.00 77.56 290 GLY A CA 1
ATOM 2291 C C . GLY A 1 290 ? 0.489 4.881 26.540 1.00 77.56 290 GLY A C 1
ATOM 2292 O O . GLY A 1 290 ? 0.268 4.725 27.736 1.00 77.56 290 GLY A O 1
ATOM 2293 N N . GLY A 1 291 ? 0.917 3.878 25.768 1.00 82.38 291 GLY A N 1
ATOM 2294 C CA . GLY A 1 291 ? 1.092 2.495 26.211 1.00 82.38 291 GLY A CA 1
ATOM 2295 C C . GLY A 1 291 ? 0.035 1.542 25.653 1.00 82.38 291 GLY A C 1
ATOM 2296 O O . GLY A 1 291 ? -0.726 1.888 24.750 1.00 82.38 291 GLY A O 1
ATOM 2297 N N . GLN A 1 292 ? 0.006 0.318 26.187 1.00 86.00 292 GLN A N 1
ATOM 2298 C CA . GLN A 1 292 ? -0.939 -0.705 25.740 1.00 86.00 292 GLN A CA 1
ATOM 2299 C C . GLN A 1 292 ? -2.388 -0.273 25.998 1.00 86.00 292 GLN A C 1
ATOM 2301 O O . GLN A 1 292 ? -2.698 0.400 26.987 1.00 86.00 292 GLN A O 1
ATOM 2306 N N . VAL A 1 293 ? -3.273 -0.663 25.083 1.00 89.31 293 VAL A N 1
ATOM 2307 C CA . VAL A 1 293 ? -4.714 -0.458 25.229 1.00 89.31 293 VAL A CA 1
ATOM 2308 C C . VAL A 1 293 ? -5.210 -1.356 26.359 1.00 89.31 293 VAL A C 1
ATOM 2310 O O . VAL A 1 293 ? -5.115 -2.577 26.261 1.00 89.31 293 VAL A O 1
ATOM 2313 N N . ASP A 1 294 ? -5.737 -0.748 27.419 1.00 92.25 294 ASP A N 1
ATOM 2314 C CA . ASP A 1 294 ? -6.358 -1.481 28.517 1.00 92.25 294 ASP A CA 1
ATOM 2315 C C . ASP A 1 294 ? -7.796 -1.847 28.132 1.00 92.25 294 ASP A C 1
ATOM 2317 O O . ASP A 1 294 ? -8.668 -0.982 28.026 1.00 92.25 294 ASP A O 1
ATOM 2321 N N . LEU A 1 295 ? -8.050 -3.135 27.889 1.00 94.38 295 LEU A N 1
ATOM 2322 C CA . LEU A 1 295 ? -9.379 -3.603 27.497 1.00 94.38 295 LEU A CA 1
ATOM 2323 C C . LEU A 1 295 ? -10.407 -3.469 28.633 1.00 94.38 295 LEU A C 1
ATOM 2325 O O . LEU A 1 295 ? -11.601 -3.335 28.353 1.00 94.38 295 LEU A O 1
ATOM 2329 N N . LEU A 1 296 ? -9.971 -3.420 29.899 1.00 94.62 296 LEU A N 1
ATOM 2330 C CA . LEU A 1 296 ? -10.861 -3.209 31.046 1.00 94.62 296 LEU A CA 1
ATOM 2331 C C . LEU A 1 296 ? -11.516 -1.824 31.024 1.00 94.62 296 LEU A C 1
ATOM 2333 O O . LEU A 1 296 ? -12.656 -1.678 31.479 1.00 94.62 296 LEU A O 1
ATOM 2337 N N . ALA A 1 297 ? -10.855 -0.828 30.425 1.00 94.56 297 ALA A N 1
ATOM 2338 C CA . ALA A 1 297 ? -11.399 0.518 30.250 1.00 94.56 297 ALA A CA 1
ATOM 2339 C C . ALA A 1 297 ? -12.652 0.556 29.350 1.00 94.56 297 ALA A C 1
ATOM 2341 O O . ALA A 1 297 ? -13.388 1.542 29.356 1.00 94.56 297 ALA A O 1
ATOM 2342 N N . PHE A 1 298 ? -12.926 -0.522 28.607 1.00 96.50 298 PHE A N 1
ATOM 2343 C CA . PHE A 1 298 ? -14.091 -0.668 27.728 1.00 96.50 298 PHE A CA 1
ATOM 2344 C C . PHE A 1 298 ? -15.152 -1.630 28.281 1.00 96.50 298 PHE A C 1
ATOM 2346 O O . PHE A 1 298 ? -16.092 -1.995 27.577 1.00 96.50 298 PHE A O 1
ATOM 2353 N N . SER A 1 299 ? -15.037 -2.040 29.548 1.00 94.00 299 SER A N 1
ATOM 2354 C CA . SER A 1 299 ? -15.998 -2.940 30.207 1.00 94.00 299 SER A CA 1
ATOM 2355 C C . SER A 1 299 ? -17.439 -2.411 30.205 1.00 94.00 299 SER A C 1
ATOM 2357 O O . SER A 1 299 ? -18.380 -3.197 30.168 1.00 94.00 299 SER A O 1
ATOM 2359 N N . GLY A 1 300 ? -17.626 -1.088 30.164 1.00 93.44 300 GLY A N 1
ATOM 2360 C CA . GLY A 1 300 ? -18.943 -0.453 30.058 1.00 93.44 300 GLY A CA 1
ATOM 2361 C C . GLY A 1 300 ? -19.661 -0.670 28.719 1.00 93.44 300 GLY A C 1
ATOM 2362 O O . GLY A 1 300 ? -20.838 -0.329 28.614 1.00 93.44 300 GLY A O 1
ATOM 2363 N N . PHE A 1 301 ? -18.998 -1.230 27.700 1.00 95.56 301 PHE A N 1
ATOM 2364 C CA . PHE A 1 301 ? -19.576 -1.429 26.366 1.00 95.56 301 PHE A CA 1
ATOM 2365 C C . PHE A 1 301 ? -20.758 -2.408 26.341 1.00 95.56 301 PHE A C 1
ATOM 2367 O O . PHE A 1 301 ? -21.646 -2.266 25.507 1.00 95.56 301 PHE A O 1
ATOM 2374 N N . THR A 1 302 ? -20.799 -3.386 27.251 1.00 95.38 302 THR A N 1
ATOM 2375 C CA . THR A 1 302 ? -21.907 -4.357 27.352 1.00 95.38 302 THR A CA 1
ATOM 2376 C C . THR A 1 302 ? -23.138 -3.793 28.063 1.00 95.38 302 THR A C 1
ATOM 2378 O O . THR A 1 302 ? -24.181 -4.439 28.110 1.00 95.38 302 THR A O 1
ATOM 2381 N N . GLN A 1 303 ? -23.051 -2.587 28.630 1.00 96.25 303 GLN A N 1
ATOM 2382 C CA . GLN A 1 303 ? -24.196 -1.944 29.263 1.00 96.25 303 GLN A CA 1
ATOM 2383 C C . GLN A 1 303 ? -25.155 -1.409 28.196 1.00 96.25 303 GLN A C 1
ATOM 2385 O O . GLN A 1 303 ? -24.750 -0.679 27.288 1.00 96.25 303 GLN A O 1
ATOM 2390 N N . THR A 1 304 ? -26.447 -1.697 28.354 1.00 95.31 304 THR A N 1
ATOM 2391 C CA . THR A 1 304 ? -27.485 -1.286 27.399 1.00 95.31 304 THR A CA 1
ATOM 2392 C C . THR A 1 304 ? -27.522 0.232 27.173 1.00 95.31 304 THR A C 1
ATOM 2394 O O . THR A 1 304 ? -27.685 0.666 26.036 1.00 95.31 304 THR A O 1
ATOM 2397 N N . ASP A 1 305 ? -27.313 1.056 28.211 1.00 96.06 305 ASP A N 1
ATOM 2398 C CA . ASP A 1 305 ? -27.271 2.524 28.060 1.00 96.06 305 ASP A CA 1
ATOM 2399 C C . ASP A 1 305 ? -26.100 2.973 27.169 1.00 96.06 305 ASP A C 1
ATOM 2401 O O . ASP A 1 305 ? -26.280 3.831 26.303 1.00 96.06 305 ASP A O 1
ATOM 2405 N N . THR A 1 306 ? -24.922 2.351 27.307 1.00 96.25 306 THR A N 1
ATOM 2406 C CA . THR A 1 306 ? -23.757 2.625 26.452 1.00 96.25 306 THR A CA 1
ATOM 2407 C C . THR A 1 306 ? -24.063 2.303 24.994 1.00 96.25 306 THR A C 1
ATOM 2409 O O . THR A 1 306 ? -23.889 3.158 24.127 1.00 96.25 306 THR A O 1
ATOM 2412 N N . GLN A 1 307 ? -24.578 1.103 24.717 1.00 96.50 307 GLN A N 1
ATOM 2413 C CA . GLN A 1 307 ? -24.921 0.662 23.359 1.00 96.50 307 GLN A CA 1
ATOM 2414 C C . GLN A 1 307 ? -25.972 1.579 22.721 1.00 96.50 307 GLN A C 1
ATOM 2416 O O . GLN A 1 307 ? -25.802 2.032 21.589 1.00 96.50 307 GLN A O 1
ATOM 2421 N N . GLN A 1 308 ? -27.016 1.941 23.474 1.00 95.69 308 GLN A N 1
ATOM 2422 C CA . GLN A 1 308 ? -28.050 2.871 23.020 1.00 95.69 308 GLN A CA 1
ATOM 2423 C C . GLN A 1 308 ? -27.513 4.289 22.791 1.00 95.69 308 GLN A C 1
ATOM 2425 O O . GLN A 1 308 ? -27.986 4.984 21.892 1.00 95.69 308 GLN A O 1
ATOM 2430 N N . ARG A 1 309 ? -26.548 4.766 23.588 1.00 96.00 309 ARG A N 1
ATOM 2431 C CA . ARG A 1 309 ? -25.884 6.061 23.351 1.00 96.00 309 ARG A CA 1
ATOM 2432 C C . ARG A 1 309 ? -25.040 6.036 22.089 1.00 96.00 309 ARG A C 1
ATOM 2434 O O . ARG A 1 309 ? -25.156 6.962 21.296 1.00 96.00 309 ARG A O 1
ATOM 2441 N N . LEU A 1 310 ? -24.241 4.990 21.881 1.00 96.00 310 LEU A N 1
ATOM 2442 C CA . LEU A 1 310 ? -23.435 4.836 20.667 1.00 96.00 310 LEU A CA 1
ATOM 2443 C C . LEU A 1 310 ? -24.319 4.784 19.418 1.00 96.00 310 LEU A C 1
ATOM 2445 O O . LEU A 1 310 ? -24.046 5.496 18.456 1.00 96.00 310 LEU A O 1
ATOM 2449 N N . HIS A 1 311 ? -25.426 4.040 19.470 1.00 94.62 311 HIS A N 1
ATOM 2450 C CA . HIS A 1 311 ? -26.415 4.019 18.393 1.00 94.62 311 HIS A CA 1
ATOM 2451 C C . HIS A 1 311 ? -27.048 5.402 18.161 1.00 94.62 311 HIS A C 1
ATOM 2453 O O . HIS A 1 311 ? -27.217 5.823 17.021 1.00 94.62 311 HIS A O 1
ATOM 2459 N N . ARG A 1 312 ? -27.382 6.152 19.221 1.00 94.88 312 ARG A N 1
ATOM 2460 C CA . ARG A 1 312 ? -27.908 7.524 19.083 1.00 94.88 312 ARG A CA 1
ATOM 2461 C C . ARG A 1 312 ? -26.891 8.493 18.483 1.00 94.88 312 ARG A C 1
ATOM 2463 O O . ARG A 1 312 ? -27.289 9.373 17.731 1.00 94.88 312 ARG A O 1
ATOM 2470 N N . ILE A 1 313 ? -25.609 8.345 18.815 1.00 94.62 313 ILE A N 1
ATOM 2471 C CA . ILE A 1 313 ? -24.523 9.158 18.249 1.00 94.62 313 ILE A CA 1
ATOM 2472 C C . ILE A 1 313 ? -24.326 8.843 16.763 1.00 94.62 313 ILE A C 1
ATOM 2474 O O . ILE A 1 313 ? -24.105 9.766 15.984 1.00 94.62 313 ILE A O 1
ATOM 2478 N N . ALA A 1 314 ? -24.423 7.569 16.372 1.00 92.62 314 ALA A N 1
ATOM 2479 C CA . ALA A 1 314 ? -24.372 7.163 14.967 1.00 92.62 314 ALA A CA 1
ATOM 2480 C C . ALA A 1 314 ? -25.568 7.697 14.154 1.00 92.62 314 ALA A C 1
ATOM 2482 O O . ALA A 1 314 ? -25.441 7.951 12.957 1.00 92.62 314 ALA A O 1
ATOM 2483 N N . GLY A 1 315 ? -26.712 7.926 14.807 1.00 92.12 315 GLY A N 1
ATOM 2484 C CA . GLY A 1 315 ? -27.903 8.481 14.172 1.00 92.12 315 GLY A CA 1
ATOM 2485 C C . GLY A 1 315 ? -28.514 7.493 13.180 1.00 92.12 315 GLY A C 1
ATOM 2486 O O . GLY A 1 315 ? -28.843 6.370 13.553 1.00 92.12 315 GLY A O 1
ATOM 2487 N N . GLU A 1 316 ? -28.677 7.924 11.929 1.00 89.69 316 GLU A N 1
ATOM 2488 C CA . GLU A 1 316 ? -29.182 7.092 10.824 1.00 89.69 316 GLU A CA 1
ATOM 2489 C C . GLU A 1 316 ? -28.074 6.287 10.124 1.00 89.69 316 GLU A C 1
ATOM 2491 O O . GLU A 1 316 ? -28.362 5.467 9.255 1.00 89.69 316 GLU A O 1
ATOM 2496 N N . ALA A 1 317 ? -26.803 6.518 10.468 1.00 92.25 317 ALA A N 1
ATOM 2497 C CA . ALA A 1 317 ? -25.692 5.809 9.851 1.00 92.25 317 ALA A CA 1
ATOM 2498 C C . ALA A 1 317 ? -25.568 4.386 10.412 1.00 92.25 317 ALA A C 1
ATOM 2500 O O . ALA A 1 317 ? -25.542 4.176 11.628 1.00 92.25 317 ALA A O 1
ATOM 2501 N N . ASN A 1 318 ? -25.398 3.404 9.526 1.00 93.31 318 ASN A N 1
ATOM 2502 C CA . ASN A 1 318 ? -25.191 2.023 9.937 1.00 93.31 318 ASN A CA 1
ATOM 2503 C C . ASN A 1 318 ? -23.767 1.839 10.463 1.00 93.31 318 ASN A C 1
ATOM 2505 O O . ASN A 1 318 ? -22.786 2.103 9.760 1.00 93.31 318 ASN A O 1
ATOM 2509 N N . ILE A 1 319 ? -23.642 1.344 11.692 1.00 96.38 319 ILE A N 1
ATOM 2510 C CA . ILE A 1 319 ? -22.349 0.991 12.279 1.00 96.38 319 ILE A CA 1
ATOM 2511 C C . ILE A 1 319 ? -21.872 -0.302 11.617 1.00 96.38 319 ILE A C 1
ATOM 2513 O O . ILE A 1 319 ? -22.565 -1.312 11.650 1.00 96.38 319 ILE A O 1
ATOM 2517 N N . LYS A 1 320 ? -20.685 -0.277 11.015 1.00 95.75 320 LYS A N 1
ATOM 2518 C CA . LYS A 1 320 ? -20.045 -1.441 10.390 1.00 95.75 320 LYS A CA 1
ATOM 2519 C C . LYS A 1 320 ? -19.044 -2.099 11.332 1.00 95.75 320 LYS A C 1
ATOM 2521 O O . LYS A 1 320 ? -18.988 -3.321 11.426 1.00 95.75 320 LYS A O 1
ATOM 2526 N N . GLU A 1 321 ? -18.259 -1.290 12.044 1.00 97.00 321 GLU A N 1
ATOM 2527 C CA . GLU A 1 321 ? -17.223 -1.772 12.962 1.00 97.00 321 GLU A CA 1
ATOM 2528 C C . GLU A 1 321 ? -17.066 -0.847 14.171 1.00 97.00 321 GLU A C 1
ATOM 2530 O O . GLU A 1 321 ? -17.302 0.361 14.091 1.00 97.00 321 GLU A O 1
ATOM 2535 N N . VAL A 1 322 ? -16.578 -1.406 15.277 1.00 98.00 322 VAL A N 1
ATOM 2536 C CA . VAL A 1 322 ? -16.094 -0.664 16.441 1.00 98.00 322 VAL A CA 1
ATOM 2537 C C . VAL A 1 322 ? -14.658 -1.085 16.730 1.00 98.00 322 VAL A C 1
ATOM 2539 O O . VAL A 1 322 ? -14.375 -2.256 16.983 1.00 98.00 322 VAL A O 1
ATOM 2542 N N . ASN A 1 323 ? -13.740 -0.119 16.716 1.00 96.88 323 ASN A N 1
ATOM 2543 C CA . ASN A 1 323 ? -12.357 -0.325 17.140 1.00 96.88 323 ASN A CA 1
ATOM 2544 C C . ASN A 1 323 ? -12.136 0.269 18.533 1.00 96.88 323 ASN A C 1
ATOM 2546 O O . ASN A 1 323 ? -12.659 1.337 18.852 1.00 96.88 323 ASN A O 1
ATOM 2550 N N . PHE A 1 324 ? -11.312 -0.391 19.341 1.00 96.38 324 PHE A N 1
ATOM 2551 C CA . PHE A 1 324 ? -10.943 0.067 20.680 1.00 96.38 324 PHE A CA 1
ATOM 2552 C C . PHE A 1 324 ? -9.595 0.775 20.593 1.00 96.38 324 PHE A C 1
ATOM 2554 O O . PHE A 1 324 ? -8.595 0.171 20.208 1.00 96.38 324 PHE A O 1
ATOM 2561 N N . LYS A 1 325 ? -9.557 2.073 20.889 1.00 94.38 325 LYS A N 1
ATOM 2562 C CA . LYS A 1 325 ? -8.345 2.884 20.752 1.00 94.38 325 LYS A CA 1
ATOM 2563 C C . LYS A 1 325 ? -7.948 3.512 22.073 1.00 94.38 325 LYS A C 1
ATOM 2565 O O . LYS A 1 325 ? -8.792 3.959 22.842 1.00 94.38 325 LYS A O 1
ATOM 2570 N N . ARG A 1 326 ? -6.639 3.600 22.289 1.00 93.75 326 ARG A N 1
ATOM 2571 C CA . ARG A 1 326 ? -6.041 4.452 23.311 1.00 93.75 326 ARG A CA 1
ATOM 2572 C C . ARG A 1 326 ? -5.250 5.548 22.609 1.00 93.75 326 ARG A C 1
ATOM 2574 O O . ARG A 1 326 ? -4.489 5.247 21.691 1.00 93.75 326 ARG A O 1
ATOM 2581 N N . VAL A 1 327 ? -5.486 6.798 22.983 1.00 92.31 327 VAL A N 1
ATOM 2582 C CA . VAL A 1 327 ? -4.893 7.983 22.355 1.00 92.31 327 VAL A CA 1
ATOM 2583 C C . VAL A 1 327 ? -4.580 8.991 23.450 1.00 92.31 327 VAL A C 1
ATOM 2585 O O . VAL A 1 327 ? -5.491 9.402 24.165 1.00 92.31 327 VAL A O 1
ATOM 2588 N N . LEU A 1 328 ? -3.309 9.377 23.593 1.00 89.81 328 LEU A N 1
ATOM 2589 C CA . LEU A 1 328 ? -2.838 10.302 24.634 1.00 89.81 328 LEU A CA 1
ATOM 2590 C C . LEU A 1 328 ? -3.395 9.959 26.032 1.00 89.81 328 LEU A C 1
ATOM 2592 O O . LEU A 1 328 ? -3.904 10.824 26.735 1.00 89.81 328 LEU A O 1
ATOM 2596 N N . ASP A 1 329 ? -3.336 8.677 26.410 1.00 88.31 329 ASP A N 1
ATOM 2597 C CA . ASP A 1 329 ? -3.883 8.107 27.660 1.00 88.31 329 ASP A CA 1
ATOM 2598 C C . ASP A 1 329 ? -5.416 8.057 27.791 1.00 88.31 329 ASP A C 1
ATOM 2600 O O . ASP A 1 329 ? -5.932 7.383 28.685 1.00 88.31 329 ASP A O 1
ATOM 2604 N N . GLY A 1 330 ? -6.159 8.680 26.877 1.00 92.69 330 GLY A N 1
ATOM 2605 C CA . GLY A 1 330 ? -7.607 8.533 26.775 1.00 92.69 330 GLY A CA 1
ATOM 2606 C C . GLY A 1 330 ? -8.008 7.230 26.083 1.00 92.69 330 GLY A C 1
ATOM 2607 O O . GLY A 1 330 ? -7.331 6.768 25.166 1.00 92.69 330 GLY A O 1
ATOM 2608 N N . HIS A 1 331 ? -9.138 6.655 26.492 1.00 95.50 331 HIS A N 1
ATOM 2609 C CA . HIS A 1 331 ? -9.729 5.467 25.870 1.00 95.50 331 HIS A CA 1
ATOM 2610 C C . HIS A 1 331 ? -10.929 5.879 25.017 1.00 95.50 331 HIS A C 1
ATOM 2612 O O . HIS A 1 331 ? -11.775 6.651 25.470 1.00 95.50 331 HIS A O 1
ATOM 2618 N N . PHE A 1 332 ? -11.007 5.365 23.791 1.00 96.50 332 PHE A N 1
ATOM 2619 C CA . PHE A 1 332 ? -12.001 5.756 22.797 1.00 96.50 332 PHE A CA 1
ATOM 2620 C C . PHE A 1 332 ? -12.567 4.550 22.045 1.00 96.50 332 PHE A C 1
ATOM 2622 O O . PHE A 1 332 ? -11.826 3.657 21.630 1.00 96.50 332 PHE A O 1
ATOM 2629 N N . TYR A 1 333 ? -13.874 4.567 21.799 1.00 97.31 333 TYR A N 1
ATOM 2630 C CA . TYR A 1 333 ? -14.493 3.770 20.745 1.00 97.31 333 TYR A CA 1
ATOM 2631 C C . TYR A 1 333 ? -14.329 4.519 19.423 1.00 97.31 333 TYR A C 1
ATOM 2633 O O . TYR A 1 333 ? -14.715 5.683 19.323 1.00 97.31 333 TYR A O 1
ATOM 2641 N N . GLN A 1 334 ? -13.770 3.876 18.403 1.00 96.56 334 GLN A N 1
ATOM 2642 C CA . GLN A 1 334 ? -13.818 4.379 17.034 1.00 96.56 334 GLN A CA 1
ATOM 2643 C C . GLN A 1 334 ? -14.912 3.636 16.275 1.00 96.56 334 GLN A C 1
ATOM 2645 O O . GLN A 1 334 ? -14.719 2.477 15.902 1.00 96.56 334 GLN A O 1
ATOM 2650 N N . LEU A 1 335 ? -16.034 4.307 16.030 1.00 96.38 335 LEU A N 1
ATOM 2651 C CA . LEU A 1 335 ? -17.084 3.789 15.161 1.00 96.38 335 LEU A CA 1
ATOM 2652 C C . LEU A 1 335 ? -16.657 3.958 13.703 1.00 96.38 335 LEU A C 1
ATOM 2654 O O . LEU A 1 335 ? -16.210 5.037 13.309 1.00 96.38 335 LEU A O 1
ATOM 2658 N N . VAL A 1 336 ? -16.803 2.898 12.914 1.00 95.25 336 VAL A N 1
ATOM 2659 C CA . VAL A 1 336 ? -16.737 2.931 11.451 1.00 95.25 336 VAL A CA 1
ATOM 2660 C C . VAL A 1 336 ? -18.164 2.790 10.952 1.00 95.25 336 VAL A C 1
ATOM 2662 O O . VAL A 1 336 ? -18.807 1.777 11.225 1.00 95.25 336 VAL A O 1
ATOM 2665 N N . MET A 1 337 ? -18.675 3.809 10.272 1.00 94.19 337 MET A N 1
ATOM 2666 C CA . MET A 1 337 ? -20.092 3.913 9.914 1.00 94.19 337 MET A CA 1
ATOM 2667 C C . MET A 1 337 ? -20.243 4.135 8.416 1.00 94.19 337 MET A C 1
ATOM 2669 O O . MET A 1 337 ? -19.395 4.787 7.813 1.00 94.19 337 MET A O 1
ATOM 2673 N N . SER A 1 338 ? -21.317 3.627 7.816 1.00 90.94 338 SER A N 1
ATOM 2674 C CA . SER A 1 338 ? -21.649 3.923 6.421 1.00 90.94 338 SER A CA 1
ATOM 2675 C C . SER A 1 338 ? -21.879 5.422 6.227 1.00 90.94 338 SER A C 1
ATOM 2677 O O . SER A 1 338 ? -22.573 6.043 7.030 1.00 90.94 338 SER A O 1
ATOM 2679 N N . SER A 1 339 ? -21.356 5.988 5.145 1.00 87.88 339 SER A N 1
ATOM 2680 C CA . SER A 1 339 ? -21.504 7.406 4.818 1.00 87.88 339 SER A CA 1
ATOM 2681 C C . SER A 1 339 ? -21.672 7.588 3.318 1.00 87.88 339 SER A C 1
ATOM 2683 O O . SER A 1 339 ? -20.872 7.072 2.541 1.00 87.88 339 SER A O 1
ATOM 2685 N N . GLN A 1 340 ? -22.711 8.319 2.912 1.00 80.19 340 GLN A N 1
ATOM 2686 C CA . GLN A 1 340 ? -22.944 8.655 1.503 1.00 80.19 340 GLN A CA 1
ATOM 2687 C C . GLN A 1 340 ? -22.100 9.853 1.047 1.00 80.19 340 GLN A C 1
ATOM 2689 O O . GLN A 1 340 ? -21.784 9.964 -0.135 1.00 80.19 340 GLN A O 1
ATOM 2694 N N . ASP A 1 341 ? -21.705 10.717 1.985 1.00 80.62 341 ASP A N 1
ATOM 2695 C CA . ASP A 1 341 ? -20.908 11.916 1.710 1.00 80.62 341 ASP A CA 1
ATOM 2696 C C . ASP A 1 341 ? -19.406 11.608 1.628 1.00 80.62 341 ASP A C 1
ATOM 2698 O O . ASP A 1 341 ? -18.627 12.355 1.030 1.00 80.62 341 ASP A O 1
ATOM 2702 N N . SER A 1 342 ? -18.984 10.485 2.216 1.00 77.56 342 SER A N 1
ATOM 2703 C CA . SER A 1 342 ? -17.610 10.009 2.133 1.00 77.56 342 SER A CA 1
ATOM 2704 C C . SER A 1 342 ? -17.321 9.415 0.749 1.00 77.56 342 SER A C 1
ATOM 2706 O O . SER A 1 342 ? -17.997 8.470 0.335 1.00 77.56 342 SER A O 1
ATOM 2708 N N . PRO A 1 343 ? -16.240 9.839 0.064 1.00 68.88 343 PRO A N 1
ATOM 2709 C CA . PRO A 1 343 ? -15.790 9.217 -1.186 1.00 68.88 343 PRO A CA 1
ATOM 2710 C C . PRO A 1 343 ? -15.501 7.712 -1.077 1.00 68.88 343 PRO A C 1
ATOM 2712 O O . PRO A 1 343 ? -15.379 7.035 -2.095 1.00 68.88 343 PRO A O 1
ATOM 2715 N N . TRP A 1 344 ? -15.352 7.198 0.147 1.00 71.38 344 TRP A N 1
ATOM 2716 C CA . TRP A 1 344 ? -15.040 5.801 0.442 1.00 71.38 344 TRP A CA 1
ATOM 2717 C C . TRP A 1 344 ? -16.251 4.999 0.921 1.00 71.38 344 TRP A C 1
ATOM 2719 O O . TRP A 1 344 ? -16.122 3.801 1.159 1.00 71.38 344 TRP A O 1
ATOM 2729 N N . GLY A 1 345 ? -17.411 5.645 1.074 1.00 81.19 345 GLY A N 1
ATOM 2730 C CA . GLY A 1 345 ? -18.636 5.018 1.567 1.00 81.19 345 GLY A CA 1
ATOM 2731 C C . GLY A 1 345 ? -18.713 4.880 3.091 1.00 81.19 345 GLY A C 1
ATOM 2732 O O . GLY A 1 345 ? -19.651 4.264 3.597 1.00 81.19 345 GLY A O 1
ATOM 2733 N N . PHE A 1 346 ? -17.736 5.409 3.839 1.00 87.69 346 PHE A N 1
ATOM 2734 C CA . PHE A 1 346 ? -17.704 5.311 5.299 1.00 87.69 346 PHE A CA 1
ATOM 2735 C C . PHE A 1 346 ? -17.011 6.493 5.982 1.00 87.69 346 PHE A C 1
ATOM 2737 O O . PHE A 1 346 ? -16.071 7.077 5.439 1.00 87.69 346 PHE A O 1
ATOM 2744 N N . ASP A 1 347 ? -17.438 6.772 7.211 1.00 89.56 347 ASP A N 1
ATOM 2745 C CA . ASP A 1 347 ? -16.839 7.741 8.126 1.00 89.56 347 ASP A CA 1
ATOM 2746 C C . ASP A 1 347 ? -16.310 7.060 9.387 1.00 89.56 347 ASP A C 1
ATOM 2748 O O . ASP A 1 347 ? -16.713 5.953 9.757 1.00 89.56 347 ASP A O 1
ATOM 2752 N N . ARG A 1 348 ? -15.371 7.735 10.055 1.00 90.75 348 ARG A N 1
ATOM 2753 C CA . ARG A 1 348 ? -14.790 7.286 11.321 1.00 90.75 348 ARG A CA 1
ATOM 2754 C C . ARG A 1 348 ? -15.024 8.334 12.393 1.00 90.75 348 ARG A C 1
ATOM 2756 O O . ARG A 1 348 ? -14.610 9.478 12.225 1.00 90.75 348 ARG A O 1
ATOM 2763 N N . LEU A 1 349 ? -15.614 7.924 13.511 1.00 93.12 349 LEU A N 1
ATOM 2764 C CA . LEU A 1 349 ? -15.900 8.806 14.639 1.00 93.12 349 LEU A CA 1
ATOM 2765 C C . LEU A 1 349 ? -15.286 8.253 15.922 1.00 93.12 349 LEU A C 1
ATOM 2767 O O . LEU A 1 349 ? -15.543 7.110 16.288 1.00 93.12 349 LEU A O 1
ATOM 2771 N N . LEU A 1 350 ? -14.487 9.070 16.610 1.00 95.62 350 LEU A N 1
ATOM 2772 C CA . LEU A 1 350 ? -13.979 8.754 17.943 1.00 95.62 350 LEU A CA 1
ATOM 2773 C C . LEU A 1 350 ? -14.965 9.218 19.016 1.00 95.62 350 LEU A C 1
ATOM 2775 O O . LEU A 1 350 ? -15.481 10.331 18.951 1.00 95.62 350 LEU A O 1
ATOM 2779 N N . ILE A 1 351 ? -15.198 8.373 20.017 1.00 96.75 351 ILE A N 1
ATOM 2780 C CA . ILE A 1 351 ? -16.102 8.620 21.144 1.00 96.75 351 ILE A CA 1
ATOM 2781 C C . ILE A 1 351 ? -15.379 8.217 22.426 1.00 96.75 351 ILE A C 1
ATOM 2783 O O . ILE A 1 351 ? -14.854 7.108 22.504 1.00 96.75 351 ILE A O 1
ATOM 2787 N N . GLY A 1 352 ? -15.346 9.091 23.433 1.00 96.25 352 GLY A N 1
ATOM 2788 C CA . GLY A 1 352 ? -14.707 8.777 24.715 1.00 96.25 352 GLY A CA 1
ATOM 2789 C C . GLY A 1 352 ? -15.362 7.567 25.387 1.00 96.25 352 GLY A C 1
ATOM 2790 O O . GLY A 1 352 ? -16.581 7.531 25.538 1.00 96.25 352 GLY A O 1
ATOM 2791 N N . ALA A 1 353 ? -14.567 6.581 25.808 1.00 95.31 353 ALA A N 1
ATOM 2792 C CA . ALA A 1 353 ? -15.078 5.300 26.299 1.00 95.31 353 ALA A CA 1
ATOM 2793 C C . ALA A 1 353 ? -15.906 5.427 27.589 1.00 95.31 353 ALA A C 1
ATOM 2795 O O . ALA A 1 353 ? -16.851 4.667 27.793 1.00 95.31 353 ALA A O 1
ATOM 2796 N N . THR A 1 354 ? -15.565 6.408 28.431 1.00 92.31 354 THR A N 1
ATOM 2797 C CA . THR A 1 354 ? -16.256 6.697 29.698 1.00 92.31 354 THR A CA 1
ATOM 2798 C C . THR A 1 354 ? -17.241 7.856 29.575 1.00 92.31 354 THR A C 1
ATOM 2800 O O . THR A 1 354 ? -18.351 7.772 30.088 1.00 92.31 354 THR A O 1
ATOM 2803 N N . SER A 1 355 ? -16.857 8.949 28.904 1.00 93.81 355 SER A N 1
ATOM 2804 C CA . SER A 1 355 ? -17.722 10.130 28.758 1.00 93.81 355 SER A CA 1
ATOM 2805 C C . SER A 1 355 ? -18.882 9.896 27.792 1.00 93.81 355 SER A C 1
ATOM 2807 O O . SER A 1 355 ? -19.905 10.569 27.901 1.00 93.81 355 SER A O 1
ATOM 2809 N N . LEU A 1 356 ? -18.715 8.966 26.843 1.00 94.94 356 LEU A N 1
ATOM 2810 C CA . LEU A 1 356 ? -19.640 8.703 25.741 1.00 94.94 356 LEU A CA 1
ATOM 2811 C C . LEU A 1 356 ? -19.973 9.967 24.938 1.00 94.94 356 LEU A C 1
ATOM 2813 O O . LEU A 1 356 ? -21.083 10.130 24.436 1.00 94.94 356 LEU A O 1
ATOM 2817 N N . LEU A 1 357 ? -18.995 10.868 24.819 1.00 94.62 357 LEU A N 1
ATOM 2818 C CA . LEU A 1 357 ? -19.081 12.078 24.008 1.00 94.62 357 LEU A CA 1
ATOM 2819 C C . LEU A 1 357 ? -18.209 11.939 22.752 1.00 94.62 357 LEU A C 1
ATOM 2821 O O . LEU A 1 357 ? -17.088 11.425 22.855 1.00 94.62 357 LEU A O 1
ATOM 2825 N N . PRO A 1 358 ? -18.683 12.404 21.582 1.00 94.00 358 PRO A N 1
ATOM 2826 C CA . PRO A 1 358 ? -17.865 12.471 20.377 1.00 94.00 358 PRO A CA 1
ATOM 2827 C C . PRO A 1 358 ? -16.629 13.359 20.571 1.00 94.00 358 PRO A C 1
ATOM 2829 O O . PRO A 1 358 ? -16.731 14.479 21.075 1.00 94.00 358 PRO A O 1
ATOM 2832 N N . GLN A 1 359 ? -15.472 12.889 20.111 1.00 92.94 359 GLN A N 1
ATOM 2833 C CA . GLN A 1 359 ? -14.238 13.668 20.049 1.00 92.94 359 GLN A CA 1
ATOM 2834 C C . GLN A 1 359 ? -14.243 14.515 18.770 1.00 92.94 359 GLN A C 1
ATOM 2836 O O . GLN A 1 359 ? -13.731 14.109 17.729 1.00 92.94 359 GLN A O 1
ATOM 2841 N N . SER A 1 360 ? -14.869 15.690 18.837 1.00 87.06 360 SER A N 1
ATOM 2842 C CA . SER A 1 360 ? -14.932 16.639 17.715 1.00 87.06 360 SER A CA 1
ATOM 2843 C C . SER A 1 360 ? -13.733 17.590 17.659 1.00 87.06 360 SER A C 1
ATOM 2845 O O . SER A 1 360 ? -13.375 18.070 16.581 1.00 87.06 360 SER A O 1
ATOM 2847 N N . ALA A 1 361 ? -13.106 17.862 18.806 1.00 91.56 361 ALA A N 1
ATOM 2848 C CA . ALA A 1 361 ? -11.920 18.701 18.899 1.00 91.56 361 ALA A CA 1
ATOM 2849 C C . ALA A 1 361 ? -10.666 17.948 18.434 1.00 91.56 361 ALA A C 1
ATOM 2851 O O . ALA A 1 361 ? -10.509 16.752 18.693 1.00 91.56 361 ALA A O 1
ATOM 2852 N N . LEU A 1 362 ? -9.753 18.676 17.789 1.00 93.50 362 LEU A N 1
ATOM 2853 C CA . LEU A 1 362 ? -8.423 18.166 17.473 1.00 93.50 362 LEU A CA 1
ATOM 2854 C C . LEU A 1 362 ? -7.645 17.886 18.764 1.00 93.50 362 LEU A C 1
ATOM 2856 O O . LEU A 1 362 ? -7.761 18.626 19.743 1.00 93.50 362 LEU A O 1
ATOM 2860 N N . PHE A 1 363 ? -6.834 16.833 18.755 1.00 94.62 363 PHE A N 1
ATOM 2861 C CA . PHE A 1 363 ? -5.868 16.575 19.814 1.00 94.62 363 PHE A CA 1
ATOM 2862 C C . PHE A 1 363 ? -4.803 17.680 19.856 1.00 94.62 363 PHE A C 1
ATOM 2864 O O . PHE A 1 363 ? -4.422 18.237 18.825 1.00 94.62 363 PHE A O 1
ATOM 2871 N N . SER A 1 364 ? -4.327 17.991 21.064 1.00 94.69 364 SER A N 1
ATOM 2872 C CA . SER A 1 364 ? -3.345 19.050 21.313 1.00 94.69 364 SER A CA 1
ATOM 2873 C C . SER A 1 364 ? -2.042 18.787 20.556 1.00 94.69 364 SER A C 1
ATOM 2875 O O . SER A 1 364 ? -1.380 17.764 20.747 1.00 94.69 364 SER A O 1
ATOM 2877 N N . GLU A 1 365 ? -1.646 19.748 19.721 1.00 95.31 365 GLU A N 1
ATOM 2878 C CA . GLU A 1 365 ? -0.365 19.720 19.011 1.00 95.31 365 GLU A CA 1
ATOM 2879 C C . GLU A 1 365 ? 0.813 19.649 19.987 1.00 95.31 365 GLU A C 1
ATOM 2881 O O . GLU A 1 365 ? 1.775 18.919 19.748 1.00 95.31 365 GLU A O 1
ATOM 2886 N N . ALA A 1 366 ? 0.718 20.388 21.099 1.00 95.19 366 ALA A N 1
ATOM 2887 C CA . ALA A 1 366 ? 1.745 20.435 22.130 1.00 95.19 366 ALA A CA 1
ATOM 2888 C C . ALA A 1 366 ? 1.912 19.072 22.814 1.00 95.19 366 ALA A C 1
ATOM 2890 O O . ALA A 1 366 ? 3.044 18.627 23.003 1.00 95.19 366 ALA A O 1
ATOM 2891 N N . ASP A 1 367 ? 0.810 18.376 23.105 1.00 93.88 367 ASP A N 1
ATOM 2892 C CA . ASP A 1 367 ? 0.844 17.069 23.768 1.00 93.88 367 ASP A CA 1
ATOM 2893 C C . ASP A 1 367 ? 1.456 16.014 22.840 1.00 93.88 367 ASP A C 1
ATOM 2895 O O . ASP A 1 367 ? 2.332 15.248 23.247 1.00 93.88 367 ASP A O 1
ATOM 2899 N N . ILE A 1 368 ? 1.056 16.006 21.562 1.00 95.00 368 ILE A N 1
ATOM 2900 C CA . ILE A 1 368 ? 1.622 15.109 20.545 1.00 95.00 368 ILE A CA 1
ATOM 2901 C C . ILE A 1 368 ? 3.117 15.393 20.358 1.00 95.00 368 ILE A C 1
ATOM 2903 O O . ILE A 1 368 ? 3.929 14.466 20.393 1.00 95.00 368 ILE A O 1
ATOM 2907 N N . ALA A 1 369 ? 3.503 16.661 20.190 1.00 95.44 369 ALA A N 1
ATOM 2908 C CA . ALA A 1 369 ? 4.901 17.057 20.041 1.00 95.44 369 ALA A CA 1
ATOM 2909 C C . ALA A 1 369 ? 5.739 16.650 21.262 1.00 95.44 369 ALA A C 1
ATOM 2911 O O . ALA A 1 369 ? 6.835 16.113 21.099 1.00 95.44 369 ALA A O 1
ATOM 2912 N N . GLN A 1 370 ? 5.210 16.830 22.475 1.00 93.69 370 GLN A N 1
ATOM 2913 C CA . GLN A 1 370 ? 5.873 16.427 23.712 1.00 93.69 370 GLN A CA 1
ATOM 2914 C C . GLN A 1 370 ? 6.058 14.905 23.792 1.00 93.69 370 GLN A C 1
ATOM 2916 O O . GLN A 1 370 ? 7.153 14.445 24.113 1.00 93.69 370 GLN A O 1
ATOM 2921 N N . ARG A 1 371 ? 5.033 14.105 23.463 1.00 93.19 371 ARG A N 1
ATOM 2922 C CA . ARG A 1 371 ? 5.133 12.631 23.440 1.00 93.19 371 ARG A CA 1
ATOM 2923 C C . ARG A 1 371 ? 6.176 12.151 22.438 1.00 93.19 371 ARG A C 1
ATOM 2925 O O . ARG A 1 371 ? 6.976 11.272 22.753 1.00 93.19 371 ARG A O 1
ATOM 2932 N N . LEU A 1 372 ? 6.205 12.760 21.254 1.00 93.69 372 LEU A N 1
ATOM 2933 C CA . LEU A 1 372 ? 7.208 12.458 20.235 1.00 93.69 372 LEU A CA 1
ATOM 2934 C C . LEU A 1 372 ? 8.616 12.881 20.675 1.00 93.69 372 LEU A C 1
ATOM 2936 O O . LEU A 1 372 ? 9.563 12.141 20.427 1.00 93.69 372 LEU A O 1
ATOM 2940 N N . GLN A 1 373 ? 8.762 14.018 21.362 1.00 94.06 373 GLN A N 1
ATOM 2941 C CA . GLN A 1 373 ? 10.041 14.467 21.920 1.00 94.06 373 GLN A CA 1
ATOM 2942 C C . GLN A 1 373 ? 10.559 13.517 23.006 1.00 94.06 373 GLN A C 1
ATOM 2944 O O . GLN A 1 373 ? 11.738 13.171 22.998 1.00 94.06 373 GLN A O 1
ATOM 2949 N N . LEU A 1 374 ? 9.694 13.053 23.911 1.00 92.06 374 LEU A N 1
ATOM 2950 C CA . LEU A 1 374 ? 10.066 12.056 24.921 1.00 92.06 374 LEU A CA 1
ATOM 2951 C C . LEU A 1 374 ? 10.535 10.751 24.266 1.00 92.06 374 LEU A C 1
ATOM 2953 O O . LEU A 1 374 ? 11.543 10.179 24.675 1.00 92.06 374 LEU A O 1
ATOM 2957 N N . HIS A 1 375 ? 9.846 10.313 23.209 1.00 90.38 375 HIS A N 1
ATOM 2958 C CA . HIS A 1 375 ? 10.225 9.127 22.438 1.00 90.38 375 HIS A CA 1
ATOM 2959 C C . HIS A 1 375 ? 11.548 9.296 21.677 1.00 90.38 375 HIS A C 1
ATOM 2961 O O . HIS A 1 375 ? 12.317 8.346 21.543 1.00 90.38 375 HIS A O 1
ATOM 2967 N N . ALA A 1 376 ? 11.838 10.502 21.186 1.00 91.25 376 ALA A N 1
ATOM 2968 C CA . ALA A 1 376 ? 13.070 10.804 20.459 1.00 91.25 376 ALA A CA 1
ATOM 2969 C C . ALA A 1 376 ? 14.329 10.823 21.351 1.00 91.25 376 ALA A C 1
ATOM 2971 O O . ALA A 1 376 ? 15.448 10.852 20.827 1.00 91.25 376 ALA A O 1
ATOM 2972 N N . GLY A 1 377 ? 14.170 10.772 22.678 1.00 90.12 377 GLY A N 1
ATOM 2973 C CA . GLY A 1 377 ? 15.271 10.714 23.635 1.00 90.12 377 GLY A CA 1
ATOM 2974 C C . GLY A 1 377 ? 16.113 11.989 23.617 1.00 90.12 377 GLY A C 1
ATOM 2975 O O . GLY A 1 377 ? 15.600 13.079 23.846 1.00 90.12 377 GLY A O 1
ATOM 2976 N N . SER A 1 378 ? 17.415 11.852 23.352 1.00 92.19 378 SER A N 1
ATOM 2977 C CA . SER A 1 378 ? 18.358 12.979 23.319 1.00 92.19 378 SER A CA 1
ATOM 2978 C C . SER A 1 378 ? 18.300 13.817 22.038 1.00 92.19 378 SER A C 1
ATOM 2980 O O . SER A 1 378 ? 18.995 14.825 21.962 1.00 92.19 378 SER A O 1
ATOM 2982 N N . ASN A 1 379 ? 17.549 13.384 21.020 1.00 94.25 379 ASN A N 1
ATOM 2983 C CA . ASN A 1 379 ? 17.407 14.133 19.770 1.00 94.25 379 ASN A CA 1
ATOM 2984 C C . ASN A 1 379 ? 16.430 15.293 19.974 1.00 94.25 379 ASN A C 1
ATOM 2986 O O . ASN A 1 379 ? 15.398 15.138 20.628 1.00 94.25 379 ASN A O 1
ATOM 2990 N N . THR A 1 380 ? 16.732 16.442 19.393 1.00 94.62 380 THR A N 1
ATOM 2991 C CA . THR A 1 380 ? 15.971 17.677 19.569 1.00 94.62 380 THR A CA 1
ATOM 2992 C C . THR A 1 380 ? 14.881 17.792 18.510 1.00 94.62 380 THR A C 1
ATOM 2994 O O . THR A 1 380 ? 15.122 17.586 17.317 1.00 94.62 380 THR A O 1
ATOM 2997 N N . LEU A 1 381 ? 13.676 18.172 18.931 1.00 96.19 381 LEU A N 1
ATOM 2998 C CA . LEU A 1 381 ? 12.617 18.622 18.037 1.00 96.19 381 LEU A CA 1
ATOM 2999 C C . LEU A 1 381 ? 13.044 19.938 17.374 1.00 96.19 381 LEU A C 1
ATOM 3001 O O . LEU A 1 381 ? 13.225 20.960 18.032 1.00 96.19 381 LEU A O 1
ATOM 3005 N N . ILE A 1 382 ? 13.186 19.908 16.051 1.00 96.88 382 ILE A N 1
ATOM 3006 C CA . ILE A 1 382 ? 13.556 21.063 15.223 1.00 96.88 382 ILE A CA 1
ATOM 3007 C C . ILE A 1 382 ? 12.325 21.909 14.895 1.00 96.88 382 ILE A C 1
ATOM 3009 O O . ILE A 1 382 ? 12.381 23.137 14.881 1.00 96.88 382 ILE A O 1
ATOM 3013 N N . SER A 1 383 ? 11.215 21.255 14.551 1.00 96.56 383 SER A N 1
ATOM 3014 C CA . SER A 1 383 ? 10.003 21.923 14.083 1.00 96.56 383 SER A CA 1
ATOM 3015 C C . SER A 1 383 ? 8.778 21.054 14.332 1.00 96.56 383 SER A C 1
ATOM 3017 O O . SER A 1 383 ? 8.832 19.840 14.139 1.00 96.56 383 SER A O 1
ATOM 3019 N N . ALA A 1 384 ? 7.676 21.689 14.720 1.00 97.38 384 ALA A N 1
ATOM 3020 C CA . ALA A 1 384 ? 6.341 21.114 14.759 1.00 97.38 384 ALA A CA 1
ATOM 3021 C C . ALA A 1 384 ? 5.406 22.062 13.997 1.00 97.38 384 ALA A C 1
ATOM 3023 O O . ALA A 1 384 ? 5.345 23.250 14.307 1.00 97.38 384 ALA A O 1
ATOM 3024 N N . GLN A 1 385 ? 4.740 21.562 12.956 1.00 97.31 385 GLN A N 1
ATOM 3025 C CA . GLN A 1 385 ? 3.888 22.374 12.089 1.00 97.31 385 GLN A CA 1
ATOM 3026 C C . GLN A 1 385 ? 2.628 21.609 11.702 1.00 97.31 385 GLN A C 1
ATOM 3028 O O . GLN A 1 385 ? 2.718 20.489 11.195 1.00 97.31 385 GLN A O 1
ATOM 3033 N N . VAL A 1 386 ? 1.468 22.241 11.865 1.00 97.75 386 VAL A N 1
ATOM 3034 C CA . VAL A 1 386 ? 0.213 21.713 11.327 1.00 97.75 386 VAL A CA 1
ATOM 3035 C C . VAL A 1 386 ? 0.152 21.917 9.825 1.00 97.75 386 VAL A C 1
ATOM 3037 O O . VAL A 1 386 ? 0.354 23.017 9.310 1.00 97.75 386 VAL A O 1
ATOM 3040 N N . LEU A 1 387 ? -0.145 20.833 9.126 1.00 96.88 387 LEU A N 1
ATOM 3041 C CA . LEU A 1 387 ? -0.417 20.809 7.706 1.00 96.88 387 LEU A CA 1
ATOM 3042 C C . LEU A 1 387 ? -1.918 20.605 7.509 1.00 96.88 387 LEU A C 1
ATOM 3044 O O . LEU A 1 387 ? -2.452 19.530 7.790 1.00 96.88 387 LEU A O 1
ATOM 3048 N N . SER A 1 388 ? -2.582 21.648 7.017 1.00 95.38 388 SER A N 1
ATOM 3049 C CA . SER A 1 388 ? -3.973 21.589 6.544 1.00 95.38 388 SER A CA 1
ATOM 3050 C C . SER A 1 388 ? -4.074 21.129 5.089 1.00 95.38 388 SER A C 1
ATOM 3052 O O . SER A 1 388 ? -5.153 20.762 4.640 1.00 95.38 388 SER A O 1
ATOM 3054 N N . ASP A 1 389 ? -2.942 21.106 4.384 1.00 92.12 389 ASP A N 1
ATOM 3055 C CA . ASP A 1 389 ? -2.796 20.672 3.001 1.00 92.12 389 ASP A CA 1
ATOM 3056 C C . ASP A 1 389 ? -1.624 19.697 2.872 1.00 92.12 389 ASP A C 1
ATOM 3058 O O . ASP A 1 389 ? -0.657 19.734 3.636 1.00 92.12 389 ASP A O 1
ATOM 3062 N N . TYR A 1 390 ? -1.697 18.827 1.869 1.00 91.25 390 TYR A N 1
ATOM 3063 C CA . TYR A 1 390 ? -0.633 17.873 1.567 1.00 91.25 390 TYR A CA 1
ATOM 3064 C C . TYR A 1 390 ? 0.669 18.543 1.112 1.00 91.25 390 TYR A C 1
ATOM 3066 O O . TYR A 1 390 ? 0.651 19.542 0.392 1.00 91.25 390 TYR A O 1
ATOM 3074 N N . ASP A 1 391 ? 1.798 17.911 1.438 1.00 90.44 391 ASP A N 1
ATOM 3075 C CA . ASP A 1 391 ? 3.129 18.299 0.964 1.00 90.44 391 ASP A CA 1
ATOM 3076 C C . ASP A 1 391 ? 3.721 17.241 0.001 1.00 90.44 391 ASP A C 1
ATOM 3078 O O . ASP A 1 391 ? 3.045 16.311 -0.440 1.00 90.44 391 ASP A O 1
ATOM 3082 N N . ASN A 1 392 ? 4.997 17.385 -0.375 1.00 89.94 392 ASN A N 1
ATOM 3083 C CA . ASN A 1 392 ? 5.669 16.453 -1.295 1.00 89.94 392 ASN A CA 1
ATOM 3084 C C . ASN A 1 392 ? 5.908 15.041 -0.715 1.00 89.94 392 ASN A C 1
ATOM 3086 O O . ASN A 1 392 ? 6.259 14.119 -1.456 1.00 89.94 392 ASN A O 1
ATOM 3090 N N . TYR A 1 393 ? 5.764 14.870 0.598 1.00 90.56 393 TYR A N 1
ATOM 3091 C CA . TYR A 1 393 ? 6.109 13.654 1.334 1.00 90.56 393 TYR A CA 1
ATOM 3092 C C . TYR A 1 393 ? 4.899 13.025 2.026 1.00 90.56 393 TYR A C 1
ATOM 3094 O O . TYR A 1 393 ? 4.845 11.804 2.135 1.00 90.56 393 TYR A O 1
ATOM 3102 N N . TYR A 1 394 ? 3.920 13.832 2.426 1.00 91.25 394 TYR A N 1
ATOM 3103 C CA . TYR A 1 394 ? 2.643 13.421 2.980 1.00 91.25 394 TYR A CA 1
ATOM 3104 C C . TYR A 1 394 ? 1.514 13.910 2.078 1.00 91.25 394 TYR A C 1
ATOM 3106 O O . TYR A 1 394 ? 1.112 15.074 2.106 1.00 91.25 394 TYR A O 1
ATOM 3114 N N . TYR A 1 395 ? 1.029 12.999 1.242 1.00 86.75 395 TYR A N 1
ATOM 3115 C CA . TYR A 1 395 ? -0.040 13.235 0.285 1.00 86.75 395 TYR A CA 1
ATOM 3116 C C . TYR A 1 395 ? -0.828 11.951 0.066 1.00 86.75 395 TYR A C 1
ATOM 3118 O O . TYR A 1 395 ? -0.301 10.846 0.194 1.00 86.75 395 TYR A O 1
ATOM 3126 N N . SER A 1 396 ? -2.098 12.097 -0.293 1.00 80.69 396 SER A N 1
ATOM 3127 C CA . SER A 1 396 ? -2.915 10.977 -0.737 1.00 80.69 396 SER A CA 1
ATOM 3128 C C . SER A 1 396 ? -2.916 10.885 -2.260 1.00 80.69 396 SER A C 1
ATOM 3130 O O . SER A 1 396 ? -3.033 11.897 -2.956 1.00 80.69 396 SER A O 1
ATOM 3132 N N . ARG A 1 397 ? -2.806 9.661 -2.783 1.00 69.69 397 ARG A N 1
ATOM 3133 C CA . ARG A 1 397 ? -3.191 9.351 -4.161 1.00 69.69 397 ARG A CA 1
ATOM 3134 C C . ARG A 1 397 ? -4.600 8.780 -4.127 1.00 69.69 397 ARG A C 1
ATOM 3136 O O . ARG A 1 397 ? -4.857 7.874 -3.339 1.00 69.69 397 ARG A O 1
ATOM 3143 N N . THR A 1 398 ? -5.475 9.251 -5.010 1.00 63.34 398 THR A N 1
ATOM 3144 C CA . THR A 1 398 ? -6.728 8.548 -5.294 1.00 63.34 398 THR A CA 1
ATOM 3145 C C . THR A 1 398 ? -6.363 7.157 -5.808 1.00 63.34 398 THR A C 1
ATOM 3147 O O . THR A 1 398 ? -5.863 7.002 -6.919 1.00 63.34 398 THR A O 1
ATOM 3150 N N . SER A 1 399 ? -6.524 6.151 -4.959 1.00 63.50 399 SER A N 1
ATOM 3151 C CA . SER A 1 399 ? -6.217 4.752 -5.237 1.00 63.50 399 SER A CA 1
ATOM 3152 C C . SER A 1 399 ? -7.442 3.944 -4.875 1.00 63.50 399 SER A C 1
ATOM 3154 O O . SER A 1 399 ? -8.067 4.228 -3.869 1.00 63.50 399 SER A O 1
ATOM 3156 N N . ARG A 1 400 ? -7.776 2.899 -5.629 1.00 57.09 400 ARG A N 1
ATOM 3157 C CA . ARG A 1 400 ? -8.855 2.000 -5.196 1.00 57.09 400 ARG A CA 1
ATOM 3158 C C . ARG A 1 400 ? -8.526 1.334 -3.853 1.00 57.09 400 ARG A C 1
ATOM 3160 O O . ARG A 1 400 ? -9.416 1.044 -3.077 1.00 57.09 400 ARG A O 1
ATOM 3167 N N . VAL A 1 401 ? -7.240 1.133 -3.557 1.00 59.47 401 VAL A N 1
ATOM 3168 C CA . VAL A 1 401 ? -6.777 0.200 -2.518 1.00 59.47 401 VAL A CA 1
ATOM 3169 C C . VAL A 1 401 ? -6.561 0.844 -1.145 1.00 59.47 401 VAL A C 1
ATOM 3171 O O . VAL A 1 401 ? -6.568 0.135 -0.143 1.00 59.47 401 VAL A O 1
ATOM 3174 N N . ALA A 1 402 ? -6.358 2.162 -1.062 1.00 64.12 402 ALA A N 1
ATOM 3175 C CA . ALA A 1 402 ? -6.007 2.823 0.196 1.00 64.12 402 ALA A CA 1
ATOM 3176 C C . ALA A 1 402 ? -6.823 4.104 0.414 1.00 64.12 402 ALA A C 1
ATOM 3178 O O . ALA A 1 402 ? -6.902 4.908 -0.518 1.00 64.12 402 ALA A O 1
ATOM 3179 N N . PRO A 1 403 ? -7.366 4.324 1.629 1.00 68.19 403 PRO A N 1
ATOM 3180 C CA . PRO A 1 403 ? -8.149 5.509 1.940 1.00 68.19 403 PRO A CA 1
ATOM 3181 C C . PRO A 1 403 ? -7.310 6.785 1.856 1.00 68.19 403 PRO A C 1
ATOM 3183 O O . PRO A 1 403 ? -6.075 6.772 1.922 1.00 68.19 403 PRO A O 1
ATOM 3186 N N . THR A 1 404 ? -8.004 7.914 1.745 1.00 78.56 404 THR A N 1
ATOM 3187 C CA . THR A 1 404 ? -7.376 9.232 1.732 1.00 78.56 404 THR A CA 1
ATOM 3188 C C . THR A 1 404 ? -6.582 9.470 3.018 1.00 78.56 404 THR A C 1
ATOM 3190 O O . THR A 1 404 ? -7.092 9.267 4.117 1.00 78.56 404 THR A O 1
ATOM 3193 N N . ALA A 1 405 ? -5.326 9.903 2.887 1.00 86.44 405 ALA A N 1
ATOM 3194 C CA . ALA A 1 405 ? -4.481 10.224 4.035 1.00 86.44 405 ALA A CA 1
ATOM 3195 C C . ALA A 1 405 ? -5.112 11.392 4.825 1.00 86.44 405 ALA A C 1
ATOM 3197 O O . ALA A 1 405 ? -5.433 12.410 4.204 1.00 86.44 405 ALA A O 1
ATOM 3198 N N . PRO A 1 406 ? -5.318 11.277 6.147 1.00 89.12 406 PRO A N 1
ATOM 3199 C CA . PRO A 1 406 ? -6.095 12.256 6.908 1.00 89.12 406 PRO A CA 1
ATOM 3200 C C . PRO A 1 406 ? -5.420 13.632 6.974 1.00 89.12 406 PRO A C 1
ATOM 3202 O O . PRO A 1 406 ? -4.200 13.738 6.842 1.00 89.12 406 PRO A O 1
ATOM 3205 N N . LEU A 1 407 ? -6.230 14.673 7.188 1.00 91.50 407 LEU A N 1
ATOM 3206 C CA . LEU A 1 407 ? -5.831 16.058 7.458 1.00 91.50 407 LEU A CA 1
ATOM 3207 C C . LEU A 1 407 ? -6.793 16.677 8.507 1.00 91.50 407 LEU A C 1
ATOM 3209 O O . LEU A 1 407 ? -7.979 16.317 8.541 1.00 91.50 407 LEU A O 1
ATOM 3213 N N . PRO A 1 408 ? -6.345 17.642 9.331 1.00 95.81 408 PRO A N 1
ATOM 3214 C CA . PRO A 1 408 ? -4.982 18.169 9.400 1.00 95.81 408 PRO A CA 1
ATOM 3215 C C . PRO A 1 408 ? -4.024 17.224 10.141 1.00 95.81 408 PRO A C 1
ATOM 3217 O O . PRO A 1 408 ? -4.431 16.478 11.031 1.00 95.81 408 PRO A O 1
ATOM 3220 N N . VAL A 1 409 ? -2.738 17.281 9.791 1.00 96.69 409 VAL A N 1
ATOM 3221 C CA . VAL A 1 409 ? -1.684 16.506 10.470 1.00 96.69 409 VAL A CA 1
ATOM 3222 C C . VAL A 1 409 ? -0.632 17.407 11.088 1.00 96.69 409 VAL A C 1
ATOM 3224 O O . VAL A 1 409 ? -0.268 18.427 10.512 1.00 96.69 409 VAL A O 1
ATOM 3227 N N . LEU A 1 410 ? -0.078 17.000 12.224 1.00 97.44 410 LEU A N 1
ATOM 3228 C CA . LEU A 1 410 ? 1.111 17.614 12.794 1.00 97.44 410 LEU A CA 1
ATOM 3229 C C . LEU A 1 410 ? 2.358 16.945 12.219 1.00 97.44 410 LEU A C 1
ATOM 3231 O O . LEU A 1 410 ? 2.597 15.758 12.450 1.00 97.44 410 LEU A O 1
ATOM 3235 N N . ARG A 1 411 ? 3.173 17.715 11.495 1.00 97.44 411 ARG A N 1
ATOM 3236 C CA . ARG A 1 411 ? 4.504 17.297 11.056 1.00 97.44 411 ARG A CA 1
ATOM 3237 C C . ARG A 1 411 ? 5.540 17.705 12.097 1.00 97.44 411 ARG A C 1
ATOM 3239 O O . ARG A 1 411 ? 5.775 18.897 12.282 1.00 97.44 411 ARG A O 1
ATOM 3246 N N . VAL A 1 412 ? 6.199 16.725 12.710 1.00 96.81 412 VAL A N 1
ATOM 3247 C CA . VAL A 1 412 ? 7.262 16.924 13.707 1.00 96.81 412 VAL A CA 1
ATOM 3248 C C . VAL A 1 412 ? 8.599 16.442 13.154 1.00 96.81 412 VAL A C 1
ATOM 3250 O O . VAL A 1 412 ? 8.681 15.329 12.640 1.00 96.81 412 VAL A O 1
ATOM 3253 N N . GLN A 1 413 ? 9.640 17.268 13.238 1.00 96.38 413 GLN A N 1
ATOM 3254 C CA . GLN A 1 413 ? 10.969 16.997 12.682 1.00 96.38 413 GLN A CA 1
ATOM 3255 C C . GLN A 1 413 ? 12.028 16.925 13.782 1.00 96.38 413 GLN A C 1
ATOM 3257 O O . GLN A 1 413 ? 12.033 17.774 14.671 1.00 96.38 413 GLN A O 1
ATOM 3262 N N . PHE A 1 414 ? 12.947 15.966 13.672 1.00 96.25 414 PHE A N 1
ATOM 3263 C CA . PHE A 1 414 ? 14.043 15.746 14.620 1.00 96.25 414 PHE A CA 1
ATOM 3264 C C . PHE A 1 414 ? 15.426 15.903 13.972 1.00 96.25 414 PHE A C 1
ATOM 3266 O O . PHE A 1 414 ? 15.579 15.748 12.755 1.00 96.25 414 PHE A O 1
ATOM 3273 N N . ASP A 1 415 ? 16.429 16.210 14.799 1.00 95.69 415 ASP A N 1
ATOM 3274 C CA . ASP A 1 415 ? 17.846 16.371 14.428 1.00 95.69 415 ASP A CA 1
ATOM 3275 C C . ASP A 1 415 ? 18.656 15.066 14.408 1.00 95.69 415 ASP A C 1
ATOM 3277 O O . ASP A 1 415 ? 19.874 15.098 14.210 1.00 95.69 415 ASP A O 1
ATOM 3281 N N . ASP A 1 416 ? 17.990 13.916 14.552 1.00 93.88 416 ASP A N 1
ATOM 3282 C CA . ASP A 1 416 ? 18.641 12.613 14.512 1.00 93.88 416 ASP A CA 1
ATOM 3283 C C . ASP A 1 416 ? 19.405 12.408 13.183 1.00 93.88 416 ASP A C 1
ATOM 3285 O O . ASP A 1 416 ? 19.070 13.022 12.163 1.00 93.88 416 ASP A O 1
ATOM 3289 N N . PRO A 1 417 ? 20.409 11.513 13.118 1.00 91.81 417 PRO A N 1
ATOM 3290 C CA . PRO A 1 417 ? 21.222 11.323 11.910 1.00 91.81 417 PRO A CA 1
ATOM 3291 C C . PRO A 1 417 ? 20.421 11.018 10.631 1.00 91.81 417 PRO A C 1
ATOM 3293 O O . PRO A 1 417 ? 20.894 11.274 9.513 1.00 91.81 417 PRO A O 1
ATOM 3296 N N . MET A 1 418 ? 19.216 10.452 10.778 1.00 91.44 418 MET A N 1
ATOM 3297 C CA . MET A 1 418 ? 18.307 10.141 9.680 1.00 91.44 418 MET A CA 1
ATOM 3298 C C . MET A 1 418 ? 17.311 11.267 9.369 1.00 91.44 418 MET A C 1
ATOM 3300 O O . MET A 1 418 ? 16.578 11.144 8.382 1.00 91.44 418 MET A O 1
ATOM 3304 N N . GLN A 1 419 ? 17.327 12.378 10.113 1.00 94.00 419 GLN A N 1
ATOM 3305 C CA . GLN A 1 419 ? 16.435 13.531 9.972 1.00 94.00 419 GLN A CA 1
ATOM 3306 C C . GLN A 1 419 ? 14.973 13.079 9.891 1.00 94.00 419 GLN A C 1
ATOM 3308 O O . GLN A 1 419 ? 14.305 13.257 8.859 1.00 94.00 419 GLN A O 1
ATOM 3313 N N . THR A 1 420 ? 14.527 12.384 10.934 1.00 93.88 420 THR A N 1
ATOM 3314 C CA . THR A 1 420 ? 13.231 11.719 11.010 1.00 93.88 420 THR A CA 1
ATOM 3315 C C . THR A 1 420 ? 12.114 12.745 11.130 1.00 93.88 420 THR A C 1
ATOM 3317 O O . THR A 1 420 ? 12.175 13.680 11.928 1.00 93.88 420 THR A O 1
ATOM 3320 N N . TRP A 1 421 ? 11.081 12.564 10.313 1.00 94.62 421 TRP A N 1
ATOM 3321 C CA . TRP A 1 421 ? 9.846 13.332 10.326 1.00 94.62 421 TRP A CA 1
ATOM 3322 C C . TRP A 1 421 ? 8.685 12.404 10.667 1.00 94.62 421 TRP A C 1
ATOM 3324 O O . TRP A 1 421 ? 8.518 11.358 10.034 1.00 94.62 421 TRP A O 1
ATOM 3334 N N . TYR A 1 422 ? 7.865 12.811 11.623 1.00 94.81 422 TYR A N 1
ATOM 3335 C CA . TYR A 1 422 ? 6.610 12.158 11.964 1.00 94.81 422 TYR A CA 1
ATOM 3336 C C . TYR A 1 422 ? 5.437 12.998 11.498 1.00 94.81 422 TYR A C 1
ATOM 3338 O O . TYR A 1 422 ? 5.475 14.221 11.595 1.00 94.81 422 TYR A O 1
ATOM 3346 N N . TYR A 1 423 ? 4.395 12.327 11.026 1.00 95.19 423 TYR A N 1
ATOM 3347 C CA . TYR A 1 423 ? 3.111 12.920 10.696 1.00 95.19 423 TYR A CA 1
ATOM 3348 C C . TYR A 1 423 ? 2.063 12.250 11.576 1.00 95.19 423 TYR A C 1
ATOM 3350 O O . TYR A 1 423 ? 1.842 11.039 11.468 1.00 95.19 423 TYR A O 1
ATOM 3358 N N . ALA A 1 424 ? 1.457 13.029 12.465 1.00 95.44 424 ALA A N 1
ATOM 3359 C CA . ALA A 1 424 ? 0.407 12.579 13.367 1.00 95.44 424 ALA A CA 1
ATOM 3360 C C . ALA A 1 424 ? -0.930 13.204 12.963 1.00 95.44 424 ALA A C 1
ATOM 3362 O O . ALA A 1 424 ? -1.008 14.417 12.781 1.00 95.44 424 ALA A O 1
ATOM 3363 N N . ASP A 1 425 ? -1.970 12.389 12.812 1.00 93.81 425 ASP A N 1
ATOM 3364 C CA . ASP A 1 425 ? -3.328 12.877 12.579 1.00 93.81 425 ASP A CA 1
ATOM 3365 C C . ASP A 1 425 ? -3.858 13.561 13.836 1.00 93.81 425 ASP A C 1
ATOM 3367 O O . ASP A 1 425 ? -3.918 12.948 14.900 1.00 93.81 425 ASP A O 1
ATOM 3371 N N . LEU A 1 426 ? -4.256 14.826 13.713 1.00 94.75 426 LEU A N 1
ATOM 3372 C CA . LEU A 1 426 ? -4.787 15.591 14.836 1.00 94.75 426 LEU A CA 1
ATOM 3373 C C . LEU A 1 426 ? -6.234 15.219 15.173 1.00 94.75 426 LEU A C 1
ATOM 3375 O O . LEU A 1 426 ? -6.688 15.528 16.269 1.00 94.75 426 LEU A O 1
ATOM 3379 N N . ARG A 1 427 ? -6.971 14.555 14.274 1.00 92.00 427 ARG A N 1
ATOM 3380 C CA . ARG A 1 427 ? -8.330 14.067 14.563 1.00 92.00 427 ARG A CA 1
ATOM 3381 C C . ARG A 1 427 ? -8.298 12.727 15.285 1.00 92.00 427 ARG A C 1
ATOM 3383 O O . ARG A 1 427 ? -9.006 12.547 16.267 1.00 92.00 427 ARG A O 1
ATOM 3390 N N . GLY A 1 428 ? -7.482 11.797 14.794 1.00 89.00 428 GLY A N 1
ATOM 3391 C CA . GLY A 1 428 ? -7.327 10.457 15.354 1.00 89.00 428 GLY A CA 1
ATOM 3392 C C . GLY A 1 428 ? -6.307 10.342 16.489 1.00 89.00 428 GLY A C 1
ATOM 3393 O O . GLY A 1 428 ? -6.348 9.363 17.229 1.00 89.00 428 GLY A O 1
ATOM 3394 N N . GLY A 1 429 ? -5.386 11.305 16.606 1.00 89.94 429 GLY A N 1
ATOM 3395 C CA . GLY A 1 429 ? -4.254 11.287 17.538 1.00 89.94 429 GLY A CA 1
ATOM 3396 C C . GLY A 1 429 ? -3.264 10.147 17.280 1.00 89.94 429 GLY A C 1
ATOM 3397 O O . GLY A 1 429 ? -2.586 9.682 18.194 1.00 89.94 429 GLY A O 1
ATOM 3398 N N . GLU A 1 430 ? -3.184 9.666 16.037 1.00 89.62 430 GLU A N 1
ATOM 3399 C CA . GLU A 1 430 ? -2.365 8.516 15.654 1.00 89.62 430 GLU A CA 1
ATOM 3400 C C . GLU A 1 430 ? -1.239 8.897 14.693 1.00 89.62 430 GLU A C 1
ATOM 3402 O O . GLU A 1 430 ? -1.361 9.815 13.881 1.00 89.62 430 GLU A O 1
ATOM 3407 N N . LEU A 1 431 ? -0.125 8.164 14.760 1.00 91.31 431 LEU A N 1
ATOM 3408 C CA . LEU A 1 431 ? 0.947 8.313 13.785 1.00 91.31 431 LEU A CA 1
ATOM 3409 C C . LEU A 1 431 ? 0.507 7.693 12.458 1.00 91.31 431 LEU A C 1
ATOM 3411 O O . LEU A 1 431 ? 0.360 6.472 12.352 1.00 91.31 431 LEU A O 1
ATOM 3415 N N . VAL A 1 432 ? 0.369 8.532 11.437 1.00 90.75 432 VAL A N 1
ATOM 3416 C CA . VAL A 1 432 ? -0.106 8.123 10.110 1.00 90.75 432 VAL A CA 1
ATOM 3417 C C . VAL A 1 432 ? 1.024 7.922 9.113 1.00 90.75 432 VAL A C 1
ATOM 3419 O O . VAL A 1 432 ? 0.899 7.102 8.206 1.00 90.75 432 VAL A O 1
ATOM 3422 N N . TYR A 1 433 ? 2.151 8.615 9.287 1.00 90.75 433 TYR A N 1
ATOM 3423 C CA . TYR A 1 433 ? 3.310 8.441 8.419 1.00 90.75 433 TYR A CA 1
ATOM 3424 C C . TYR A 1 433 ? 4.623 8.801 9.120 1.00 90.75 433 TYR A C 1
ATOM 3426 O O . TYR A 1 433 ? 4.683 9.693 9.966 1.00 90.75 433 TYR A O 1
ATOM 3434 N N . GLN A 1 434 ? 5.693 8.105 8.741 1.00 91.12 434 GLN A N 1
ATOM 3435 C CA . GLN A 1 434 ? 7.058 8.380 9.171 1.00 91.12 434 GLN A CA 1
ATOM 3436 C C . GLN A 1 434 ? 7.947 8.469 7.934 1.00 91.12 434 GLN A C 1
ATOM 3438 O O . GLN A 1 434 ? 7.920 7.591 7.076 1.00 91.12 434 GLN A O 1
ATOM 3443 N N . SER A 1 435 ? 8.777 9.507 7.868 1.00 91.06 435 SER A N 1
ATOM 3444 C CA . SER A 1 435 ? 9.741 9.702 6.790 1.00 91.06 435 SER A CA 1
ATOM 3445 C C . SER A 1 435 ? 11.135 9.940 7.354 1.00 91.06 435 SER A C 1
ATOM 3447 O O . SER A 1 435 ? 11.307 10.671 8.319 1.00 91.06 435 SER A O 1
ATOM 3449 N N . HIS A 1 436 ? 12.155 9.406 6.693 1.00 91.38 436 HIS A N 1
ATOM 3450 C CA . HIS A 1 436 ? 13.563 9.687 6.991 1.00 91.38 436 HIS A CA 1
ATOM 3451 C C . HIS A 1 436 ? 14.309 10.103 5.719 1.00 91.38 436 HIS A C 1
ATOM 3453 O O . HIS A 1 436 ? 13.757 10.032 4.621 1.00 91.38 436 HIS A O 1
ATOM 3459 N N . ARG A 1 437 ? 15.567 10.539 5.840 1.00 92.06 437 ARG A N 1
ATOM 3460 C CA . ARG A 1 437 ? 16.368 11.083 4.728 1.00 92.06 437 ARG A CA 1
ATOM 3461 C C . ARG A 1 437 ? 16.452 10.166 3.505 1.00 92.06 437 ARG A C 1
ATOM 3463 O O . ARG A 1 437 ? 16.331 10.649 2.383 1.00 92.06 437 ARG A O 1
ATOM 3470 N N . TRP A 1 438 ? 16.631 8.861 3.713 1.00 89.44 438 TRP A N 1
ATOM 3471 C CA . TRP A 1 438 ? 16.747 7.892 2.621 1.00 89.44 438 TRP A CA 1
ATOM 3472 C C . TRP A 1 438 ? 15.386 7.582 2.003 1.00 89.44 438 TRP A C 1
ATOM 3474 O O . TRP A 1 438 ? 15.293 7.576 0.783 1.00 89.44 438 TRP A O 1
ATOM 3484 N N . GLY A 1 439 ? 14.322 7.482 2.808 1.00 88.75 439 GLY A N 1
ATOM 3485 C CA . GLY A 1 439 ? 12.952 7.389 2.296 1.00 88.75 439 GLY A CA 1
ATOM 3486 C C . GLY A 1 439 ? 12.531 8.629 1.493 1.00 88.75 439 GLY A C 1
ATOM 3487 O O . GLY A 1 439 ? 11.877 8.513 0.460 1.00 88.75 439 GLY A O 1
ATOM 3488 N N . ARG A 1 440 ? 12.977 9.834 1.885 1.00 92.06 440 ARG A N 1
ATOM 3489 C CA . ARG A 1 440 ? 12.770 11.059 1.087 1.00 92.06 440 ARG A CA 1
ATOM 3490 C C . ARG A 1 440 ? 13.521 11.012 -0.243 1.00 92.06 440 ARG A C 1
ATOM 3492 O O . ARG A 1 440 ? 12.982 11.455 -1.253 1.00 92.06 440 ARG A O 1
ATOM 3499 N N . LEU A 1 441 ? 14.743 10.479 -0.265 1.00 91.81 441 LEU A N 1
ATOM 3500 C CA . LEU A 1 441 ? 15.492 10.291 -1.509 1.00 91.81 441 LEU A CA 1
ATOM 3501 C C . LEU A 1 441 ? 14.814 9.250 -2.410 1.00 91.81 441 LEU A C 1
ATOM 3503 O O . LEU A 1 441 ? 14.602 9.510 -3.591 1.00 91.81 441 LEU A O 1
ATOM 3507 N N . GLU A 1 442 ? 14.420 8.109 -1.850 1.00 88.88 442 GLU A N 1
ATOM 3508 C CA . GLU A 1 442 ? 13.689 7.051 -2.545 1.00 88.88 442 GLU A CA 1
ATOM 3509 C C . GLU A 1 442 ? 12.362 7.558 -3.122 1.00 88.88 442 GLU A C 1
ATOM 3511 O O . GLU A 1 442 ? 12.043 7.277 -4.275 1.00 88.88 442 GLU A O 1
ATOM 3516 N N . ARG A 1 443 ? 11.621 8.399 -2.387 1.00 90.00 443 ARG A N 1
ATOM 3517 C CA . ARG A 1 443 ? 10.407 9.058 -2.891 1.00 90.00 443 ARG A CA 1
ATOM 3518 C C . ARG A 1 443 ? 10.660 9.797 -4.204 1.00 90.00 443 ARG A C 1
ATOM 3520 O O . ARG A 1 443 ? 9.811 9.750 -5.093 1.00 90.00 443 ARG A O 1
ATOM 3527 N N . TRP A 1 444 ? 11.785 10.487 -4.350 1.00 92.94 444 TRP A N 1
ATOM 3528 C CA . TRP A 1 444 ? 12.106 11.184 -5.595 1.00 92.94 444 TRP A CA 1
ATOM 3529 C C . TRP A 1 444 ? 12.667 10.238 -6.652 1.00 92.94 444 TRP A C 1
ATOM 3531 O O . TRP A 1 444 ? 12.214 10.279 -7.795 1.00 92.94 444 TRP A O 1
ATOM 3541 N N . LEU A 1 445 ? 13.595 9.359 -6.269 1.00 91.75 445 LEU A N 1
ATOM 3542 C CA . LEU A 1 445 ? 14.229 8.417 -7.187 1.00 91.75 445 LEU A CA 1
ATOM 3543 C C . LEU A 1 445 ? 13.244 7.413 -7.772 1.00 91.75 445 LEU A C 1
ATOM 3545 O O . LEU A 1 445 ? 13.406 7.060 -8.928 1.00 91.75 445 LEU A O 1
ATOM 3549 N N . TYR A 1 446 ? 12.234 6.982 -7.021 1.00 89.25 446 TYR A N 1
ATOM 3550 C CA . TYR A 1 446 ? 11.213 6.056 -7.492 1.00 89.25 446 TYR A CA 1
ATOM 3551 C C . TYR A 1 446 ? 9.921 6.781 -7.861 1.00 89.25 446 TYR A C 1
ATOM 3553 O O . TYR A 1 446 ? 9.654 6.970 -9.041 1.00 89.25 446 TYR A O 1
ATOM 3561 N N . ASN A 1 447 ? 9.128 7.261 -6.900 1.00 87.75 447 ASN A N 1
ATOM 3562 C CA . ASN A 1 447 ? 7.822 7.850 -7.230 1.00 87.75 447 ASN A CA 1
ATOM 3563 C C . ASN A 1 447 ? 7.945 9.085 -8.146 1.00 87.75 447 ASN A C 1
ATOM 3565 O O . ASN A 1 447 ? 7.156 9.244 -9.073 1.00 87.75 447 ASN A O 1
ATOM 3569 N N . GLY A 1 448 ? 8.953 9.935 -7.927 1.00 91.12 448 GLY A N 1
ATOM 3570 C CA . GLY A 1 448 ? 9.215 11.092 -8.786 1.00 91.12 448 GLY A CA 1
ATOM 3571 C C . GLY A 1 448 ? 9.631 10.682 -10.200 1.00 91.12 448 GLY A C 1
ATOM 3572 O O . GLY A 1 448 ? 8.978 11.053 -11.165 1.00 91.12 448 GLY A O 1
ATOM 3573 N N . LEU A 1 449 ? 10.699 9.898 -10.346 1.00 92.69 449 LEU A N 1
ATOM 3574 C CA . LEU A 1 449 ? 11.257 9.566 -11.663 1.00 92.69 449 LEU A CA 1
ATOM 3575 C C . LEU A 1 449 ? 10.493 8.467 -12.419 1.00 92.69 449 LEU A C 1
ATOM 3577 O O . LEU A 1 449 ? 10.339 8.566 -13.635 1.00 92.69 449 LEU A O 1
ATOM 3581 N N . HIS A 1 450 ? 10.034 7.428 -11.724 1.00 92.81 450 HIS A N 1
ATOM 3582 C CA . HIS A 1 450 ? 9.359 6.266 -12.308 1.00 92.81 450 HIS A CA 1
ATOM 3583 C C . HIS A 1 450 ? 7.879 6.540 -12.574 1.00 92.81 450 HIS A C 1
ATOM 3585 O O . HIS A 1 450 ? 7.376 6.256 -13.656 1.00 92.81 450 HIS A O 1
ATOM 3591 N N . SER A 1 451 ? 7.179 7.115 -11.591 1.00 88.31 451 SER A N 1
ATOM 3592 C CA . SER A 1 451 ? 5.741 7.401 -11.690 1.00 88.31 451 SER A CA 1
ATOM 3593 C C . SER A 1 451 ? 5.438 8.834 -12.128 1.00 88.31 451 SER A C 1
ATOM 3595 O O . SER A 1 451 ? 4.268 9.187 -12.234 1.00 88.31 451 SER A O 1
ATOM 3597 N N . LEU A 1 452 ? 6.451 9.679 -12.360 1.00 90.25 452 LEU A N 1
ATOM 3598 C CA . LEU A 1 452 ? 6.270 11.113 -12.642 1.00 90.25 452 LEU A CA 1
ATOM 3599 C C . LEU A 1 452 ? 5.386 11.803 -11.595 1.00 90.25 452 LEU A C 1
ATOM 3601 O O . LEU A 1 452 ? 4.573 12.675 -11.915 1.00 90.25 452 LEU A O 1
ATOM 3605 N N . ASP A 1 453 ? 5.515 11.373 -10.340 1.00 85.75 453 ASP A N 1
ATOM 3606 C CA . ASP A 1 453 ? 4.711 11.872 -9.237 1.00 85.75 453 ASP A CA 1
ATOM 3607 C C . ASP A 1 453 ? 5.358 13.116 -8.629 1.00 85.75 453 ASP A C 1
ATOM 3609 O O . ASP A 1 453 ? 6.069 13.065 -7.616 1.00 85.75 453 ASP A O 1
ATOM 3613 N N . PHE A 1 454 ? 5.110 14.238 -9.294 1.00 87.06 454 PHE A N 1
ATOM 3614 C CA . PHE A 1 454 ? 5.437 15.574 -8.824 1.00 87.06 454 PHE A CA 1
ATOM 3615 C C . PHE A 1 454 ? 4.153 16.272 -8.376 1.00 87.06 454 PHE A C 1
ATOM 3617 O O . PHE A 1 454 ? 3.178 16.303 -9.131 1.00 87.06 454 PHE A O 1
ATOM 3624 N N . GLY A 1 455 ? 4.156 16.872 -7.180 1.00 78.06 455 GLY A N 1
ATOM 3625 C CA . GLY A 1 455 ? 2.949 17.437 -6.560 1.00 78.06 455 GLY A CA 1
ATOM 3626 C C . GLY A 1 455 ? 2.196 18.452 -7.432 1.00 78.06 455 GLY A C 1
ATOM 3627 O O . GLY A 1 455 ? 0.969 18.458 -7.437 1.00 78.06 455 GLY A O 1
ATOM 3628 N N . PHE A 1 456 ? 2.914 19.245 -8.235 1.00 79.75 456 PHE A N 1
ATOM 3629 C CA . PHE A 1 456 ? 2.327 20.236 -9.149 1.00 79.75 456 PHE A CA 1
ATOM 3630 C C . PHE A 1 456 ? 1.713 19.639 -10.429 1.00 79.75 456 PHE A C 1
ATOM 3632 O O . PHE A 1 456 ? 0.974 20.325 -11.129 1.00 79.75 456 PHE A O 1
ATOM 3639 N N . TRP A 1 457 ? 2.049 18.394 -10.780 1.00 80.12 457 TRP A N 1
ATOM 3640 C CA . TRP A 1 457 ? 1.708 17.802 -12.080 1.00 80.12 457 TRP A CA 1
ATOM 3641 C C . TRP A 1 457 ? 0.770 16.605 -11.964 1.00 80.12 457 TRP A C 1
ATOM 3643 O O . TRP A 1 457 ? -0.122 16.435 -12.788 1.00 80.12 457 TRP A O 1
ATOM 3653 N N . TYR A 1 458 ? 0.941 15.779 -10.931 1.00 75.19 458 TYR A N 1
ATOM 3654 C CA . TYR A 1 458 ? 0.221 14.512 -10.803 1.00 75.19 458 TYR A CA 1
ATOM 3655 C C . TYR A 1 458 ? -1.304 14.680 -10.727 1.00 75.19 458 TYR A C 1
ATOM 3657 O O . TYR A 1 458 ? -2.052 13.886 -11.302 1.00 75.19 458 TYR A O 1
ATOM 3665 N N . ARG A 1 459 ? -1.773 15.737 -10.051 1.00 76.25 459 ARG A N 1
ATOM 3666 C CA . ARG A 1 459 ? -3.208 16.041 -9.914 1.00 76.25 459 ARG A CA 1
ATOM 3667 C C . ARG A 1 459 ? -3.820 16.644 -11.184 1.00 76.25 459 ARG A C 1
ATOM 3669 O O . ARG A 1 459 ? -5.039 16.712 -11.295 1.00 76.25 459 ARG A O 1
ATOM 3676 N N . SER A 1 460 ? -3.001 17.038 -12.158 1.00 84.12 460 SER A N 1
ATOM 3677 C CA . SER A 1 460 ? -3.431 17.716 -13.384 1.00 84.12 460 SER A CA 1
ATOM 3678 C C . SER A 1 460 ? -3.870 16.712 -14.452 1.00 84.12 460 SER A C 1
ATOM 3680 O O . SER A 1 460 ? -3.226 16.554 -15.490 1.00 84.12 460 SER A O 1
ATOM 3682 N N . ARG A 1 461 ? -4.966 15.992 -14.207 1.00 85.56 461 ARG A N 1
ATOM 3683 C CA . ARG A 1 461 ? -5.574 15.083 -15.193 1.00 85.56 461 ARG A CA 1
ATOM 3684 C C . ARG A 1 461 ? -6.410 15.901 -16.199 1.00 85.56 461 ARG A C 1
ATOM 3686 O O . ARG A 1 461 ? -7.146 16.780 -15.759 1.00 85.56 461 ARG A O 1
ATOM 3693 N N . PRO A 1 462 ? -6.300 15.671 -17.527 1.00 91.25 462 PRO A N 1
ATOM 3694 C CA . PRO A 1 462 ? -5.614 14.556 -18.193 1.00 91.25 462 PRO A CA 1
ATOM 3695 C C . PRO A 1 462 ? -4.162 14.840 -18.639 1.00 91.25 462 PRO A C 1
ATOM 3697 O O . PRO A 1 462 ? -3.570 14.027 -19.346 1.00 91.25 462 PRO A O 1
ATOM 3700 N N . LEU A 1 463 ? -3.560 15.983 -18.286 1.00 91.56 463 LEU A N 1
ATOM 3701 C CA . LEU A 1 463 ? -2.208 16.347 -18.753 1.00 91.56 463 LEU A CA 1
ATOM 3702 C C . LEU A 1 463 ? -1.146 15.328 -18.326 1.00 91.56 463 LEU A C 1
ATOM 3704 O O . LEU A 1 463 ? -0.262 14.987 -19.115 1.00 91.56 463 LEU A O 1
ATOM 3708 N N . TRP A 1 464 ? -1.256 14.808 -17.101 1.00 92.00 464 TRP A N 1
ATOM 3709 C CA . TRP A 1 464 ? -0.389 13.729 -16.636 1.00 92.00 464 TRP A CA 1
ATOM 3710 C C . TRP A 1 464 ? -0.550 12.461 -17.489 1.00 92.00 464 TRP A C 1
ATOM 3712 O O . TRP A 1 464 ? 0.459 11.895 -17.907 1.00 92.00 464 TRP A O 1
ATOM 3722 N N . ASP A 1 465 ? -1.788 12.057 -17.819 1.00 92.06 465 ASP A N 1
ATOM 3723 C CA . ASP A 1 465 ? -2.054 10.873 -18.654 1.00 92.06 465 ASP A CA 1
ATOM 3724 C C . ASP A 1 465 ? -1.393 11.008 -20.019 1.00 92.06 465 ASP A C 1
ATOM 3726 O O . ASP A 1 465 ? -0.675 10.113 -20.457 1.00 92.06 465 ASP A O 1
ATOM 3730 N N . ILE A 1 466 ? -1.592 12.154 -20.674 1.00 94.75 466 ILE A N 1
ATOM 3731 C CA . ILE A 1 466 ? -1.048 12.430 -22.005 1.00 94.75 466 ILE A CA 1
ATOM 3732 C C . ILE A 1 466 ? 0.480 12.328 -21.988 1.00 94.75 466 ILE A C 1
ATOM 3734 O O . ILE A 1 466 ? 1.069 11.690 -22.864 1.00 94.75 466 ILE A O 1
ATOM 3738 N N . ALA A 1 467 ? 1.127 12.922 -20.983 1.00 94.12 467 ALA A N 1
ATOM 3739 C CA . ALA A 1 467 ? 2.577 12.881 -20.852 1.00 94.12 467 ALA A CA 1
ATOM 3740 C C . ALA A 1 467 ? 3.089 11.446 -20.647 1.00 94.12 467 ALA A C 1
ATOM 3742 O O . ALA A 1 467 ? 3.993 11.010 -21.361 1.00 94.12 467 ALA A O 1
ATOM 3743 N N . VAL A 1 468 ? 2.498 10.689 -19.718 1.00 94.38 468 VAL A N 1
ATOM 3744 C CA . VAL A 1 468 ? 2.914 9.307 -19.433 1.00 94.38 468 VAL A CA 1
ATOM 3745 C C . VAL A 1 468 ? 2.676 8.399 -20.639 1.00 94.38 468 VAL A C 1
ATOM 3747 O O . VAL A 1 468 ? 3.578 7.654 -21.016 1.00 94.38 468 VAL A O 1
ATOM 3750 N N . ILE A 1 469 ? 1.524 8.507 -21.306 1.00 96.38 469 ILE A N 1
ATOM 3751 C CA . ILE A 1 469 ? 1.201 7.761 -22.534 1.00 96.38 469 ILE A CA 1
ATOM 3752 C C . ILE A 1 469 ? 2.214 8.058 -23.641 1.00 96.38 469 ILE A C 1
ATOM 3754 O O . ILE A 1 469 ? 2.670 7.136 -24.322 1.00 96.38 469 ILE A O 1
ATOM 3758 N N . LEU A 1 470 ? 2.601 9.324 -23.823 1.00 97.00 470 LEU A N 1
ATOM 3759 C CA . LEU A 1 470 ? 3.593 9.717 -24.824 1.00 97.00 470 LEU A CA 1
ATOM 3760 C C . LEU A 1 470 ? 4.973 9.123 -24.513 1.00 97.00 470 LEU A C 1
ATOM 3762 O O . LEU A 1 470 ? 5.639 8.605 -25.412 1.00 97.00 470 LEU A O 1
ATOM 3766 N N . LEU A 1 471 ? 5.389 9.152 -23.246 1.00 97.00 471 LEU A N 1
ATOM 3767 C CA . LEU A 1 471 ? 6.665 8.589 -22.804 1.00 97.00 471 LEU A CA 1
ATOM 3768 C C . LEU A 1 471 ? 6.688 7.054 -22.904 1.00 97.00 471 LEU A C 1
ATOM 3770 O O . LEU A 1 471 ? 7.656 6.500 -23.432 1.00 97.00 471 LEU A O 1
ATOM 3774 N N . LEU A 1 472 ? 5.604 6.378 -22.502 1.00 97.56 472 LEU A N 1
ATOM 3775 C CA . LEU A 1 472 ? 5.401 4.936 -22.692 1.00 97.56 472 LEU A CA 1
ATOM 3776 C C . LEU A 1 472 ? 5.478 4.562 -24.175 1.00 97.56 472 LEU A C 1
ATOM 3778 O O . LEU A 1 472 ? 6.204 3.642 -24.549 1.00 97.56 472 LEU A O 1
ATOM 3782 N N . SER A 1 473 ? 4.773 5.304 -25.033 1.00 98.38 473 SER A N 1
ATOM 3783 C CA . SER A 1 473 ? 4.754 5.077 -26.484 1.00 98.38 473 SER A CA 1
ATOM 3784 C C . SER A 1 473 ? 6.140 5.257 -27.103 1.00 98.38 473 SER A C 1
ATOM 3786 O O . SER A 1 473 ? 6.552 4.464 -27.951 1.00 98.38 473 SER A O 1
ATOM 3788 N N . GLY A 1 474 ? 6.891 6.267 -26.656 1.00 98.12 474 GLY A N 1
ATOM 3789 C CA . GLY A 1 474 ? 8.263 6.514 -27.091 1.00 98.12 474 GLY A CA 1
ATOM 3790 C C . GLY A 1 474 ? 9.227 5.392 -26.706 1.00 98.12 474 GLY A C 1
ATOM 3791 O O . GLY A 1 474 ? 9.992 4.914 -27.550 1.00 98.12 474 GLY A O 1
ATOM 3792 N N . GLY A 1 475 ? 9.160 4.926 -25.456 1.00 97.81 475 GLY A N 1
ATOM 3793 C CA . GLY A 1 475 ? 9.943 3.788 -24.968 1.00 97.81 475 GLY A CA 1
ATOM 3794 C C . GLY A 1 475 ? 9.576 2.466 -25.653 1.00 97.81 475 GLY A C 1
ATOM 3795 O O . GLY A 1 475 ? 10.457 1.692 -26.050 1.00 97.81 475 GLY A O 1
ATOM 3796 N N . LEU A 1 476 ? 8.281 2.240 -25.891 1.00 98.31 476 LEU A N 1
ATOM 3797 C CA . LEU A 1 476 ? 7.776 1.090 -26.637 1.00 98.31 476 LEU A CA 1
ATOM 3798 C C . LEU A 1 476 ? 8.281 1.104 -28.085 1.00 98.31 476 LEU A C 1
ATOM 3800 O O . LEU A 1 476 ? 8.823 0.102 -28.552 1.00 98.31 476 LEU A O 1
ATOM 3804 N N . LEU A 1 477 ? 8.1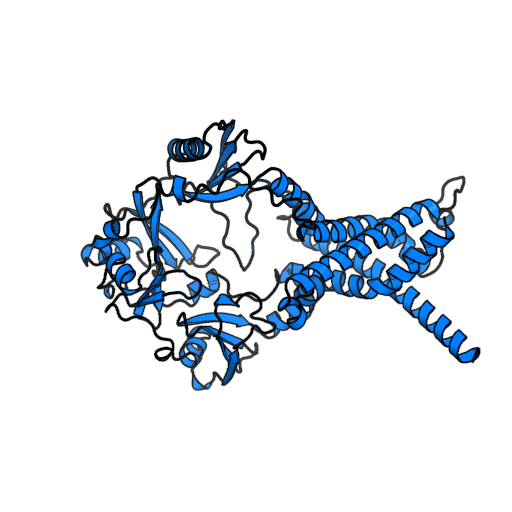80 2.242 -28.780 1.00 98.31 477 LEU A N 1
ATOM 3805 C CA . LEU A 1 477 ? 8.702 2.414 -30.137 1.00 98.31 477 LEU A CA 1
ATOM 3806 C C . LEU A 1 477 ? 10.210 2.142 -30.195 1.00 98.31 477 LEU A C 1
ATOM 3808 O O . LEU A 1 477 ? 10.668 1.390 -31.059 1.00 98.31 477 LEU A O 1
ATOM 3812 N N . LEU A 1 478 ? 10.981 2.716 -29.265 1.00 98.06 478 LEU A N 1
ATOM 3813 C CA . LEU A 1 478 ? 12.427 2.505 -29.169 1.00 98.06 478 LEU A CA 1
ATOM 3814 C C . LEU A 1 478 ? 12.764 1.009 -29.054 1.00 98.06 478 LEU A C 1
ATOM 3816 O O . LEU A 1 478 ? 13.634 0.507 -29.778 1.00 98.06 478 LEU A O 1
ATOM 3820 N N . SER A 1 479 ? 12.034 0.302 -28.193 1.00 97.88 479 SER A N 1
ATOM 3821 C CA . SER A 1 479 ? 12.217 -1.124 -27.914 1.00 97.88 479 SER A CA 1
ATOM 3822 C C . SER A 1 479 ? 11.795 -2.002 -29.098 1.00 97.88 479 SER A C 1
ATOM 3824 O O . SER A 1 479 ? 12.552 -2.882 -29.511 1.00 97.88 479 SER A O 1
ATOM 3826 N N . LEU A 1 480 ? 10.649 -1.720 -29.728 1.00 98.19 480 LEU A N 1
ATOM 3827 C CA . LEU A 1 480 ? 10.173 -2.416 -30.930 1.00 98.19 480 LEU A CA 1
ATOM 3828 C C . LEU A 1 480 ? 11.156 -2.273 -32.098 1.00 98.19 480 LEU A C 1
ATOM 3830 O O . LEU A 1 480 ? 11.458 -3.250 -32.790 1.00 98.19 480 LEU A O 1
ATOM 3834 N N . LEU A 1 481 ? 11.715 -1.080 -32.311 1.00 97.62 481 LEU A N 1
ATOM 3835 C CA . LEU A 1 481 ? 12.755 -0.874 -33.320 1.00 97.62 481 LEU A CA 1
ATOM 3836 C C . LEU A 1 481 ? 14.004 -1.716 -33.014 1.00 97.62 481 LEU A C 1
ATOM 3838 O O . LEU A 1 481 ? 14.558 -2.342 -33.920 1.00 97.62 481 LEU A O 1
ATOM 3842 N N . GLY A 1 482 ? 14.415 -1.796 -31.746 1.00 96.19 482 GLY A N 1
ATOM 3843 C CA . GLY A 1 482 ? 15.518 -2.656 -31.307 1.00 96.19 482 GLY A CA 1
ATOM 3844 C C . GLY A 1 482 ? 15.259 -4.141 -31.587 1.00 96.19 482 GLY A C 1
ATOM 3845 O O . GLY A 1 482 ? 16.060 -4.796 -32.259 1.00 96.19 482 GLY A O 1
ATOM 3846 N N . VAL A 1 483 ? 14.106 -4.656 -31.148 1.00 96.56 483 VAL A N 1
ATOM 3847 C CA . VAL A 1 483 ? 13.690 -6.059 -31.334 1.00 96.56 483 VAL A CA 1
ATOM 3848 C C . VAL A 1 483 ? 13.588 -6.419 -32.809 1.00 96.56 483 VAL A C 1
ATOM 3850 O O . VAL A 1 483 ? 14.149 -7.424 -33.241 1.00 96.56 483 VAL A O 1
ATOM 3853 N N . THR A 1 484 ? 12.922 -5.594 -33.618 1.00 96.88 484 THR A N 1
ATOM 3854 C CA . THR A 1 484 ? 12.756 -5.867 -35.054 1.00 96.88 484 THR A CA 1
ATOM 3855 C C . THR A 1 484 ? 14.101 -5.949 -35.778 1.00 96.88 484 THR A C 1
ATOM 3857 O O . THR A 1 484 ? 14.305 -6.841 -36.607 1.00 96.88 484 THR A O 1
ATOM 3860 N N . MET A 1 485 ? 15.054 -5.072 -35.450 1.00 95.38 485 MET A N 1
ATOM 3861 C CA . MET A 1 485 ? 16.417 -5.150 -35.983 1.00 95.38 485 MET A CA 1
ATOM 3862 C C . MET A 1 485 ? 17.168 -6.389 -35.476 1.00 95.38 485 MET A C 1
ATOM 3864 O O . MET A 1 485 ? 17.851 -7.050 -36.264 1.00 95.38 485 MET A O 1
ATOM 3868 N N . GLY A 1 486 ? 17.007 -6.736 -34.198 1.00 94.00 486 GLY A N 1
ATOM 3869 C CA . GLY A 1 486 ? 17.570 -7.938 -33.586 1.00 94.00 486 GLY A CA 1
ATOM 3870 C C . GLY A 1 486 ? 17.090 -9.231 -34.248 1.00 94.00 486 GLY A C 1
ATOM 3871 O O . GLY A 1 486 ? 17.900 -10.052 -34.673 1.00 94.00 486 GLY A O 1
ATOM 3872 N N . LEU A 1 487 ? 15.780 -9.376 -34.451 1.00 93.75 487 LEU A N 1
ATOM 3873 C CA . LEU A 1 487 ? 15.178 -10.534 -35.116 1.00 93.75 487 LEU A CA 1
ATOM 3874 C C . LEU A 1 487 ? 15.614 -10.651 -36.582 1.00 93.75 487 LEU A C 1
ATOM 3876 O O . LEU A 1 487 ? 15.948 -11.742 -37.048 1.00 93.75 487 LEU A O 1
ATOM 3880 N N . ARG A 1 488 ? 15.684 -9.530 -37.318 1.00 93.88 488 ARG A N 1
ATOM 3881 C CA . ARG A 1 488 ? 16.216 -9.518 -38.696 1.00 93.88 488 ARG A CA 1
ATOM 3882 C C . ARG A 1 488 ? 17.663 -10.003 -38.745 1.00 93.88 488 ARG A C 1
ATOM 3884 O O . ARG A 1 488 ? 18.040 -10.709 -39.682 1.00 93.88 488 ARG A O 1
ATOM 3891 N N . ARG A 1 489 ? 18.468 -9.626 -37.749 1.00 91.00 489 ARG A N 1
ATOM 3892 C CA . ARG A 1 489 ? 19.861 -10.055 -37.615 1.00 91.00 489 ARG A CA 1
ATOM 3893 C C . ARG A 1 489 ? 19.948 -11.556 -37.351 1.00 91.00 489 ARG A C 1
ATOM 3895 O O . ARG A 1 489 ? 20.615 -12.236 -38.126 1.00 91.00 489 ARG A O 1
ATOM 3902 N N . LEU A 1 490 ? 19.244 -12.058 -36.335 1.00 91.75 490 LEU A N 1
ATOM 3903 C CA . LEU A 1 490 ? 19.218 -13.483 -35.994 1.00 91.75 490 LEU A CA 1
ATOM 3904 C C . LEU A 1 490 ? 18.777 -14.328 -37.191 1.00 91.75 490 LEU A C 1
ATOM 3906 O O . LEU A 1 490 ? 19.496 -15.232 -37.595 1.00 91.75 490 LEU A O 1
ATOM 3910 N N . ARG A 1 491 ? 17.683 -13.951 -37.867 1.00 92.56 491 ARG A N 1
ATOM 3911 C CA . ARG A 1 491 ? 17.202 -14.651 -39.070 1.00 92.56 491 ARG A CA 1
ATOM 3912 C C . ARG A 1 491 ? 18.252 -14.709 -40.180 1.00 92.56 491 ARG A C 1
ATOM 3914 O O . ARG A 1 491 ? 18.353 -15.713 -40.884 1.00 92.56 491 ARG A O 1
ATOM 3921 N N . ARG A 1 492 ? 19.017 -13.632 -40.384 1.00 90.12 492 ARG A N 1
ATOM 3922 C CA . ARG A 1 492 ? 20.086 -13.600 -41.392 1.00 90.12 492 ARG A CA 1
ATOM 3923 C C . ARG A 1 492 ? 21.257 -14.493 -40.995 1.00 90.12 492 ARG A C 1
ATOM 3925 O O . ARG A 1 492 ? 21.797 -15.172 -41.862 1.00 90.12 492 ARG A O 1
ATOM 3932 N N . ASP A 1 493 ? 21.642 -14.471 -39.727 1.00 87.81 493 ASP A N 1
ATOM 3933 C CA . ASP A 1 493 ? 22.773 -15.245 -39.224 1.00 87.81 493 ASP A CA 1
ATOM 3934 C C . ASP A 1 493 ? 22.421 -16.753 -39.208 1.00 87.81 493 ASP A C 1
ATOM 3936 O O . ASP A 1 493 ? 23.196 -17.546 -39.739 1.00 87.81 493 ASP A O 1
ATOM 3940 N N . SER A 1 494 ? 21.199 -17.145 -38.814 1.00 88.50 494 SER A N 1
ATOM 3941 C CA . SER A 1 494 ? 20.696 -18.528 -38.936 1.00 88.50 494 SER A CA 1
ATOM 3942 C C . SER A 1 494 ? 20.652 -19.019 -40.386 1.00 88.50 494 SER A C 1
ATOM 3944 O O . SER A 1 494 ? 21.080 -20.128 -40.680 1.00 88.50 494 SER A O 1
ATOM 3946 N N . ARG A 1 495 ? 20.194 -18.186 -41.334 1.00 88.50 495 ARG A N 1
ATOM 3947 C CA . ARG A 1 495 ? 20.203 -18.531 -42.771 1.00 88.50 495 ARG A CA 1
ATOM 3948 C C . ARG A 1 495 ? 21.607 -18.708 -43.340 1.00 88.50 495 ARG A C 1
ATOM 3950 O O . ARG A 1 495 ? 21.765 -19.428 -44.315 1.00 88.50 495 ARG A O 1
ATOM 3957 N N . ARG A 1 496 ? 22.603 -18.004 -42.797 1.00 84.75 496 ARG A N 1
ATOM 3958 C CA . ARG A 1 496 ? 24.005 -18.158 -43.207 1.00 84.75 496 ARG A CA 1
ATOM 3959 C C . ARG A 1 496 ? 24.598 -19.448 -42.660 1.00 84.75 496 ARG A C 1
ATOM 3961 O O . ARG A 1 496 ? 25.296 -20.115 -43.404 1.00 84.75 496 ARG A O 1
ATOM 3968 N N . MET A 1 497 ? 24.277 -19.803 -41.416 1.00 82.44 497 MET A N 1
ATOM 3969 C CA . MET A 1 497 ? 24.676 -21.084 -40.826 1.00 82.44 497 MET A CA 1
ATOM 3970 C C . MET A 1 497 ? 24.066 -22.261 -41.597 1.00 82.44 497 MET A C 1
ATOM 3972 O O . MET A 1 497 ? 24.803 -23.131 -42.027 1.00 82.44 497 MET A O 1
ATOM 3976 N N . LEU A 1 498 ? 22.762 -22.215 -41.896 1.00 80.44 498 LEU A N 1
ATOM 3977 C CA . LEU A 1 498 ? 22.052 -23.259 -42.659 1.00 80.44 498 LEU A CA 1
ATOM 3978 C C . LEU A 1 498 ? 22.460 -23.377 -44.139 1.00 80.44 498 LEU A C 1
ATOM 3980 O O . LEU A 1 498 ? 22.087 -24.340 -44.791 1.00 80.44 498 LEU A O 1
ATOM 3984 N N . ARG A 1 499 ? 23.138 -22.369 -44.702 1.00 78.31 499 ARG A N 1
ATOM 3985 C CA . ARG A 1 499 ? 23.679 -22.400 -46.076 1.00 78.31 499 ARG A CA 1
ATOM 3986 C C . ARG A 1 499 ? 25.181 -22.695 -46.115 1.00 78.31 499 ARG A C 1
ATOM 3988 O O . ARG A 1 499 ? 25.740 -22.777 -47.202 1.00 78.31 499 ARG A O 1
ATOM 3995 N N . GLY A 1 500 ? 25.831 -22.717 -44.951 1.00 59.31 500 GLY A N 1
ATOM 3996 C CA . GLY A 1 500 ? 27.258 -22.994 -44.779 1.00 59.31 500 GLY A CA 1
ATOM 3997 C C . GLY A 1 500 ? 27.543 -24.336 -44.095 1.00 59.31 500 GLY A C 1
ATOM 3998 O O . GLY A 1 500 ? 28.712 -24.658 -43.907 1.00 59.31 500 GLY A O 1
ATOM 3999 N N . SER A 1 501 ? 26.493 -25.072 -43.714 1.00 48.66 501 SER A N 1
ATOM 4000 C CA . SER A 1 501 ? 26.453 -26.530 -43.541 1.00 48.66 501 SER A CA 1
ATOM 4001 C C . SER A 1 501 ? 25.928 -27.159 -44.820 1.00 48.66 501 SER A C 1
ATOM 4003 O O . SER A 1 501 ? 26.412 -28.248 -45.179 1.00 48.66 501 SER A O 1
#